Protein 2LZY (pdb70)

Structure (mmCIF, N/CA/C/O backbone):
data_2LZY
#
_entry.id   2LZY
#
loop_
_atom_site.group_PDB
_atom_site.id
_atom_site.type_symbol
_atom_site.label_atom_id
_atom_site.label_alt_id
_atom_site.label_comp_id
_atom_site.label_asym_id
_atom_site.label_entity_id
_atom_site.label_seq_id
_atom_site.pdbx_PDB_ins_code
_atom_site.Cartn_x
_atom_site.Cartn_y
_atom_site.Cartn_z
_atom_site.occupancy
_atom_site.B_iso_or_equiv
_atom_site.auth_seq_id
_atom_site.auth_comp_id
_atom_site.auth_asym_id
_atom_site.auth_atom_id
_atom_site.pdbx_PDB_model_num
ATOM 15 N N . ASP A 1 2 ? 6.193 -10.403 4.916 1.00 0.00 2 ASP A N 1
ATOM 16 C CA . ASP A 1 2 ? 6.534 -9.105 5.491 1.00 0.00 2 ASP A CA 1
ATOM 17 C C . ASP A 1 2 ? 5.790 -7.988 4.762 1.00 0.00 2 ASP A C 1
ATOM 18 O O . ASP A 1 2 ? 6.213 -7.522 3.696 1.00 0.00 2 ASP A O 1
ATOM 27 N N . CYS A 1 3 ? 4.657 -7.587 5.344 1.00 0.00 3 CYS A N 1
ATOM 28 C CA . CYS A 1 3 ? 3.811 -6.529 4.787 1.00 0.00 3 CYS A CA 1
ATOM 29 C C . CYS A 1 3 ? 4.334 -5.128 5.149 1.00 0.00 3 CYS A C 1
ATOM 30 O O . CYS A 1 3 ? 4.930 -4.947 6.213 1.00 0.00 3 CYS A O 1
ATOM 37 N N . PRO A 1 4 ? 4.112 -4.118 4.256 1.00 0.00 4 PRO A N 1
ATOM 38 C CA . PRO A 1 4 ? 4.552 -2.722 4.482 1.00 0.00 4 PRO A CA 1
ATOM 39 C C . PRO A 1 4 ? 3.776 -2.012 5.603 1.00 0.00 4 PRO A C 1
ATOM 40 O O . PRO A 1 4 ? 2.709 -2.476 6.017 1.00 0.00 4 PRO A O 1
ATOM 51 N N . GLY A 1 5 ? 4.331 -0.892 6.079 1.00 0.00 5 GLY A N 1
ATOM 52 C CA . GLY A 1 5 ? 3.692 -0.111 7.130 1.00 0.00 5 GLY A CA 1
ATOM 53 C C . GLY A 1 5 ? 3.054 1.155 6.589 1.00 0.00 5 GLY A C 1
ATOM 54 O O . GLY A 1 5 ? 2.826 1.267 5.382 1.00 0.00 5 GLY A O 1
ATOM 58 N N . GLU A 1 6 ? 2.772 2.114 7.483 1.00 0.00 6 GLU A N 1
ATOM 59 C CA . GLU A 1 6 ? 2.156 3.392 7.100 1.00 0.00 6 GLU A CA 1
ATOM 60 C C . GLU A 1 6 ? 3.199 4.345 6.498 1.00 0.00 6 GLU A C 1
ATOM 61 O O . GLU A 1 6 ? 4.203 4.669 7.142 1.00 0.00 6 GLU A O 1
ATOM 73 N N . GLY A 1 7 ? 2.940 4.776 5.258 1.00 0.00 7 GLY A N 1
ATOM 74 C CA . GLY A 1 7 ? 3.846 5.684 4.562 1.00 0.00 7 GLY A CA 1
ATOM 75 C C . GLY A 1 7 ? 4.864 4.956 3.697 1.00 0.00 7 GLY A C 1
ATOM 76 O O . GLY A 1 7 ? 5.995 5.424 3.539 1.00 0.00 7 GLY A O 1
ATOM 80 N N . GLU A 1 8 ? 4.454 3.811 3.141 1.00 0.00 8 GLU A N 1
ATOM 81 C CA . GLU A 1 8 ? 5.319 2.999 2.285 1.00 0.00 8 GLU A CA 1
ATOM 82 C C . GLU A 1 8 ? 4.617 2.687 0.958 1.00 0.00 8 GLU A C 1
ATOM 83 O O . GLU A 1 8 ? 3.399 2.854 0.840 1.00 0.00 8 GLU A O 1
ATOM 95 N N . GLN A 1 9 ? 5.396 2.226 -0.032 1.00 0.00 9 GLN A N 1
ATOM 96 C CA . GLN A 1 9 ? 4.866 1.895 -1.359 1.00 0.00 9 GLN A CA 1
ATOM 97 C C . GLN A 1 9 ? 4.217 0.506 -1.374 1.00 0.00 9 GLN A C 1
ATOM 98 O O . GLN A 1 9 ? 4.814 -0.476 -0.924 1.00 0.00 9 GLN A O 1
ATOM 112 N N . CYS A 1 10 ? 2.989 0.452 -1.899 1.00 0.00 10 CYS A N 1
ATOM 113 C CA . CYS A 1 10 ? 2.235 -0.794 -2.006 1.00 0.00 10 CYS A CA 1
ATOM 114 C C . CYS A 1 10 ? 1.840 -1.053 -3.456 1.00 0.00 10 CYS A C 1
ATOM 115 O O . CYS A 1 10 ? 1.190 -0.215 -4.088 1.00 0.00 10 CYS A O 1
ATOM 122 N N . ASP A 1 11 ? 2.236 -2.219 -3.976 1.00 0.00 11 ASP A N 1
ATOM 123 C CA . ASP A 1 11 ? 1.934 -2.589 -5.362 1.00 0.00 11 ASP A CA 1
ATOM 124 C C . ASP A 1 11 ? 0.767 -3.576 -5.436 1.00 0.00 11 ASP A C 1
ATOM 125 O O . ASP A 1 11 ? 0.475 -4.282 -4.466 1.00 0.00 11 ASP A O 1
ATOM 134 N N . VAL A 1 12 ? 0.112 -3.610 -6.603 1.00 0.00 12 VAL A N 1
ATOM 135 C CA . VAL A 1 12 ? -1.040 -4.495 -6.845 1.00 0.00 12 VAL A CA 1
ATOM 136 C C . VAL A 1 12 ? -0.606 -5.905 -7.301 1.00 0.00 12 VAL A C 1
ATOM 137 O O . VAL A 1 12 ? -1.424 -6.679 -7.813 1.00 0.00 12 VAL A O 1
ATOM 150 N N . GLU A 1 13 ? 0.676 -6.233 -7.089 1.00 0.00 13 GLU A N 1
ATOM 151 C CA . GLU A 1 13 ? 1.219 -7.534 -7.483 1.00 0.00 13 GLU A CA 1
ATOM 152 C C . GLU A 1 13 ? 1.316 -8.491 -6.292 1.00 0.00 13 GLU A C 1
ATOM 153 O O . GLU A 1 13 ? 0.631 -9.518 -6.271 1.00 0.00 13 GLU A O 1
ATOM 165 N N . PHE A 1 14 ? 2.167 -8.157 -5.301 1.00 0.00 14 PHE A N 1
ATOM 166 C CA . PHE A 1 14 ? 2.356 -9.013 -4.119 1.00 0.00 14 PHE A CA 1
ATOM 167 C C . PHE A 1 14 ? 2.741 -8.212 -2.863 1.00 0.00 14 PHE A C 1
ATOM 168 O O . PHE A 1 14 ? 2.978 -8.803 -1.801 1.00 0.00 14 PHE A O 1
ATOM 185 N N . ASN A 1 15 ? 2.784 -6.878 -2.970 1.00 0.00 15 ASN A N 1
ATOM 186 C CA . ASN A 1 15 ? 3.153 -6.033 -1.831 1.00 0.00 15 ASN A CA 1
ATOM 187 C C . ASN A 1 15 ? 2.031 -5.026 -1.471 1.00 0.00 15 ASN A C 1
ATOM 188 O O . ASN A 1 15 ? 2.174 -3.818 -1.710 1.00 0.00 15 ASN A O 1
ATOM 199 N N . PRO A 1 16 ? 0.878 -5.512 -0.915 1.00 0.00 16 PRO A N 1
ATOM 200 C CA . PRO A 1 16 ? -0.236 -4.654 -0.495 1.00 0.00 16 PRO A CA 1
ATOM 201 C C . PRO A 1 16 ? -0.136 -4.270 0.990 1.00 0.00 16 PRO A C 1
ATOM 202 O O . PRO A 1 16 ? 0.702 -4.817 1.713 1.00 0.00 16 PRO A O 1
ATOM 213 N N . CYS A 1 17 ? -0.993 -3.340 1.442 1.00 0.00 17 CYS A N 1
ATOM 214 C CA . CYS A 1 17 ? -0.994 -2.914 2.847 1.00 0.00 17 CYS A CA 1
ATOM 215 C C . CYS A 1 17 ? -1.863 -3.859 3.691 1.00 0.00 17 CYS A C 1
ATOM 216 O O . CYS A 1 17 ? -3.097 -3.831 3.603 1.00 0.00 17 CYS A O 1
ATOM 223 N N . CYS A 1 18 ? -1.202 -4.710 4.493 1.00 0.00 18 CYS A N 1
ATOM 224 C CA . CYS A 1 18 ? -1.894 -5.677 5.358 1.00 0.00 18 CYS A CA 1
ATOM 225 C C . CYS A 1 18 ? -2.440 -5.025 6.649 1.00 0.00 18 CYS A C 1
ATOM 226 O O . CYS A 1 18 ? -3.555 -5.361 7.058 1.00 0.00 18 CYS A O 1
ATOM 233 N N . PRO A 1 19 ? -1.687 -4.086 7.325 1.00 0.00 19 PRO A N 1
ATOM 234 C CA . PRO A 1 19 ? -2.174 -3.418 8.556 1.00 0.00 19 PRO A CA 1
ATOM 235 C C . PRO A 1 19 ? -3.347 -2.450 8.250 1.00 0.00 19 PRO A C 1
ATOM 236 O O . PRO A 1 19 ? -3.768 -2.379 7.092 1.00 0.00 19 PRO A O 1
ATOM 247 N N . PRO A 1 20 ? -3.922 -1.706 9.262 1.00 0.00 20 PRO A N 1
ATOM 248 C CA . PRO A 1 20 ? -5.054 -0.769 9.026 1.00 0.00 20 PRO A CA 1
ATOM 249 C C . PRO A 1 20 ? -4.706 0.449 8.135 1.00 0.00 20 PRO A C 1
ATOM 250 O O . PRO A 1 20 ? -4.918 1.605 8.522 1.00 0.00 20 PRO A O 1
ATOM 261 N N . LEU A 1 21 ? -4.186 0.168 6.932 1.00 0.00 21 LEU A N 1
ATOM 262 C CA . LEU A 1 21 ? -3.831 1.206 5.960 1.00 0.00 21 LEU A CA 1
ATOM 263 C C . LEU A 1 21 ? -4.353 0.832 4.575 1.00 0.00 21 LEU A C 1
ATOM 264 O O . LEU A 1 21 ? -4.572 -0.347 4.281 1.00 0.00 21 LEU A O 1
ATOM 280 N N . THR A 1 22 ? -4.544 1.849 3.733 1.00 0.00 22 THR A N 1
ATOM 281 C CA . THR A 1 22 ? -5.043 1.659 2.371 1.00 0.00 22 THR A CA 1
ATOM 282 C C . THR A 1 22 ? -3.959 1.995 1.341 1.00 0.00 22 THR A C 1
ATOM 283 O O . THR A 1 22 ? -3.002 2.706 1.651 1.00 0.00 22 THR A O 1
ATOM 294 N N . CYS A 1 23 ? -4.127 1.485 0.121 1.00 0.00 23 CYS A N 1
ATOM 295 C CA . CYS A 1 23 ? -3.168 1.722 -0.954 1.00 0.00 23 CYS A CA 1
ATOM 296 C C . CYS A 1 23 ? -3.645 2.849 -1.876 1.00 0.00 23 CYS A C 1
ATOM 297 O O . CYS A 1 23 ? -4.569 2.666 -2.678 1.00 0.00 23 CYS A O 1
ATOM 304 N N . ILE A 1 24 ? -3.014 4.021 -1.733 1.00 0.00 24 ILE A N 1
ATOM 305 C CA . ILE A 1 24 ? -3.348 5.195 -2.539 1.00 0.00 24 ILE A CA 1
ATOM 306 C C . ILE A 1 24 ? -2.069 5.792 -3.153 1.00 0.00 24 ILE A C 1
ATOM 307 O O . ILE A 1 24 ? -1.109 6.056 -2.424 1.00 0.00 24 ILE A O 1
ATOM 323 N N . PRO A 1 25 ? -2.039 6.021 -4.501 1.00 0.00 25 PRO A N 1
ATOM 324 C CA . PRO A 1 25 ? -3.164 5.725 -5.425 1.00 0.00 25 PRO A CA 1
ATOM 325 C C . PRO A 1 25 ? -3.422 4.218 -5.625 1.00 0.00 25 PRO A C 1
ATOM 326 O O . PRO A 1 25 ? -4.560 3.761 -5.477 1.00 0.00 25 PRO A O 1
ATOM 337 N N . GLY A 1 26 ? -2.363 3.461 -5.959 1.00 0.00 26 GLY A N 1
ATOM 338 C CA . GLY A 1 26 ? -2.490 2.020 -6.163 1.00 0.00 26 GLY A CA 1
ATOM 339 C C . GLY A 1 26 ? -2.955 1.650 -7.563 1.00 0.00 26 GLY A C 1
ATOM 340 O O . GLY A 1 26 ? -3.680 0.666 -7.735 1.00 0.00 26 GLY A O 1
ATOM 344 N N . ASP A 1 27 ? -2.535 2.442 -8.560 1.00 0.00 27 ASP A N 1
ATOM 345 C CA . ASP A 1 27 ? -2.917 2.201 -9.957 1.00 0.00 27 ASP A CA 1
ATOM 346 C C . ASP A 1 27 ? -1.737 2.466 -10.920 1.00 0.00 27 ASP A C 1
ATOM 347 O O . ASP A 1 27 ? -1.646 3.556 -11.501 1.00 0.00 27 ASP A O 1
ATOM 356 N N . PRO A 1 28 ? -0.788 1.491 -11.094 1.00 0.00 28 PRO A N 1
ATOM 357 C CA . PRO A 1 28 ? -0.784 0.171 -10.422 1.00 0.00 28 PRO A CA 1
ATOM 358 C C . PRO A 1 28 ? -0.188 0.225 -9.010 1.00 0.00 28 PRO A C 1
ATOM 359 O O . PRO A 1 28 ? -0.622 -0.510 -8.119 1.00 0.00 28 PRO A O 1
ATOM 370 N N . TYR A 1 29 ? 0.808 1.106 -8.826 1.00 0.00 29 TYR A N 1
ATOM 371 C CA . TYR A 1 29 ? 1.489 1.273 -7.537 1.00 0.00 29 TYR A CA 1
ATOM 372 C C . TYR A 1 29 ? 0.781 2.311 -6.670 1.00 0.00 29 TYR A C 1
ATOM 373 O O . TYR A 1 29 ? 0.100 3.207 -7.185 1.00 0.00 29 TYR A O 1
ATOM 391 N N . GLY A 1 30 ? 0.946 2.175 -5.354 1.00 0.00 30 GLY A N 1
ATO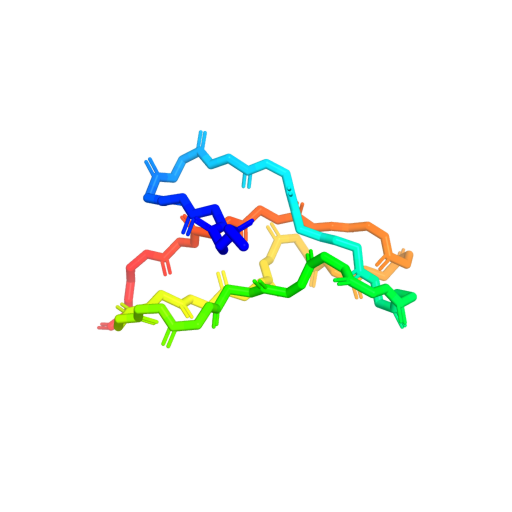M 392 C CA . GLY A 1 30 ? 0.325 3.096 -4.421 1.00 0.00 30 GLY A CA 1
ATOM 393 C C . GLY A 1 30 ? 1.111 3.247 -3.133 1.00 0.00 30 GLY A C 1
ATOM 394 O O . GLY A 1 30 ? 2.269 2.828 -3.053 1.00 0.00 30 GLY A O 1
ATOM 398 N N . ILE A 1 31 ? 0.473 3.855 -2.127 1.00 0.00 31 ILE A N 1
ATOM 399 C CA . ILE A 1 31 ? 1.094 4.076 -0.814 1.00 0.00 31 ILE A CA 1
ATOM 400 C C . ILE A 1 31 ? 0.110 3.665 0.292 1.00 0.00 31 ILE A C 1
ATOM 401 O O . ILE A 1 31 ? -1.105 3.686 0.086 1.00 0.00 31 ILE A O 1
ATOM 417 N N . CYS A 1 32 ? 0.645 3.298 1.462 1.00 0.00 32 CYS A N 1
ATOM 418 C CA . CYS A 1 32 ? -0.181 2.891 2.605 1.00 0.00 32 CYS A CA 1
ATOM 419 C C . CYS A 1 32 ? -0.592 4.115 3.435 1.00 0.00 32 CYS A C 1
ATOM 420 O O . CYS A 1 32 ? 0.191 4.622 4.250 1.00 0.00 32 CYS A O 1
ATOM 427 N N . TYR A 1 33 ? -1.822 4.597 3.198 1.00 0.00 33 TYR A N 1
ATOM 428 C CA . TYR A 1 33 ? -2.349 5.763 3.906 1.00 0.00 33 TYR A CA 1
ATOM 429 C C . TYR A 1 33 ? -3.384 5.354 4.952 1.00 0.00 33 TYR A C 1
ATOM 430 O O . TYR A 1 33 ? -4.005 4.294 4.839 1.00 0.00 33 TYR A O 1
ATOM 448 N N . ILE A 1 34 ? -3.562 6.209 5.968 1.00 0.00 34 ILE A N 1
ATOM 449 C CA . ILE A 1 34 ? -4.520 5.955 7.046 1.00 0.00 34 ILE A CA 1
ATOM 450 C C . ILE A 1 34 ? -5.887 6.592 6.723 1.00 0.00 34 ILE A C 1
ATOM 451 O O . ILE A 1 34 ? -5.957 7.753 6.307 1.00 0.00 34 ILE A O 1
ATOM 467 N N . ILE A 1 35 ? -6.953 5.810 6.916 1.00 0.00 35 ILE A N 1
ATOM 468 C CA . ILE A 1 35 ? -8.320 6.270 6.651 1.00 0.00 35 ILE A CA 1
ATOM 469 C C . ILE A 1 35 ? -9.238 6.004 7.846 1.00 0.00 35 ILE A C 1
ATOM 470 O O . ILE A 1 35 ? -9.808 6.979 8.381 1.00 0.00 35 ILE A O 1
ATOM 501 N N . ASP A 1 2 ? 6.189 -10.402 4.910 1.00 0.00 2 ASP A N 2
ATOM 502 C CA . ASP A 1 2 ? 6.532 -9.104 5.486 1.00 0.00 2 ASP A CA 2
ATOM 503 C C . ASP A 1 2 ? 5.788 -7.987 4.756 1.00 0.00 2 ASP A C 2
ATOM 504 O O . ASP A 1 2 ? 6.210 -7.522 3.690 1.00 0.00 2 ASP A O 2
ATOM 513 N N . CYS A 1 3 ? 4.656 -7.586 5.340 1.00 0.00 3 CYS A N 2
ATOM 514 C CA . CYS A 1 3 ? 3.810 -6.527 4.784 1.00 0.00 3 CYS A CA 2
ATOM 515 C C . CYS A 1 3 ? 4.332 -5.127 5.146 1.00 0.00 3 CYS A C 2
ATOM 516 O O . CYS A 1 3 ? 4.929 -4.945 6.210 1.00 0.00 3 CYS A O 2
ATOM 523 N N . PRO A 1 4 ? 4.110 -4.116 4.253 1.00 0.00 4 PRO A N 2
ATOM 524 C CA . PRO A 1 4 ? 4.551 -2.720 4.480 1.00 0.00 4 PRO A CA 2
ATOM 525 C C . PRO A 1 4 ? 3.775 -2.011 5.601 1.00 0.00 4 PRO A C 2
ATOM 526 O O . PRO A 1 4 ? 2.707 -2.474 6.014 1.00 0.00 4 PRO A O 2
ATOM 537 N N . GLY A 1 5 ? 4.331 -0.891 6.077 1.00 0.00 5 GLY A N 2
ATOM 538 C CA . GLY A 1 5 ? 3.693 -0.111 7.129 1.00 0.00 5 GLY A CA 2
ATOM 539 C C . GLY A 1 5 ? 3.054 1.156 6.589 1.00 0.00 5 GLY A C 2
ATOM 540 O O . GLY A 1 5 ? 2.827 1.269 5.381 1.00 0.00 5 GLY A O 2
ATOM 544 N N . GLU A 1 6 ? 2.772 2.114 7.484 1.00 0.00 6 GLU A N 2
ATOM 545 C CA . GLU A 1 6 ? 2.155 3.392 7.101 1.00 0.00 6 GLU A CA 2
ATOM 546 C C . GLU A 1 6 ? 3.198 4.346 6.500 1.00 0.00 6 GLU A C 2
ATOM 547 O O . GLU A 1 6 ? 4.202 4.670 7.143 1.00 0.00 6 GLU A O 2
ATOM 559 N N . GLY A 1 7 ? 2.940 4.776 5.259 1.00 0.00 7 GLY A N 2
ATOM 560 C CA . GLY A 1 7 ? 3.846 5.685 4.563 1.00 0.00 7 GLY A CA 2
ATOM 561 C C . GLY A 1 7 ? 4.864 4.957 3.699 1.00 0.00 7 GLY A C 2
ATOM 562 O O . GLY A 1 7 ? 5.996 5.425 3.542 1.00 0.00 7 GLY A O 2
ATOM 566 N N . GLU A 1 8 ? 4.454 3.812 3.141 1.00 0.00 8 GLU A N 2
ATOM 567 C CA . GLU A 1 8 ? 5.319 3.001 2.285 1.00 0.00 8 GLU A CA 2
ATOM 568 C C . GLU A 1 8 ? 4.617 2.689 0.959 1.00 0.00 8 GLU A C 2
ATOM 569 O O . GLU A 1 8 ? 3.399 2.854 0.840 1.00 0.00 8 GLU A O 2
ATOM 581 N N . GLN A 1 9 ? 5.396 2.227 -0.031 1.00 0.00 9 GLN A N 2
ATOM 582 C CA . GLN A 1 9 ? 4.867 1.895 -1.358 1.00 0.00 9 GLN A CA 2
ATOM 583 C C . GLN A 1 9 ? 4.217 0.506 -1.373 1.00 0.00 9 GLN A C 2
ATOM 584 O O . GLN A 1 9 ? 4.816 -0.476 -0.923 1.00 0.00 9 GLN A O 2
ATOM 598 N N . CYS A 1 10 ? 2.990 0.453 -1.898 1.00 0.00 10 CYS A N 2
ATOM 599 C CA . CYS A 1 10 ? 2.236 -0.793 -2.005 1.00 0.00 10 CYS A CA 2
ATOM 600 C C . CYS A 1 10 ? 1.840 -1.054 -3.455 1.00 0.00 10 CYS A C 2
ATOM 601 O O . CYS A 1 10 ? 1.191 -0.216 -4.086 1.00 0.00 10 CYS A O 2
ATOM 608 N N . ASP A 1 11 ? 2.236 -2.219 -3.974 1.00 0.00 11 ASP A N 2
ATOM 609 C CA . ASP A 1 11 ? 1.934 -2.590 -5.360 1.00 0.00 11 ASP A CA 2
ATOM 610 C C . ASP A 1 11 ? 0.767 -3.577 -5.433 1.00 0.00 11 ASP A C 2
ATOM 611 O O . ASP A 1 11 ? 0.475 -4.283 -4.463 1.00 0.00 11 ASP A O 2
ATOM 620 N N . VAL A 1 12 ? 0.111 -3.611 -6.600 1.00 0.00 12 VAL A N 2
ATOM 621 C CA . VAL A 1 12 ? -1.041 -4.495 -6.841 1.00 0.00 12 VAL A CA 2
ATOM 622 C C . VAL A 1 12 ? -0.607 -5.906 -7.298 1.00 0.00 12 VAL A C 2
ATOM 623 O O . VAL A 1 12 ? -1.425 -6.680 -7.809 1.00 0.00 12 VAL A O 2
ATOM 636 N N . GLU A 1 13 ? 0.676 -6.233 -7.089 1.00 0.00 13 GLU A N 2
ATOM 637 C CA . GLU A 1 13 ? 1.219 -7.534 -7.483 1.00 0.00 13 GLU A CA 2
ATOM 638 C C . GLU A 1 13 ? 1.317 -8.492 -6.293 1.00 0.00 13 GLU A C 2
ATOM 639 O O . GLU A 1 13 ? 0.633 -9.519 -6.273 1.00 0.00 13 GLU A O 2
ATOM 651 N N . PHE A 1 14 ? 2.167 -8.157 -5.301 1.00 0.00 14 PHE A N 2
ATOM 652 C CA . PHE A 1 14 ? 2.356 -9.014 -4.120 1.00 0.00 14 PHE A CA 2
ATOM 653 C C . PHE A 1 14 ? 2.740 -8.214 -2.863 1.00 0.00 14 PHE A C 2
ATOM 654 O O . PHE A 1 14 ? 2.976 -8.805 -1.802 1.00 0.00 14 PHE A O 2
ATOM 671 N N . ASN A 1 15 ? 2.785 -6.879 -2.969 1.00 0.00 15 ASN A N 2
ATOM 672 C CA . ASN A 1 15 ? 3.153 -6.035 -1.830 1.00 0.00 15 ASN A CA 2
ATOM 673 C C . ASN A 1 15 ? 2.031 -5.027 -1.470 1.00 0.00 15 ASN A C 2
ATOM 674 O O . ASN A 1 15 ? 2.174 -3.819 -1.709 1.00 0.00 15 ASN A O 2
ATOM 685 N N . PRO A 1 16 ? 0.878 -5.514 -0.915 1.00 0.00 16 PRO A N 2
ATOM 686 C CA . PRO A 1 16 ? -0.237 -4.655 -0.496 1.00 0.00 16 PRO A CA 2
ATOM 687 C C . PRO A 1 16 ? -0.137 -4.271 0.990 1.00 0.00 16 PRO A C 2
ATOM 688 O O . PRO A 1 16 ? 0.700 -4.819 1.713 1.00 0.00 16 PRO A O 2
ATOM 699 N N . CYS A 1 17 ? -0.992 -3.340 1.441 1.00 0.00 17 CYS A N 2
ATOM 700 C CA . CYS A 1 17 ? -0.994 -2.914 2.846 1.00 0.00 17 CYS A CA 2
ATOM 701 C C . CYS A 1 17 ? -1.863 -3.859 3.690 1.00 0.00 17 CYS A C 2
ATOM 702 O O . CYS A 1 17 ? -3.097 -3.831 3.602 1.00 0.00 17 CYS A O 2
ATOM 709 N N . CYS A 1 18 ? -1.202 -4.710 4.492 1.00 0.00 18 CYS A N 2
ATOM 710 C CA . CYS A 1 18 ? -1.895 -5.677 5.357 1.00 0.00 18 CYS A CA 2
ATOM 711 C C . CYS A 1 18 ? -2.441 -5.026 6.648 1.00 0.00 18 CYS A C 2
ATOM 712 O O . CYS A 1 18 ? -3.556 -5.362 7.057 1.00 0.00 18 CYS A O 2
ATOM 719 N N . PRO A 1 19 ? -1.688 -4.086 7.324 1.00 0.00 19 PRO A N 2
ATOM 720 C CA . PRO A 1 19 ? -2.175 -3.419 8.555 1.00 0.00 19 PRO A CA 2
ATOM 721 C C . PRO A 1 19 ? -3.348 -2.451 8.250 1.00 0.00 19 PRO A C 2
ATOM 722 O O . PRO A 1 19 ? -3.769 -2.380 7.091 1.00 0.00 19 PRO A O 2
ATOM 733 N N . PRO A 1 20 ? -3.923 -1.707 9.261 1.00 0.00 20 PRO A N 2
ATOM 734 C CA . PRO A 1 20 ? -5.054 -0.769 9.026 1.00 0.00 20 PRO A CA 2
ATOM 735 C C . PRO A 1 20 ? -4.706 0.448 8.135 1.00 0.00 20 PRO A C 2
ATOM 736 O O . PRO A 1 20 ? -4.919 1.605 8.522 1.00 0.00 20 PRO A O 2
ATOM 747 N N . LEU A 1 21 ? -4.186 0.168 6.932 1.00 0.00 21 LEU A N 2
ATOM 748 C CA . LEU A 1 21 ? -3.831 1.206 5.960 1.00 0.00 21 LEU A CA 2
ATOM 749 C C . LEU A 1 21 ? -4.353 0.832 4.575 1.00 0.00 21 LEU A C 2
ATOM 750 O O . LEU A 1 21 ? -4.572 -0.347 4.280 1.00 0.00 21 LEU A O 2
ATOM 766 N N . THR A 1 22 ? -4.543 1.849 3.733 1.00 0.00 22 THR A N 2
ATOM 767 C CA . THR A 1 22 ? -5.043 1.659 2.372 1.00 0.00 22 THR A CA 2
ATOM 768 C C . THR A 1 22 ? -3.959 1.996 1.341 1.00 0.00 22 THR A C 2
ATOM 769 O O . THR A 1 22 ? -3.001 2.706 1.651 1.00 0.00 22 THR A O 2
ATOM 780 N N . CYS A 1 23 ? -4.127 1.485 0.121 1.00 0.00 23 CYS A N 2
ATOM 781 C CA . CYS A 1 23 ? -3.167 1.722 -0.954 1.00 0.00 23 CYS A CA 2
ATOM 782 C C . CYS A 1 23 ? -3.644 2.850 -1.876 1.00 0.00 23 CYS A C 2
ATOM 783 O O . CYS A 1 23 ? -4.568 2.667 -2.678 1.00 0.00 23 CYS A O 2
ATOM 790 N N . ILE A 1 24 ? -3.014 4.021 -1.732 1.00 0.00 24 ILE A N 2
ATOM 791 C CA . ILE A 1 24 ? -3.347 5.196 -2.539 1.00 0.00 24 ILE A CA 2
ATOM 792 C C . ILE A 1 24 ? -2.069 5.791 -3.153 1.00 0.00 24 ILE A C 2
ATOM 793 O O . ILE A 1 24 ? -1.108 6.056 -2.424 1.00 0.00 24 ILE A O 2
ATOM 809 N N . PRO A 1 25 ? -2.038 6.021 -4.501 1.00 0.00 25 PRO A N 2
ATOM 810 C CA . PRO A 1 25 ? -3.164 5.726 -5.424 1.00 0.00 25 PRO A CA 2
ATOM 811 C C . PRO A 1 25 ? -3.422 4.218 -5.624 1.00 0.00 25 PRO A C 2
ATOM 812 O O . PRO A 1 25 ? -4.559 3.761 -5.477 1.00 0.00 25 PRO A O 2
ATOM 823 N N . GLY A 1 26 ? -2.363 3.461 -5.959 1.00 0.00 26 GLY A N 2
ATOM 824 C CA . GLY A 1 26 ? -2.490 2.020 -6.163 1.00 0.00 26 GLY A CA 2
ATOM 825 C C . GLY A 1 26 ? -2.955 1.650 -7.562 1.00 0.00 26 GLY A C 2
ATOM 826 O O . GLY A 1 26 ? -3.680 0.666 -7.734 1.00 0.00 26 GLY A O 2
ATOM 830 N N . ASP A 1 27 ? -2.535 2.442 -8.559 1.00 0.00 27 ASP A N 2
ATOM 831 C CA . ASP A 1 27 ? -2.917 2.201 -9.956 1.00 0.00 27 ASP A CA 2
ATOM 832 C C . ASP A 1 27 ? -1.737 2.465 -10.919 1.00 0.00 27 ASP A C 2
ATOM 833 O O . ASP A 1 27 ? -1.646 3.554 -11.501 1.00 0.00 27 ASP A O 2
ATOM 842 N N . PRO A 1 28 ? -0.788 1.488 -11.093 1.00 0.00 28 PRO A N 2
ATOM 843 C CA . PRO A 1 28 ? -0.785 0.169 -10.420 1.00 0.00 28 PRO A CA 2
ATOM 844 C C . PRO A 1 28 ? -0.189 0.225 -9.008 1.00 0.00 28 PRO A C 2
ATOM 845 O O . PRO A 1 28 ? -0.624 -0.510 -8.115 1.00 0.00 28 PRO A O 2
ATOM 856 N N . TYR A 1 29 ? 0.808 1.103 -8.825 1.00 0.00 29 TYR A N 2
ATOM 857 C CA . TYR A 1 29 ? 1.489 1.272 -7.536 1.00 0.00 29 TYR A CA 2
ATOM 858 C C . TYR A 1 29 ? 0.782 2.310 -6.670 1.00 0.00 29 TYR A C 2
ATOM 859 O O . TYR A 1 29 ? 0.101 3.205 -7.184 1.00 0.00 29 TYR A O 2
ATOM 877 N N . GLY A 1 30 ? 0.946 2.175 -5.353 1.00 0.00 30 GLY A N 2
ATOM 878 C CA . GLY A 1 30 ? 0.325 3.096 -4.421 1.00 0.00 30 GLY A CA 2
ATOM 879 C C . GLY A 1 30 ? 1.111 3.247 -3.132 1.00 0.00 30 GLY A C 2
ATOM 880 O O . GLY A 1 30 ? 2.270 2.828 -3.053 1.00 0.00 30 GLY A O 2
ATOM 884 N N . ILE A 1 31 ? 0.474 3.855 -2.127 1.00 0.00 31 ILE A N 2
ATOM 885 C CA . ILE A 1 31 ? 1.094 4.077 -0.813 1.00 0.00 31 ILE A CA 2
ATOM 886 C C . ILE A 1 31 ? 0.110 3.665 0.292 1.00 0.00 31 ILE A C 2
ATOM 887 O O . ILE A 1 31 ? -1.105 3.687 0.086 1.00 0.00 31 ILE A O 2
ATOM 903 N N . CYS A 1 32 ? 0.645 3.298 1.463 1.00 0.00 32 CYS A N 2
ATOM 904 C CA . CYS A 1 32 ? -0.180 2.891 2.605 1.00 0.00 32 CYS A CA 2
ATOM 905 C C . CYS A 1 32 ? -0.592 4.115 3.435 1.00 0.00 32 CYS A C 2
ATOM 906 O O . CYS A 1 32 ? 0.191 4.622 4.250 1.00 0.00 32 CYS A O 2
ATOM 913 N N . TYR A 1 33 ? -1.822 4.597 3.199 1.00 0.00 33 TYR A N 2
ATOM 914 C CA . TYR A 1 33 ? -2.349 5.763 3.906 1.00 0.00 33 TYR A CA 2
ATOM 915 C C . TYR A 1 33 ? -3.384 5.354 4.952 1.00 0.00 33 TYR A C 2
ATOM 916 O O . TYR A 1 33 ? -4.005 4.295 4.839 1.00 0.00 33 TYR A O 2
ATOM 934 N N . ILE A 1 34 ? -3.562 6.209 5.968 1.00 0.00 34 ILE A N 2
ATOM 935 C CA . ILE A 1 34 ? -4.521 5.955 7.046 1.00 0.00 34 ILE A CA 2
ATOM 936 C C . ILE A 1 34 ? -5.887 6.593 6.723 1.00 0.00 34 ILE A C 2
ATOM 937 O O . ILE A 1 34 ? -5.957 7.753 6.307 1.00 0.00 34 ILE A O 2
ATOM 953 N N . ILE A 1 35 ? -6.954 5.811 6.915 1.00 0.00 35 ILE A N 2
ATOM 954 C CA . ILE A 1 35 ? -8.321 6.273 6.651 1.00 0.00 35 ILE A CA 2
ATOM 955 C C . ILE A 1 35 ? -9.239 6.007 7.846 1.00 0.00 35 ILE A C 2
ATOM 956 O O . ILE A 1 35 ? -9.375 4.831 8.241 1.00 0.00 35 ILE A O 2
ATOM 987 N N . ASP A 1 2 ? 6.188 -10.399 4.836 1.00 0.00 2 ASP A N 3
ATOM 988 C CA . ASP A 1 2 ? 6.537 -9.098 5.398 1.00 0.00 2 ASP A CA 3
ATOM 989 C C . ASP A 1 2 ? 5.782 -7.986 4.672 1.00 0.00 2 ASP A C 3
ATOM 990 O O . ASP A 1 2 ? 6.191 -7.526 3.598 1.00 0.00 2 ASP A O 3
ATOM 999 N N . CYS A 1 3 ? 4.658 -7.582 5.266 1.00 0.00 3 CYS A N 3
ATOM 1000 C CA . CYS A 1 3 ? 3.803 -6.527 4.716 1.00 0.00 3 CYS A CA 3
ATOM 1001 C C . CYS A 1 3 ? 4.333 -5.124 5.055 1.00 0.00 3 CYS A C 3
ATOM 1002 O O . CYS A 1 3 ? 4.948 -4.934 6.108 1.00 0.00 3 CYS A O 3
ATOM 1009 N N . PRO A 1 4 ? 4.098 -4.120 4.158 1.00 0.00 4 PRO A N 3
ATOM 1010 C CA . PRO A 1 4 ? 4.544 -2.723 4.365 1.00 0.00 4 PRO A CA 3
ATOM 1011 C C . PRO A 1 4 ? 3.798 -2.006 5.501 1.00 0.00 4 PRO A C 3
ATOM 1012 O O . PRO A 1 4 ? 2.742 -2.467 5.946 1.00 0.00 4 PRO A O 3
ATOM 1023 N N . GLY A 1 5 ? 4.365 -0.882 5.955 1.00 0.00 5 GLY A N 3
ATOM 1024 C CA . GLY A 1 5 ? 3.754 -0.094 7.017 1.00 0.00 5 GLY A CA 3
ATOM 1025 C C . GLY A 1 5 ? 3.114 1.177 6.491 1.00 0.00 5 GLY A C 3
ATOM 1026 O O . GLY A 1 5 ? 2.903 1.311 5.282 1.00 0.00 5 GLY A O 3
ATOM 1030 N N . GLU A 1 6 ? 2.814 2.117 7.400 1.00 0.00 6 GLU A N 3
ATOM 1031 C CA . GLU A 1 6 ? 2.192 3.399 7.034 1.00 0.00 6 GLU A CA 3
ATOM 1032 C C . GLU A 1 6 ? 3.221 4.359 6.420 1.00 0.00 6 GLU A C 3
ATOM 1033 O O . GLU A 1 6 ? 4.242 4.673 7.042 1.00 0.00 6 GLU A O 3
ATOM 1045 N N . GLY A 1 7 ? 2.933 4.808 5.192 1.00 0.00 7 GLY A N 3
ATOM 1046 C CA . GLY A 1 7 ? 3.821 5.731 4.494 1.00 0.00 7 GLY A CA 3
ATOM 1047 C C . GLY A 1 7 ? 4.741 5.043 3.495 1.00 0.00 7 GLY A C 3
ATOM 1048 O O . GLY A 1 7 ? 5.556 5.708 2.847 1.00 0.00 7 GLY A O 3
ATOM 1052 N N . GLU A 1 8 ? 4.611 3.716 3.375 1.00 0.00 8 GLU A N 3
ATOM 1053 C CA . GLU A 1 8 ? 5.431 2.930 2.452 1.00 0.00 8 GLU A CA 3
ATOM 1054 C C . GLU A 1 8 ? 4.670 2.667 1.144 1.00 0.00 8 GLU A C 3
ATOM 1055 O O . GLU A 1 8 ? 3.456 2.883 1.071 1.00 0.00 8 GLU A O 3
ATOM 1067 N N . GLN A 1 9 ? 5.396 2.196 0.118 1.00 0.00 9 GLN A N 3
ATOM 1068 C CA . GLN A 1 9 ? 4.812 1.906 -1.195 1.00 0.00 9 GLN A CA 3
ATOM 1069 C C . GLN A 1 9 ? 4.154 0.521 -1.221 1.00 0.00 9 GLN A C 3
ATOM 1070 O O . GLN A 1 9 ? 4.710 -0.452 -0.703 1.00 0.00 9 GLN A O 3
ATOM 1084 N N . CYS A 1 10 ? 2.967 0.459 -1.834 1.00 0.00 10 CYS A N 3
ATOM 1085 C CA . CYS A 1 10 ? 2.211 -0.786 -1.958 1.00 0.00 10 CYS A CA 3
ATOM 1086 C C . CYS A 1 10 ? 1.838 -1.041 -3.415 1.00 0.00 10 CYS A C 3
ATOM 1087 O O . CYS A 1 10 ? 1.209 -0.195 -4.056 1.00 0.00 10 CYS A O 3
ATOM 1094 N N . ASP A 1 11 ? 2.230 -2.212 -3.928 1.00 0.00 11 ASP A N 3
ATOM 1095 C CA . ASP A 1 11 ? 1.945 -2.579 -5.319 1.00 0.00 11 ASP A CA 3
ATOM 1096 C C . ASP A 1 11 ? 0.781 -3.569 -5.407 1.00 0.00 11 ASP A C 3
ATOM 1097 O O . ASP A 1 11 ? 0.483 -4.279 -4.443 1.00 0.00 11 ASP A O 3
ATOM 1106 N N . VAL A 1 12 ? 0.135 -3.600 -6.580 1.00 0.00 12 VAL A N 3
ATOM 1107 C CA . VAL A 1 12 ? -1.013 -4.487 -6.834 1.00 0.00 12 VAL A CA 3
ATOM 1108 C C . VAL A 1 12 ? -0.572 -5.894 -7.290 1.00 0.00 12 VAL A C 3
ATOM 1109 O O . VAL A 1 12 ? -1.387 -6.674 -7.798 1.00 0.00 12 VAL A O 3
ATOM 1122 N N . GLU A 1 13 ? 0.713 -6.213 -7.086 1.00 0.00 13 GLU A N 3
ATOM 1123 C CA . GLU A 1 13 ? 1.263 -7.511 -7.482 1.00 0.00 13 GLU A CA 3
ATOM 1124 C C . GLU A 1 13 ? 1.341 -8.479 -6.298 1.00 0.00 13 GLU A C 3
ATOM 1125 O O . GLU A 1 13 ? 0.657 -9.506 -6.297 1.00 0.00 13 GLU A O 3
ATOM 1137 N N . PHE A 1 14 ? 2.174 -8.152 -5.289 1.00 0.00 14 PHE A N 3
ATOM 1138 C CA . PHE A 1 14 ? 2.344 -9.016 -4.112 1.00 0.00 14 PHE A CA 3
ATOM 1139 C C . PHE A 1 14 ? 2.715 -8.225 -2.845 1.00 0.00 14 PHE A C 3
ATOM 1140 O O . PHE A 1 14 ? 2.933 -8.824 -1.784 1.00 0.00 14 PHE A O 3
ATOM 1157 N N . ASN A 1 15 ? 2.766 -6.891 -2.943 1.00 0.00 15 ASN A N 3
ATOM 1158 C CA . ASN A 1 15 ? 3.121 -6.055 -1.793 1.00 0.00 15 ASN A CA 3
ATOM 1159 C C . ASN A 1 15 ? 2.000 -5.044 -1.443 1.00 0.00 15 ASN A C 3
ATOM 1160 O O . ASN A 1 15 ? 2.151 -3.835 -1.673 1.00 0.00 15 ASN A O 3
ATOM 1171 N N . PRO A 1 16 ? 0.838 -5.528 -0.905 1.00 0.00 16 PRO A N 3
ATOM 1172 C CA . PRO A 1 16 ? -0.278 -4.666 -0.493 1.00 0.00 16 PRO A CA 3
ATOM 1173 C C . PRO A 1 16 ? -0.186 -4.284 0.993 1.00 0.00 16 PRO A C 3
ATOM 1174 O O . PRO A 1 16 ? 0.635 -4.846 1.724 1.00 0.00 16 PRO A O 3
ATOM 1185 N N . CYS A 1 17 ? -1.031 -3.339 1.437 1.00 0.00 17 CYS A N 3
ATOM 1186 C CA . CYS A 1 17 ? -1.036 -2.912 2.842 1.00 0.00 17 CYS A CA 3
ATOM 1187 C C . CYS A 1 17 ? -1.893 -3.864 3.690 1.00 0.00 17 CYS A C 3
ATOM 1188 O O . CYS A 1 17 ? -3.127 -3.850 3.604 1.00 0.00 17 CYS A O 3
ATOM 1195 N N . CYS A 1 18 ? -1.221 -4.703 4.495 1.00 0.00 18 CYS A N 3
ATOM 1196 C CA . CYS A 1 18 ? -1.900 -5.673 5.367 1.00 0.00 18 CYS A CA 3
ATOM 1197 C C . CYS A 1 18 ? -2.439 -5.022 6.661 1.00 0.00 18 CYS A C 3
ATOM 1198 O O . CYS A 1 18 ? -3.549 -5.363 7.079 1.00 0.00 18 CYS A O 3
ATOM 1205 N N . PRO A 1 19 ? -1.684 -4.078 7.328 1.00 0.00 19 PRO A N 3
ATOM 1206 C CA . PRO A 1 19 ? -2.164 -3.410 8.561 1.00 0.00 19 PRO A CA 3
ATOM 1207 C C . PRO A 1 19 ? -3.338 -2.440 8.260 1.00 0.00 19 PRO A C 3
ATOM 1208 O O . PRO A 1 19 ? -3.765 -2.373 7.104 1.00 0.00 19 PRO A O 3
ATOM 1219 N N . PRO A 1 20 ? -3.904 -1.691 9.273 1.00 0.00 20 PRO A N 3
ATOM 1220 C CA . PRO A 1 20 ? -5.035 -0.752 9.040 1.00 0.00 20 PRO A CA 3
ATOM 1221 C C . PRO A 1 20 ? -4.688 0.462 8.143 1.00 0.00 20 PRO A C 3
ATOM 1222 O O . PRO A 1 20 ? -4.893 1.620 8.530 1.00 0.00 20 PRO A O 3
ATOM 1233 N N . LEU A 1 21 ? -4.177 0.176 6.937 1.00 0.00 21 LEU A N 3
ATOM 1234 C CA . LEU A 1 21 ? -3.826 1.210 5.961 1.00 0.00 21 LEU A CA 3
ATOM 1235 C C . LEU A 1 21 ? -4.356 0.834 4.579 1.00 0.00 21 LEU A C 3
ATOM 1236 O O . LEU A 1 21 ? -4.575 -0.347 4.287 1.00 0.00 21 LEU A O 3
ATOM 1252 N N . THR A 1 22 ? -4.551 1.850 3.737 1.00 0.00 22 THR A N 3
ATOM 1253 C CA . THR A 1 22 ? -5.057 1.657 2.377 1.00 0.00 22 THR A CA 3
ATOM 1254 C C . THR A 1 22 ? -3.978 1.992 1.342 1.00 0.00 22 THR A C 3
ATOM 1255 O O . THR A 1 22 ? -3.018 2.701 1.647 1.00 0.00 22 THR A O 3
ATOM 1266 N N . CYS A 1 23 ? -4.152 1.480 0.121 1.00 0.00 23 CYS A N 3
ATOM 1267 C CA . CYS A 1 23 ? -3.196 1.715 -0.957 1.00 0.00 23 CYS A CA 3
ATOM 1268 C C . CYS A 1 23 ? -3.672 2.845 -1.877 1.00 0.00 23 CYS A C 3
ATOM 1269 O O . CYS A 1 23 ? -4.603 2.667 -2.672 1.00 0.00 23 CYS A O 3
ATOM 1276 N N . ILE A 1 24 ? -3.034 4.014 -1.738 1.00 0.00 24 ILE A N 3
ATOM 1277 C CA . ILE A 1 24 ? -3.365 5.190 -2.544 1.00 0.00 24 ILE A CA 3
ATOM 1278 C C . ILE A 1 24 ? -2.086 5.788 -3.155 1.00 0.00 24 ILE A C 3
ATOM 1279 O O . ILE A 1 24 ? -1.128 6.054 -2.424 1.00 0.00 24 ILE A O 3
ATOM 1295 N N . PRO A 1 25 ? -2.053 6.015 -4.504 1.00 0.00 25 PRO A N 3
ATOM 1296 C CA . PRO A 1 25 ? -3.175 5.717 -5.430 1.00 0.00 25 PRO A CA 3
ATOM 1297 C C . PRO A 1 25 ? -3.427 4.210 -5.633 1.00 0.00 25 PRO A C 3
ATOM 1298 O O . PRO A 1 25 ? -4.563 3.747 -5.483 1.00 0.00 25 PRO A O 3
ATOM 1309 N N . GLY A 1 26 ? -2.366 3.457 -5.972 1.00 0.00 26 GLY A N 3
ATOM 1310 C CA . GLY A 1 26 ? -2.490 2.016 -6.179 1.00 0.00 26 GLY A CA 3
ATOM 1311 C C . GLY A 1 26 ? -2.947 1.648 -7.581 1.00 0.00 26 GLY A C 3
ATOM 1312 O O . GLY A 1 26 ? -3.673 0.665 -7.757 1.00 0.00 26 GLY A O 3
ATOM 1316 N N . ASP A 1 27 ? -2.522 2.441 -8.576 1.00 0.00 27 ASP A N 3
ATOM 1317 C CA . ASP A 1 27 ? -2.898 2.202 -9.975 1.00 0.00 27 ASP A CA 3
ATOM 1318 C C . ASP A 1 27 ? -1.712 2.465 -10.932 1.00 0.00 27 ASP A C 3
ATOM 1319 O O . ASP A 1 27 ? -1.620 3.556 -11.514 1.00 0.00 27 ASP A O 3
ATOM 1328 N N . PRO A 1 28 ? -0.763 1.491 -11.102 1.00 0.00 28 PRO A N 3
ATOM 1329 C CA . PRO A 1 28 ? -0.763 0.171 -10.429 1.00 0.00 28 PRO A CA 3
ATOM 1330 C C . PRO A 1 28 ? -0.174 0.227 -9.013 1.00 0.00 28 PRO A C 3
ATOM 1331 O O . PRO A 1 28 ? -0.616 -0.505 -8.122 1.00 0.00 28 PRO A O 3
ATOM 1342 N N . TYR A 1 29 ? 0.824 1.104 -8.826 1.00 0.00 29 TYR A N 3
ATOM 1343 C CA . TYR A 1 29 ? 1.498 1.273 -7.533 1.00 0.00 29 TYR A CA 3
ATOM 1344 C C . TYR A 1 29 ? 0.785 2.309 -6.670 1.00 0.00 29 TYR A C 3
ATOM 1345 O O . TYR A 1 29 ? 0.105 3.205 -7.187 1.00 0.00 29 TYR A O 3
ATOM 1363 N N . GLY A 1 30 ? 0.942 2.172 -5.353 1.00 0.00 30 GLY A N 3
ATOM 1364 C CA . GLY A 1 30 ? 0.317 3.091 -4.423 1.00 0.00 30 GLY A CA 3
ATOM 1365 C C . GLY A 1 30 ? 1.097 3.240 -3.132 1.00 0.00 30 GLY A C 3
ATOM 1366 O O . GLY A 1 30 ? 2.252 2.814 -3.047 1.00 0.00 30 GLY A O 3
ATOM 1370 N N . ILE A 1 31 ? 0.460 3.854 -2.130 1.00 0.00 31 ILE A N 3
ATOM 1371 C CA . ILE A 1 31 ? 1.078 4.073 -0.816 1.00 0.00 31 ILE A CA 3
ATOM 1372 C C . ILE A 1 31 ? 0.091 3.663 0.287 1.00 0.00 31 ILE A C 3
ATOM 1373 O O . ILE A 1 31 ? -1.124 3.691 0.082 1.00 0.00 31 ILE A O 3
ATOM 1389 N N . CYS A 1 32 ? 0.626 3.291 1.456 1.00 0.00 32 CYS A N 3
ATOM 1390 C CA . CYS A 1 32 ? -0.198 2.883 2.597 1.00 0.00 32 CYS A CA 3
ATOM 1391 C C . CYS A 1 32 ? -0.610 4.105 3.430 1.00 0.00 32 CYS A C 3
ATOM 1392 O O . CYS A 1 32 ? 0.171 4.608 4.249 1.00 0.00 32 CYS A O 3
ATOM 1399 N N . TYR A 1 33 ? -1.837 4.591 3.191 1.00 0.00 33 TYR A N 3
ATOM 1400 C CA . TYR A 1 33 ? -2.361 5.757 3.901 1.00 0.00 33 TYR A CA 3
ATOM 1401 C C . TYR A 1 33 ? -3.395 5.348 4.950 1.00 0.00 33 TYR A C 3
ATOM 1402 O O . TYR A 1 33 ? -4.028 4.296 4.829 1.00 0.00 33 TYR A O 3
ATOM 1420 N N . ILE A 1 34 ? -3.558 6.194 5.974 1.00 0.00 34 ILE A N 3
ATOM 1421 C CA . ILE A 1 34 ? -4.514 5.939 7.056 1.00 0.00 34 ILE A CA 3
ATOM 1422 C C . ILE A 1 34 ? -5.880 6.580 6.740 1.00 0.00 34 ILE A C 3
ATOM 1423 O O . ILE A 1 34 ? -5.951 7.743 6.332 1.00 0.00 34 ILE A O 3
ATOM 1439 N N . ILE A 1 35 ? -6.947 5.797 6.931 1.00 0.00 35 ILE A N 3
ATOM 1440 C CA . ILE A 1 35 ? -8.314 6.261 6.673 1.00 0.00 35 ILE A CA 3
ATOM 1441 C C . ILE A 1 35 ? -9.228 5.992 7.871 1.00 0.00 35 ILE A C 3
ATOM 1442 O O . ILE A 1 35 ? -9.794 6.965 8.411 1.00 0.00 35 ILE A O 3
ATOM 1473 N N . ASP A 1 2 ? 6.251 -10.320 4.598 1.00 0.00 2 ASP A N 4
ATOM 1474 C CA . ASP A 1 2 ? 6.592 -9.026 5.181 1.00 0.00 2 ASP A CA 4
ATOM 1475 C C . ASP A 1 2 ? 5.808 -7.910 4.491 1.00 0.00 2 ASP A C 4
ATOM 1476 O O . ASP A 1 2 ? 6.187 -7.428 3.415 1.00 0.00 2 ASP A O 4
ATOM 1485 N N . CYS A 1 3 ? 4.692 -7.528 5.118 1.00 0.00 3 CYS A N 4
ATOM 1486 C CA . CYS A 1 3 ? 3.815 -6.473 4.604 1.00 0.00 3 CYS A CA 4
ATOM 1487 C C . CYS A 1 3 ? 4.345 -5.071 4.943 1.00 0.00 3 CYS A C 4
ATOM 1488 O O . CYS A 1 3 ? 4.982 -4.885 5.983 1.00 0.00 3 CYS A O 4
ATOM 1495 N N . PRO A 1 4 ? 4.085 -4.062 4.059 1.00 0.00 4 PRO A N 4
ATOM 1496 C CA . PRO A 1 4 ? 4.527 -2.664 4.266 1.00 0.00 4 PRO A CA 4
ATOM 1497 C C . PRO A 1 4 ? 3.797 -1.957 5.419 1.00 0.00 4 PRO A C 4
ATOM 1498 O O . PRO A 1 4 ? 2.744 -2.420 5.870 1.00 0.00 4 PRO A O 4
ATOM 1509 N N . GLY A 1 5 ? 4.373 -0.841 5.879 1.00 0.00 5 GLY A N 4
ATOM 1510 C CA . GLY A 1 5 ? 3.777 -0.064 6.958 1.00 0.00 5 GLY A CA 4
ATOM 1511 C C . GLY A 1 5 ? 3.135 1.215 6.453 1.00 0.00 5 GLY A C 4
ATOM 1512 O O . GLY A 1 5 ? 2.943 1.378 5.245 1.00 0.00 5 GLY A O 4
ATOM 1516 N N . GLU A 1 6 ? 2.811 2.129 7.380 1.00 0.00 6 GLU A N 4
ATOM 1517 C CA . GLU A 1 6 ? 2.184 3.415 7.036 1.00 0.00 6 GLU A CA 4
ATOM 1518 C C . GLU A 1 6 ? 3.207 4.385 6.424 1.00 0.00 6 GLU A C 4
ATOM 1519 O O . GLU A 1 6 ? 4.220 4.713 7.052 1.00 0.00 6 GLU A O 4
ATOM 1531 N N . GLY A 1 7 ? 2.923 4.823 5.193 1.00 0.00 7 GLY A N 4
ATOM 1532 C CA . GLY A 1 7 ? 3.805 5.751 4.495 1.00 0.00 7 GLY A CA 4
ATOM 1533 C C . GLY A 1 7 ? 4.726 5.070 3.492 1.00 0.00 7 GLY A C 4
ATOM 1534 O O . GLY A 1 7 ? 5.517 5.741 2.824 1.00 0.00 7 GLY A O 4
ATOM 1538 N N . GLU A 1 8 ? 4.621 3.738 3.391 1.00 0.00 8 GLU A N 4
ATOM 1539 C CA . GLU A 1 8 ? 5.443 2.954 2.467 1.00 0.00 8 GLU A CA 4
ATOM 1540 C C . GLU A 1 8 ? 4.679 2.680 1.164 1.00 0.00 8 GLU A C 4
ATOM 1541 O O . GLU A 1 8 ? 3.463 2.886 1.095 1.00 0.00 8 GLU A O 4
ATOM 1553 N N . GLN A 1 9 ? 5.406 2.209 0.138 1.00 0.00 9 GLN A N 4
ATOM 1554 C CA . GLN A 1 9 ? 4.817 1.911 -1.173 1.00 0.00 9 GLN A CA 4
ATOM 1555 C C . GLN A 1 9 ? 4.161 0.524 -1.192 1.00 0.00 9 GLN A C 4
ATOM 1556 O O . GLN A 1 9 ? 4.717 -0.445 -0.666 1.00 0.00 9 GLN A O 4
ATOM 1570 N N . CYS A 1 10 ? 2.976 0.458 -1.807 1.00 0.00 10 CYS A N 4
ATOM 1571 C CA . CYS A 1 10 ? 2.221 -0.789 -1.928 1.00 0.00 10 CYS A CA 4
ATOM 1572 C C . CYS A 1 10 ? 1.852 -1.049 -3.384 1.00 0.00 10 CYS A C 4
ATOM 1573 O O . CYS A 1 10 ? 1.229 -0.204 -4.032 1.00 0.00 10 CYS A O 4
ATOM 1580 N N . ASP A 1 11 ? 2.239 -2.224 -3.891 1.00 0.00 11 ASP A N 4
ATOM 1581 C CA . ASP A 1 11 ? 1.957 -2.596 -5.281 1.00 0.00 11 ASP A CA 4
ATOM 1582 C C . ASP A 1 11 ? 0.788 -3.578 -5.370 1.00 0.00 11 ASP A C 4
ATOM 1583 O O . ASP A 1 11 ? 0.485 -4.289 -4.406 1.00 0.00 11 ASP A O 4
ATOM 1592 N N . VAL A 1 12 ? 0.141 -3.604 -6.542 1.00 0.00 12 VAL A N 4
ATOM 1593 C CA . VAL A 1 12 ? -1.012 -4.484 -6.796 1.00 0.00 12 VAL A CA 4
ATOM 1594 C C . VAL A 1 12 ? -0.581 -5.893 -7.259 1.00 0.00 12 VAL A C 4
ATOM 1595 O O . VAL A 1 12 ? -1.403 -6.669 -7.761 1.00 0.00 12 VAL A O 4
ATOM 1608 N N . GLU A 1 13 ? 0.705 -6.217 -7.065 1.00 0.00 13 GLU A N 4
ATOM 1609 C CA . GLU A 1 13 ? 1.247 -7.517 -7.468 1.00 0.00 13 GLU A CA 4
ATOM 1610 C C . GLU A 1 13 ? 1.312 -8.493 -6.291 1.00 0.00 13 GLU A C 4
ATOM 1611 O O . GLU A 1 13 ? 0.624 -9.517 -6.301 1.00 0.00 13 GLU A O 4
ATOM 1623 N N . PHE A 1 14 ? 2.141 -8.176 -5.275 1.00 0.00 14 PHE A N 4
ATOM 1624 C CA . PHE A 1 14 ? 2.300 -9.050 -4.103 1.00 0.00 14 PHE A CA 4
ATOM 1625 C C . PHE A 1 14 ? 2.667 -8.269 -2.829 1.00 0.00 14 PHE A C 4
ATOM 1626 O O . PHE A 1 14 ? 2.869 -8.874 -1.769 1.00 0.00 14 PHE A O 4
ATOM 1643 N N . ASN A 1 15 ? 2.734 -6.935 -2.921 1.00 0.00 15 ASN A N 4
ATOM 1644 C CA . ASN A 1 15 ? 3.088 -6.107 -1.766 1.00 0.00 15 ASN A CA 4
ATOM 1645 C C . ASN A 1 15 ? 1.977 -5.081 -1.424 1.00 0.00 15 ASN A C 4
ATOM 1646 O O . ASN A 1 15 ? 2.149 -3.874 -1.651 1.00 0.00 15 ASN A O 4
ATOM 1657 N N . PRO A 1 16 ? 0.803 -5.551 -0.899 1.00 0.00 16 PRO A N 4
ATOM 1658 C CA . PRO A 1 16 ? -0.304 -4.674 -0.496 1.00 0.00 16 PRO A CA 4
ATOM 1659 C C . PRO A 1 16 ? -0.219 -4.295 0.990 1.00 0.00 16 PRO A C 4
ATOM 1660 O O . PRO A 1 16 ? 0.584 -4.873 1.729 1.00 0.00 16 PRO A O 4
ATOM 1671 N N . CYS A 1 17 ? -1.050 -3.335 1.429 1.00 0.00 17 CYS A N 4
ATOM 1672 C CA . CYS A 1 17 ? -1.058 -2.909 2.834 1.00 0.00 17 CYS A CA 4
ATOM 1673 C C . CYS A 1 17 ? -1.903 -3.869 3.685 1.00 0.00 17 CYS A C 4
ATOM 1674 O O . CYS A 1 17 ? -3.139 -3.866 3.607 1.00 0.00 17 CYS A O 4
ATOM 1681 N N . CYS A 1 18 ? -1.219 -4.705 4.483 1.00 0.00 18 CYS A N 4
ATOM 1682 C CA . CYS A 1 18 ? -1.884 -5.683 5.357 1.00 0.00 18 CYS A CA 4
ATOM 1683 C C . CYS A 1 18 ? -2.426 -5.038 6.653 1.00 0.00 18 CYS A C 4
ATOM 1684 O O . CYS A 1 18 ? -3.530 -5.392 7.076 1.00 0.00 18 CYS A O 4
ATOM 1691 N N . PRO A 1 19 ? -1.680 -4.085 7.318 1.00 0.00 19 PRO A N 4
ATOM 1692 C CA . PRO A 1 19 ? -2.163 -3.422 8.551 1.00 0.00 19 PRO A CA 4
ATOM 1693 C C . PRO A 1 19 ? -3.339 -2.456 8.251 1.00 0.00 19 PRO A C 4
ATOM 1694 O O . PRO A 1 19 ? -3.767 -2.389 7.095 1.00 0.00 19 PRO A O 4
ATOM 1705 N N . PRO A 1 20 ? -3.908 -1.709 9.263 1.00 0.00 20 PRO A N 4
ATOM 1706 C CA . PRO A 1 20 ? -5.043 -0.774 9.030 1.00 0.00 20 PRO A CA 4
ATOM 1707 C C . PRO A 1 20 ? -4.697 0.444 8.138 1.00 0.00 20 PRO A C 4
ATOM 1708 O O . PRO A 1 20 ? -4.905 1.600 8.528 1.00 0.00 20 PRO A O 4
ATOM 1719 N N . LEU A 1 21 ? -4.184 0.163 6.932 1.00 0.00 21 LEU A N 4
ATOM 1720 C CA . LEU A 1 21 ? -3.834 1.201 5.959 1.00 0.00 21 LEU A CA 4
ATOM 1721 C C . LEU A 1 21 ? -4.359 0.826 4.575 1.00 0.00 21 LEU A C 4
ATOM 1722 O O . LEU A 1 21 ? -4.573 -0.353 4.280 1.00 0.00 21 LEU A O 4
ATOM 1738 N N . THR A 1 22 ? -4.557 1.844 3.736 1.00 0.00 22 THR A N 4
ATOM 1739 C CA . THR A 1 22 ? -5.061 1.654 2.375 1.00 0.00 22 THR A CA 4
ATOM 1740 C C . THR A 1 22 ? -3.979 1.990 1.342 1.00 0.00 22 THR A C 4
ATOM 1741 O O . THR A 1 22 ? -3.020 2.701 1.650 1.00 0.00 22 THR A O 4
ATOM 1752 N N . CYS A 1 23 ? -4.149 1.478 0.122 1.00 0.00 23 CYS A N 4
ATOM 1753 C CA . CYS A 1 23 ? -3.189 1.715 -0.954 1.00 0.00 23 CYS A CA 4
ATOM 1754 C C . CYS A 1 23 ? -3.663 2.845 -1.874 1.00 0.00 23 CYS A C 4
ATOM 1755 O O . CYS A 1 23 ? -4.590 2.667 -2.674 1.00 0.00 23 CYS A O 4
ATOM 1762 N N . ILE A 1 24 ? -3.026 4.014 -1.733 1.00 0.00 24 ILE A N 4
ATOM 1763 C CA . ILE A 1 24 ? -3.355 5.190 -2.538 1.00 0.00 24 ILE A CA 4
ATOM 1764 C C . ILE A 1 24 ? -2.074 5.788 -3.145 1.00 0.00 24 ILE A C 4
ATOM 1765 O O . ILE A 1 24 ? -1.118 6.054 -2.411 1.00 0.00 24 ILE A O 4
ATOM 1781 N N . PRO A 1 25 ? -2.036 6.017 -4.493 1.00 0.00 25 PRO A N 4
ATOM 1782 C CA . PRO A 1 25 ? -3.156 5.722 -5.423 1.00 0.00 25 PRO A CA 4
ATOM 1783 C C . PRO A 1 25 ? -3.410 4.214 -5.628 1.00 0.00 25 PRO A C 4
ATOM 1784 O O . PRO A 1 25 ? -4.546 3.754 -5.480 1.00 0.00 25 PRO A O 4
ATOM 1795 N N . GLY A 1 26 ? -2.350 3.460 -5.967 1.00 0.00 26 GLY A N 4
ATOM 1796 C CA . GLY A 1 26 ? -2.475 2.020 -6.175 1.00 0.00 26 GLY A CA 4
ATOM 1797 C C . GLY A 1 26 ? -2.931 1.655 -7.579 1.00 0.00 26 GLY A C 4
ATOM 1798 O O . GLY A 1 26 ? -3.660 0.675 -7.758 1.00 0.00 26 GLY A O 4
ATOM 1802 N N . ASP A 1 27 ? -2.498 2.446 -8.572 1.00 0.00 27 ASP A N 4
ATOM 1803 C CA . ASP A 1 27 ? -2.870 2.209 -9.972 1.00 0.00 27 ASP A CA 4
ATOM 1804 C C . ASP A 1 27 ? -1.679 2.461 -10.924 1.00 0.00 27 ASP A C 4
ATOM 1805 O O . ASP A 1 27 ? -1.574 3.547 -11.510 1.00 0.00 27 ASP A O 4
ATOM 1814 N N . PRO A 1 28 ? -0.735 1.477 -11.086 1.00 0.00 28 PRO A N 4
ATOM 1815 C CA . PRO A 1 28 ? -0.749 0.162 -10.407 1.00 0.00 28 PRO A CA 4
ATOM 1816 C C . PRO A 1 28 ? -0.166 0.219 -8.989 1.00 0.00 28 PRO A C 4
ATOM 1817 O O . PRO A 1 28 ? -0.617 -0.506 -8.097 1.00 0.00 28 PRO A O 4
ATOM 1828 N N . TYR A 1 29 ? 0.840 1.087 -8.802 1.00 0.00 29 TYR A N 4
ATOM 1829 C CA . TYR A 1 29 ? 1.512 1.256 -7.508 1.00 0.00 29 TYR A CA 4
ATOM 1830 C C . TYR A 1 29 ? 0.800 2.298 -6.650 1.00 0.00 29 TYR A C 4
ATOM 1831 O O . TYR A 1 29 ? 0.127 3.195 -7.172 1.00 0.00 29 TYR A O 4
ATOM 1849 N N . GLY A 1 30 ? 0.952 2.163 -5.333 1.00 0.00 30 GLY A N 4
ATOM 1850 C CA . GLY A 1 30 ? 0.329 3.087 -4.406 1.00 0.00 30 GLY A CA 4
ATOM 1851 C C . GLY A 1 30 ? 1.107 3.237 -3.113 1.00 0.00 30 GLY A C 4
ATOM 1852 O O . GLY A 1 30 ? 2.261 2.810 -3.025 1.00 0.00 30 GLY A O 4
ATOM 1856 N N . ILE A 1 31 ? 0.467 3.853 -2.115 1.00 0.00 31 ILE A N 4
ATOM 1857 C CA . ILE A 1 31 ? 1.081 4.073 -0.799 1.00 0.00 31 ILE A CA 4
ATOM 1858 C C . ILE A 1 31 ? 0.091 3.663 0.302 1.00 0.00 31 ILE A C 4
ATOM 1859 O O . ILE A 1 31 ? -1.122 3.696 0.094 1.00 0.00 31 ILE A O 4
ATOM 1875 N N . CYS A 1 32 ? 0.624 3.287 1.469 1.00 0.00 32 CYS A N 4
ATOM 1876 C CA . CYS A 1 32 ? -0.204 2.878 2.608 1.00 0.00 32 CYS A CA 4
ATOM 1877 C C . CYS A 1 32 ? -0.617 4.100 3.442 1.00 0.00 32 CYS A C 4
ATOM 1878 O O . CYS A 1 32 ? 0.163 4.600 4.264 1.00 0.00 32 CYS A O 4
ATOM 1885 N N . TYR A 1 33 ? -1.843 4.586 3.201 1.00 0.00 33 TYR A N 4
ATOM 1886 C CA . TYR A 1 33 ? -2.369 5.751 3.913 1.00 0.00 33 TYR A CA 4
ATOM 1887 C C . TYR A 1 33 ? -3.406 5.341 4.956 1.00 0.00 33 TYR A C 4
ATOM 1888 O O . TYR A 1 33 ? -4.042 4.292 4.830 1.00 0.00 33 TYR A O 4
ATOM 1906 N N . ILE A 1 34 ? -3.570 6.185 5.982 1.00 0.00 34 ILE A N 4
ATOM 1907 C CA . ILE A 1 34 ? -4.529 5.928 7.060 1.00 0.00 34 ILE A CA 4
ATOM 1908 C C . ILE A 1 34 ? -5.895 6.571 6.742 1.00 0.00 34 ILE A C 4
ATOM 1909 O O . ILE A 1 34 ? -5.962 7.736 6.337 1.00 0.00 34 ILE A O 4
ATOM 1925 N N . ILE A 1 35 ? -6.962 5.789 6.925 1.00 0.00 35 ILE A N 4
ATOM 1926 C CA . ILE A 1 35 ? -8.328 6.254 6.663 1.00 0.00 35 ILE A CA 4
ATOM 1927 C C . ILE A 1 35 ? -9.248 5.982 7.856 1.00 0.00 35 ILE A C 4
ATOM 1928 O O . ILE A 1 35 ? -9.819 6.954 8.393 1.00 0.00 35 ILE A O 4
ATOM 1959 N N . ASP A 1 2 ? 6.197 -10.386 4.817 1.00 0.00 2 ASP A N 5
ATOM 1960 C CA . ASP A 1 2 ? 6.544 -9.096 5.405 1.00 0.00 2 ASP A CA 5
ATOM 1961 C C . ASP A 1 2 ? 5.788 -7.974 4.689 1.00 0.00 2 ASP A C 5
ATOM 1962 O O . ASP A 1 2 ? 6.200 -7.500 3.622 1.00 0.00 2 ASP A O 5
ATOM 1971 N N . CYS A 1 3 ? 4.662 -7.577 5.286 1.00 0.00 3 CYS A N 5
ATOM 1972 C CA . CYS A 1 3 ? 3.810 -6.515 4.745 1.00 0.00 3 CYS A CA 5
ATOM 1973 C C . CYS A 1 3 ? 4.334 -5.117 5.110 1.00 0.00 3 CYS A C 5
ATOM 1974 O O . CYS A 1 3 ? 4.938 -4.940 6.172 1.00 0.00 3 CYS A O 5
ATOM 1981 N N . PRO A 1 4 ? 4.106 -4.103 4.223 1.00 0.00 4 PRO A N 5
ATOM 1982 C CA . PRO A 1 4 ? 4.548 -2.708 4.453 1.00 0.00 4 PRO A CA 5
ATOM 1983 C C . PRO A 1 4 ? 3.776 -2.002 5.579 1.00 0.00 4 PRO A C 5
ATOM 1984 O O . PRO A 1 4 ? 2.708 -2.465 5.994 1.00 0.00 4 PRO A O 5
ATOM 1995 N N . GLY A 1 5 ? 4.334 -0.884 6.060 1.00 0.00 5 GLY A N 5
ATOM 1996 C CA . GLY A 1 5 ? 3.699 -0.107 7.116 1.00 0.00 5 GLY A CA 5
ATOM 1997 C C . GLY A 1 5 ? 3.059 1.161 6.581 1.00 0.00 5 GLY A C 5
ATOM 1998 O O . GLY A 1 5 ? 2.833 1.280 5.375 1.00 0.00 5 GLY A O 5
ATOM 2002 N N . GLU A 1 6 ? 2.773 2.114 7.480 1.00 0.00 6 GLU A N 5
ATOM 2003 C CA . GLU A 1 6 ? 2.155 3.393 7.103 1.00 0.00 6 GLU A CA 5
ATOM 2004 C C . GLU A 1 6 ? 3.195 4.350 6.504 1.00 0.00 6 GLU A C 5
ATOM 2005 O O . GLU A 1 6 ? 4.198 4.676 7.147 1.00 0.00 6 GLU A O 5
ATOM 2017 N N . GLY A 1 7 ? 2.936 4.782 5.264 1.00 0.00 7 GLY A N 5
ATOM 2018 C CA . GLY A 1 7 ? 3.840 5.693 4.569 1.00 0.00 7 GLY A CA 5
ATOM 2019 C C . GLY A 1 7 ? 4.859 4.970 3.702 1.00 0.00 7 GLY A C 5
ATOM 2020 O O . GLY A 1 7 ? 5.989 5.442 3.544 1.00 0.00 7 GLY A O 5
ATOM 2024 N N . GLU A 1 8 ? 4.453 3.823 3.145 1.00 0.00 8 GLU A N 5
ATOM 2025 C CA . GLU A 1 8 ? 5.320 3.015 2.288 1.00 0.00 8 GLU A CA 5
ATOM 2026 C C . GLU A 1 8 ? 4.617 2.699 0.963 1.00 0.00 8 GLU A C 5
ATOM 2027 O O . GLU A 1 8 ? 3.398 2.860 0.847 1.00 0.00 8 GLU A O 5
ATOM 2039 N N . GLN A 1 9 ? 5.395 2.238 -0.028 1.00 0.00 9 GLN A N 5
ATOM 2040 C CA . GLN A 1 9 ? 4.865 1.904 -1.352 1.00 0.00 9 GLN A CA 5
ATOM 2041 C C . GLN A 1 9 ? 4.219 0.513 -1.365 1.00 0.00 9 GLN A C 5
ATOM 2042 O O . GLN A 1 9 ? 4.819 -0.466 -0.913 1.00 0.00 9 GLN A O 5
ATOM 2056 N N . CYS A 1 10 ? 2.992 0.457 -1.890 1.00 0.00 10 CYS A N 5
ATOM 2057 C CA . CYS A 1 10 ? 2.240 -0.792 -1.994 1.00 0.00 10 CYS A CA 5
ATOM 2058 C C . CYS A 1 10 ? 1.847 -1.055 -3.445 1.00 0.00 10 CYS A C 5
ATOM 2059 O O . CYS A 1 10 ? 1.199 -0.218 -4.079 1.00 0.00 10 CYS A O 5
ATOM 2066 N N . ASP A 1 11 ? 2.243 -2.222 -3.961 1.00 0.00 11 ASP A N 5
ATOM 2067 C CA . ASP A 1 11 ? 1.942 -2.596 -5.347 1.00 0.00 11 ASP A CA 5
ATOM 2068 C C . ASP A 1 11 ? 0.773 -3.580 -5.419 1.00 0.00 11 ASP A C 5
ATOM 2069 O O . ASP A 1 11 ? 0.481 -4.286 -4.449 1.00 0.00 11 ASP A O 5
ATOM 2078 N N . VAL A 1 12 ? 0.116 -3.613 -6.585 1.00 0.00 12 VAL A N 5
ATOM 2079 C CA . VAL A 1 12 ? -1.038 -4.495 -6.825 1.00 0.00 12 VAL A CA 5
ATOM 2080 C C . VAL A 1 12 ? -0.607 -5.906 -7.281 1.00 0.00 12 VAL A C 5
ATOM 2081 O O . VAL A 1 12 ? -1.432 -6.684 -7.779 1.00 0.00 12 VAL A O 5
ATOM 2094 N N . GLU A 1 13 ? 0.678 -6.230 -7.086 1.00 0.00 13 GLU A N 5
ATOM 2095 C CA . GLU A 1 13 ? 1.218 -7.532 -7.481 1.00 0.00 13 GLU A CA 5
ATOM 2096 C C . GLU A 1 13 ? 1.307 -8.493 -6.293 1.00 0.00 13 GLU A C 5
ATOM 2097 O O . GLU A 1 13 ? 0.618 -9.518 -6.278 1.00 0.00 13 GLU A O 5
ATOM 2109 N N . PHE A 1 14 ? 2.154 -8.166 -5.297 1.00 0.00 14 PHE A N 5
ATOM 2110 C CA . PHE A 1 14 ? 2.335 -9.026 -4.118 1.00 0.00 14 PHE A CA 5
ATOM 2111 C C . PHE A 1 14 ? 2.719 -8.231 -2.858 1.00 0.00 14 PHE A C 5
ATOM 2112 O O . PHE A 1 14 ? 2.945 -8.825 -1.797 1.00 0.00 14 PHE A O 5
ATOM 2129 N N . ASN A 1 15 ? 2.774 -6.898 -2.962 1.00 0.00 15 ASN A N 5
ATOM 2130 C CA . ASN A 1 15 ? 3.141 -6.057 -1.819 1.00 0.00 15 ASN A CA 5
ATOM 2131 C C . ASN A 1 15 ? 2.025 -5.042 -1.464 1.00 0.00 15 ASN A C 5
ATOM 2132 O O . ASN A 1 15 ? 2.178 -3.835 -1.701 1.00 0.00 15 ASN A O 5
ATOM 2143 N N . PRO A 1 16 ? 0.867 -5.521 -0.914 1.00 0.00 16 PRO A N 5
ATOM 2144 C CA . PRO A 1 16 ? -0.243 -4.655 -0.499 1.00 0.00 16 PRO A CA 5
ATOM 2145 C C . PRO A 1 16 ? -0.145 -4.273 0.988 1.00 0.00 16 PRO A C 5
ATOM 2146 O O . PRO A 1 16 ? 0.685 -4.827 1.713 1.00 0.00 16 PRO A O 5
ATOM 2157 N N . CYS A 1 17 ? -0.995 -3.336 1.437 1.00 0.00 17 CYS A N 5
ATOM 2158 C CA . CYS A 1 17 ? -0.997 -2.910 2.842 1.00 0.00 17 CYS A CA 5
ATOM 2159 C C . CYS A 1 17 ? -1.864 -3.857 3.686 1.00 0.00 17 CYS A C 5
ATOM 2160 O O . CYS A 1 17 ? -3.099 -3.828 3.601 1.00 0.00 17 CYS A O 5
ATOM 2167 N N . CYS A 1 18 ? -1.202 -4.709 4.485 1.00 0.00 18 CYS A N 5
ATOM 2168 C CA . CYS A 1 18 ? -1.892 -5.678 5.350 1.00 0.00 18 CYS A CA 5
ATOM 2169 C C . CYS A 1 18 ? -2.438 -5.029 6.642 1.00 0.00 18 CYS A C 5
ATOM 2170 O O . CYS A 1 18 ? -3.552 -5.366 7.053 1.00 0.00 18 CYS A O 5
ATOM 2177 N N . PRO A 1 19 ? -1.685 -4.089 7.317 1.00 0.00 19 PRO A N 5
ATOM 2178 C CA . PRO A 1 19 ? -2.171 -3.422 8.549 1.00 0.00 19 PRO A CA 5
ATOM 2179 C C . PRO A 1 19 ? -3.346 -2.454 8.246 1.00 0.00 19 PRO A C 5
ATOM 2180 O O . PRO A 1 19 ? -3.768 -2.383 7.087 1.00 0.00 19 PRO A O 5
ATOM 2191 N N . PRO A 1 20 ? -3.920 -1.711 9.258 1.00 0.00 20 PRO A N 5
ATOM 2192 C CA . PRO A 1 20 ? -5.053 -0.775 9.024 1.00 0.00 20 PRO A CA 5
ATOM 2193 C C . PRO A 1 20 ? -4.706 0.444 8.134 1.00 0.00 20 PRO A C 5
ATOM 2194 O O . PRO A 1 20 ? -4.919 1.600 8.523 1.00 0.00 20 PRO A O 5
ATOM 2205 N N . LEU A 1 21 ? -4.186 0.165 6.931 1.00 0.00 21 LEU A N 5
ATOM 2206 C CA . LEU A 1 21 ? -3.832 1.204 5.960 1.00 0.00 21 LEU A CA 5
ATOM 2207 C C . LEU A 1 21 ? -4.352 0.831 4.574 1.00 0.00 21 LEU A C 5
ATOM 2208 O O . LEU A 1 21 ? -4.570 -0.349 4.278 1.00 0.00 21 LEU A O 5
ATOM 2224 N N . THR A 1 22 ? -4.545 1.848 3.733 1.00 0.00 22 THR A N 5
ATOM 2225 C CA . THR A 1 22 ? -5.043 1.659 2.372 1.00 0.00 22 THR A CA 5
ATOM 2226 C C . THR A 1 22 ? -3.959 1.996 1.342 1.00 0.00 22 THR A C 5
ATOM 2227 O O . THR A 1 22 ? -3.002 2.707 1.652 1.00 0.00 22 THR A O 5
ATOM 2238 N N . CYS A 1 23 ? -4.125 1.485 0.122 1.00 0.00 23 CYS A N 5
ATOM 2239 C CA . CYS A 1 23 ? -3.165 1.721 -0.953 1.00 0.00 23 CYS A CA 5
ATOM 2240 C C . CYS A 1 23 ? -3.643 2.848 -1.875 1.00 0.00 23 CYS A C 5
ATOM 2241 O O . CYS A 1 23 ? -4.566 2.665 -2.678 1.00 0.00 23 CYS A O 5
ATOM 2248 N N . ILE A 1 24 ? -3.013 4.021 -1.731 1.00 0.00 24 ILE A N 5
ATOM 2249 C CA . ILE A 1 24 ? -3.346 5.196 -2.538 1.00 0.00 24 ILE A CA 5
ATOM 2250 C C . ILE A 1 24 ? -2.067 5.792 -3.151 1.00 0.00 24 ILE A C 5
ATOM 2251 O O . ILE A 1 24 ? -1.107 6.057 -2.421 1.00 0.00 24 ILE A O 5
ATOM 2267 N N . PRO A 1 25 ? -2.036 6.021 -4.499 1.00 0.00 25 PRO A N 5
ATOM 2268 C CA . PRO A 1 25 ? -3.161 5.725 -5.424 1.00 0.00 25 PRO A CA 5
ATOM 2269 C C . PRO A 1 25 ? -3.418 4.217 -5.624 1.00 0.00 25 PRO A C 5
ATOM 2270 O O . PRO A 1 25 ? -4.555 3.760 -5.477 1.00 0.00 25 PRO A O 5
ATOM 2281 N N . GLY A 1 26 ? -2.358 3.460 -5.957 1.00 0.00 26 GLY A N 5
ATOM 2282 C CA . GLY A 1 26 ? -2.486 2.019 -6.161 1.00 0.00 26 GLY A CA 5
ATOM 2283 C C . GLY A 1 26 ? -2.949 1.649 -7.561 1.00 0.00 26 GLY A C 5
ATOM 2284 O O . GLY A 1 26 ? -3.674 0.665 -7.734 1.00 0.00 26 GLY A O 5
ATOM 2288 N N . ASP A 1 27 ? -2.529 2.442 -8.558 1.00 0.00 27 ASP A N 5
ATOM 2289 C CA . ASP A 1 27 ? -2.909 2.200 -9.955 1.00 0.00 27 ASP A CA 5
ATOM 2290 C C . ASP A 1 27 ? -1.728 2.461 -10.917 1.00 0.00 27 ASP A C 5
ATOM 2291 O O . ASP A 1 27 ? -1.634 3.550 -11.500 1.00 0.00 27 ASP A O 5
ATOM 2300 N N . PRO A 1 28 ? -0.781 1.483 -11.088 1.00 0.00 28 PRO A N 5
ATOM 2301 C CA . PRO A 1 28 ? -0.781 0.164 -10.414 1.00 0.00 28 PRO A CA 5
ATOM 2302 C C . PRO A 1 28 ? -0.186 0.219 -9.002 1.00 0.00 28 PRO A C 5
ATOM 2303 O O . PRO A 1 28 ? -0.623 -0.513 -8.109 1.00 0.00 28 PRO A O 5
ATOM 2314 N N . TYR A 1 29 ? 0.812 1.097 -8.818 1.00 0.00 29 TYR A N 5
ATOM 2315 C CA . TYR A 1 29 ? 1.492 1.266 -7.529 1.00 0.00 29 TYR A CA 5
ATOM 2316 C C . TYR A 1 29 ? 0.786 2.306 -6.665 1.00 0.00 29 TYR A C 5
ATOM 2317 O O . TYR A 1 29 ? 0.107 3.201 -7.180 1.00 0.00 29 TYR A O 5
ATOM 2335 N N . GLY A 1 30 ? 0.949 2.172 -5.348 1.00 0.00 30 GLY A N 5
ATOM 2336 C CA . GLY A 1 30 ? 0.329 3.096 -4.418 1.00 0.00 30 GLY A CA 5
ATOM 2337 C C . GLY A 1 30 ? 1.113 3.248 -3.128 1.00 0.00 30 GLY A C 5
ATOM 2338 O O . GLY A 1 30 ? 2.272 2.829 -3.048 1.00 0.00 30 GLY A O 5
ATOM 2342 N N . ILE A 1 31 ? 0.475 3.857 -2.123 1.00 0.00 31 ILE A N 5
ATOM 2343 C CA . ILE A 1 31 ? 1.095 4.079 -0.810 1.00 0.00 31 ILE A CA 5
ATOM 2344 C C . ILE A 1 31 ? 0.110 3.668 0.295 1.00 0.00 31 ILE A C 5
ATOM 2345 O O . ILE A 1 31 ? -1.104 3.688 0.088 1.00 0.00 31 ILE A O 5
ATOM 2361 N N . CYS A 1 32 ? 0.644 3.301 1.465 1.00 0.00 32 CYS A N 5
ATOM 2362 C CA . CYS A 1 32 ? -0.182 2.894 2.608 1.00 0.00 32 CYS A CA 5
ATOM 2363 C C . CYS A 1 32 ? -0.594 4.117 3.438 1.00 0.00 32 CYS A C 5
ATOM 2364 O O . CYS A 1 32 ? 0.189 4.624 4.254 1.00 0.00 32 CYS A O 5
ATOM 2371 N N . TYR A 1 33 ? -1.824 4.598 3.201 1.00 0.00 33 TYR A N 5
ATOM 2372 C CA . TYR A 1 33 ? -2.352 5.764 3.909 1.00 0.00 33 TYR A CA 5
ATOM 2373 C C . TYR A 1 33 ? -3.388 5.354 4.953 1.00 0.00 33 TYR A C 5
ATOM 2374 O O . TYR A 1 33 ? -4.012 4.296 4.837 1.00 0.00 33 TYR A O 5
ATOM 2392 N N . ILE A 1 34 ? -3.566 6.207 5.971 1.00 0.00 34 ILE A N 5
ATOM 2393 C CA . ILE A 1 34 ? -4.527 5.952 7.048 1.00 0.00 34 ILE A CA 5
ATOM 2394 C C . ILE A 1 34 ? -5.892 6.590 6.722 1.00 0.00 34 ILE A C 5
ATOM 2395 O O . ILE A 1 34 ? -5.961 7.751 6.308 1.00 0.00 34 ILE A O 5
ATOM 2411 N N . ILE A 1 35 ? -6.959 5.809 6.914 1.00 0.00 35 ILE A N 5
ATOM 2412 C CA . ILE A 1 35 ? -8.325 6.270 6.647 1.00 0.00 35 ILE A CA 5
ATOM 2413 C C . ILE A 1 35 ? -9.246 6.004 7.841 1.00 0.00 35 ILE A C 5
ATOM 2414 O O . ILE A 1 35 ? -9.380 4.827 8.236 1.00 0.00 35 ILE A O 5
ATOM 2445 N N . ASP A 1 2 ? 6.809 -10.365 4.201 1.00 0.00 2 ASP A N 6
ATOM 2446 C CA . ASP A 1 2 ? 7.119 -9.057 4.773 1.00 0.00 2 ASP A CA 6
ATOM 2447 C C . ASP A 1 2 ? 6.256 -7.975 4.124 1.00 0.00 2 ASP A C 6
ATOM 2448 O O . ASP A 1 2 ? 6.570 -7.468 3.039 1.00 0.00 2 ASP A O 6
ATOM 2457 N N . CYS A 1 3 ? 5.151 -7.650 4.797 1.00 0.00 3 CYS A N 6
ATOM 2458 C CA . CYS A 1 3 ? 4.209 -6.634 4.325 1.00 0.00 3 CYS A CA 6
ATOM 2459 C C . CYS A 1 3 ? 4.606 -5.227 4.801 1.00 0.00 3 CYS A C 6
ATOM 2460 O O . CYS A 1 3 ? 5.161 -5.078 5.893 1.00 0.00 3 CYS A O 6
ATOM 2467 N N . PRO A 1 4 ? 4.323 -4.172 3.979 1.00 0.00 4 PRO A N 6
ATOM 2468 C CA . PRO A 1 4 ? 4.655 -2.765 4.311 1.00 0.00 4 PRO A CA 6
ATOM 2469 C C . PRO A 1 4 ? 3.814 -2.181 5.458 1.00 0.00 4 PRO A C 6
ATOM 2470 O O . PRO A 1 4 ? 2.814 -2.777 5.872 1.00 0.00 4 PRO A O 6
ATOM 2481 N N . GLY A 1 5 ? 4.241 -1.011 5.953 1.00 0.00 5 GLY A N 6
ATOM 2482 C CA . GLY A 1 5 ? 3.532 -0.326 7.025 1.00 0.00 5 GLY A CA 6
ATOM 2483 C C . GLY A 1 5 ? 2.906 0.972 6.545 1.00 0.00 5 GLY A C 6
ATOM 2484 O O . GLY A 1 5 ? 2.677 1.139 5.345 1.00 0.00 5 GLY A O 6
ATOM 2488 N N . GLU A 1 6 ? 2.641 1.897 7.480 1.00 0.00 6 GLU A N 6
ATOM 2489 C CA . GLU A 1 6 ? 2.041 3.199 7.151 1.00 0.00 6 GLU A CA 6
ATOM 2490 C C . GLU A 1 6 ? 3.094 4.163 6.583 1.00 0.00 6 GLU A C 6
ATOM 2491 O O . GLU A 1 6 ? 4.105 4.446 7.234 1.00 0.00 6 GLU A O 6
ATOM 2503 N N . GLY A 1 7 ? 2.835 4.648 5.362 1.00 0.00 7 GLY A N 6
ATOM 2504 C CA . GLY A 1 7 ? 3.746 5.578 4.701 1.00 0.00 7 GLY A CA 6
ATOM 2505 C C . GLY A 1 7 ? 4.778 4.882 3.827 1.00 0.00 7 GLY A C 6
ATOM 2506 O O . GLY A 1 7 ? 5.908 5.360 3.700 1.00 0.00 7 GLY A O 6
ATOM 2510 N N . GLU A 1 8 ? 4.382 3.753 3.226 1.00 0.00 8 GLU A N 6
ATOM 2511 C CA . GLU A 1 8 ? 5.264 2.978 2.354 1.00 0.00 8 GLU A CA 6
ATOM 2512 C C . GLU A 1 8 ? 4.559 2.656 1.031 1.00 0.00 8 GLU A C 6
ATOM 2513 O O . GLU A 1 8 ? 3.339 2.814 0.915 1.00 0.00 8 GLU A O 6
ATOM 2525 N N . GLN A 1 9 ? 5.337 2.193 0.040 1.00 0.00 9 GLN A N 6
ATOM 2526 C CA . GLN A 1 9 ? 4.805 1.855 -1.285 1.00 0.00 9 GLN A CA 6
ATOM 2527 C C . GLN A 1 9 ? 4.144 0.471 -1.297 1.00 0.00 9 GLN A C 6
ATOM 2528 O O . GLN A 1 9 ? 4.724 -0.510 -0.822 1.00 0.00 9 GLN A O 6
ATOM 2542 N N . CYS A 1 10 ? 2.928 0.424 -1.845 1.00 0.00 10 CYS A N 6
ATOM 2543 C CA . CYS A 1 10 ? 2.160 -0.815 -1.956 1.00 0.00 10 CYS A CA 6
ATOM 2544 C C . CYS A 1 10 ? 1.778 -1.070 -3.412 1.00 0.00 10 CYS A C 6
ATOM 2545 O O . CYS A 1 10 ? 1.141 -0.225 -4.047 1.00 0.00 10 CYS A O 6
ATOM 2552 N N . ASP A 1 11 ? 2.170 -2.237 -3.931 1.00 0.00 11 ASP A N 6
ATOM 2553 C CA . ASP A 1 11 ? 1.878 -2.598 -5.322 1.00 0.00 11 ASP A CA 6
ATOM 2554 C C . ASP A 1 11 ? 0.713 -3.587 -5.412 1.00 0.00 11 ASP A C 6
ATOM 2555 O O . ASP A 1 11 ? 0.423 -4.310 -4.454 1.00 0.00 11 ASP A O 6
ATOM 2564 N N . VAL A 1 12 ? 0.058 -3.602 -6.579 1.00 0.00 12 VAL A N 6
ATOM 2565 C CA . VAL A 1 12 ? -1.092 -4.485 -6.838 1.00 0.00 12 VAL A CA 6
ATOM 2566 C C . VAL A 1 12 ? -0.654 -5.886 -7.315 1.00 0.00 12 VAL A C 6
ATOM 2567 O O . VAL A 1 12 ? -1.473 -6.658 -7.832 1.00 0.00 12 VAL A O 6
ATOM 2580 N N . GLU A 1 13 ? 0.631 -6.212 -7.117 1.00 0.00 13 GLU A N 6
ATOM 2581 C CA . GLU A 1 13 ? 1.177 -7.504 -7.532 1.00 0.00 13 GLU A CA 6
ATOM 2582 C C . GLU A 1 13 ? 1.260 -8.489 -6.361 1.00 0.00 13 GLU A C 6
ATOM 2583 O O . GLU A 1 13 ? 0.568 -9.511 -6.368 1.00 0.00 13 GLU A O 6
ATOM 2595 N N . PHE A 1 14 ? 2.106 -8.182 -5.356 1.00 0.00 14 PHE A N 6
ATOM 2596 C CA . PHE A 1 14 ? 2.283 -9.065 -4.194 1.00 0.00 14 PHE A CA 6
ATOM 2597 C C . PHE A 1 14 ? 2.672 -8.297 -2.918 1.00 0.00 14 PHE A C 6
ATOM 2598 O O . PHE A 1 14 ? 2.869 -8.912 -1.863 1.00 0.00 14 PHE A O 6
ATOM 2615 N N . ASN A 1 15 ? 2.766 -6.963 -3.003 1.00 0.00 15 ASN A N 6
ATOM 2616 C CA . ASN A 1 15 ? 3.146 -6.150 -1.845 1.00 0.00 15 ASN A CA 6
ATOM 2617 C C . ASN A 1 15 ? 2.030 -5.153 -1.447 1.00 0.00 15 ASN A C 6
ATOM 2618 O O . ASN A 1 15 ? 2.141 -3.947 -1.715 1.00 0.00 15 ASN A O 6
ATOM 2629 N N . PRO A 1 16 ? 0.914 -5.648 -0.826 1.00 0.00 16 PRO A N 6
ATOM 2630 C CA . PRO A 1 16 ? -0.190 -4.801 -0.361 1.00 0.00 16 PRO A CA 6
ATOM 2631 C C . PRO A 1 16 ? -0.024 -4.399 1.113 1.00 0.00 16 PRO A C 6
ATOM 2632 O O . PRO A 1 16 ? 0.845 -4.938 1.804 1.00 0.00 16 PRO A O 6
ATOM 2643 N N . CYS A 1 17 ? -0.862 -3.467 1.592 1.00 0.00 17 CYS A N 6
ATOM 2644 C CA . CYS A 1 17 ? -0.801 -3.016 2.990 1.00 0.00 17 CYS A CA 6
ATOM 2645 C C . CYS A 1 17 ? -1.544 -4.001 3.906 1.00 0.00 17 CYS A C 6
ATOM 2646 O O . CYS A 1 17 ? -2.747 -4.228 3.737 1.00 0.00 17 CYS A O 6
ATOM 2653 N N . CYS A 1 18 ? -0.813 -4.587 4.867 1.00 0.00 18 CYS A N 6
ATOM 2654 C CA . CYS A 1 18 ? -1.388 -5.561 5.807 1.00 0.00 18 CYS A CA 6
ATOM 2655 C C . CYS A 1 18 ? -2.066 -4.903 7.033 1.00 0.00 18 CYS A C 6
ATOM 2656 O O . CYS A 1 18 ? -3.088 -5.423 7.488 1.00 0.00 18 CYS A O 6
ATOM 2663 N N . PRO A 1 19 ? -1.540 -3.763 7.603 1.00 0.00 19 PRO A N 6
ATOM 2664 C CA . PRO A 1 19 ? -2.166 -3.107 8.768 1.00 0.00 19 PRO A CA 6
ATOM 2665 C C . PRO A 1 19 ? -3.374 -2.232 8.346 1.00 0.00 19 PRO A C 6
ATOM 2666 O O . PRO A 1 19 ? -3.689 -2.196 7.153 1.00 0.00 19 PRO A O 6
ATOM 2677 N N . PRO A 1 20 ? -4.093 -1.531 9.293 1.00 0.00 20 PRO A N 6
ATOM 2678 C CA . PRO A 1 20 ? -5.260 -0.678 8.944 1.00 0.00 20 PRO A CA 6
ATOM 2679 C C . PRO A 1 20 ? -4.906 0.547 8.069 1.00 0.00 20 PRO A C 6
ATOM 2680 O O . PRO A 1 20 ? -5.088 1.703 8.476 1.00 0.00 20 PRO A O 6
ATOM 2691 N N . LEU A 1 21 ? -4.399 0.268 6.862 1.00 0.00 21 LEU A N 6
ATOM 2692 C CA . LEU A 1 21 ? -4.028 1.303 5.893 1.00 0.00 21 LEU A CA 6
ATOM 2693 C C . LEU A 1 21 ? -4.544 0.938 4.503 1.00 0.00 21 LEU A C 6
ATOM 2694 O O . LEU A 1 21 ? -4.809 -0.234 4.216 1.00 0.00 21 LEU A O 6
ATOM 2710 N N . THR A 1 22 ? -4.677 1.953 3.650 1.00 0.00 22 THR A N 6
ATOM 2711 C CA . THR A 1 22 ? -5.158 1.774 2.280 1.00 0.00 22 THR A CA 6
ATOM 2712 C C . THR A 1 22 ? -4.048 2.087 1.271 1.00 0.00 22 THR A C 6
ATOM 2713 O O . THR A 1 22 ? -3.083 2.781 1.598 1.00 0.00 22 THR A O 6
ATOM 2724 N N . CYS A 1 23 ? -4.202 1.577 0.048 1.00 0.00 23 CYS A N 6
ATOM 2725 C CA . CYS A 1 23 ? -3.217 1.795 -1.008 1.00 0.00 23 CYS A CA 6
ATOM 2726 C C . CYS A 1 23 ? -3.655 2.932 -1.937 1.00 0.00 23 CYS A C 6
ATOM 2727 O O . CYS A 1 23 ? -4.563 2.766 -2.763 1.00 0.00 23 CYS A O 6
ATOM 2734 N N . ILE A 1 24 ? -3.010 4.094 -1.776 1.00 0.00 24 ILE A N 6
ATOM 2735 C CA . ILE A 1 24 ? -3.308 5.276 -2.586 1.00 0.00 24 ILE A CA 6
ATOM 2736 C C . ILE A 1 24 ? -2.008 5.844 -3.182 1.00 0.00 24 ILE A C 6
ATOM 2737 O O . ILE A 1 24 ? -1.054 6.092 -2.439 1.00 0.00 24 ILE A O 6
ATOM 2753 N N . PRO A 1 25 ? -1.954 6.069 -4.530 1.00 0.00 25 PRO A N 6
ATOM 2754 C CA . PRO A 1 25 ? -3.072 5.795 -5.469 1.00 0.00 25 PRO A CA 6
ATOM 2755 C C . PRO A 1 25 ? -3.358 4.293 -5.668 1.00 0.00 25 PRO A C 6
ATOM 2756 O O . PRO A 1 25 ? -4.507 3.860 -5.540 1.00 0.00 25 PRO A O 6
ATOM 2767 N N . GLY A 1 26 ? -2.310 3.512 -5.982 1.00 0.00 26 GLY A N 6
ATOM 2768 C CA . GLY A 1 26 ? -2.463 2.074 -6.183 1.00 0.00 26 GLY A CA 6
ATOM 2769 C C . GLY A 1 26 ? -2.923 1.709 -7.585 1.00 0.00 26 GLY A C 6
ATOM 2770 O O . GLY A 1 26 ? -3.667 0.740 -7.760 1.00 0.00 26 GLY A O 6
ATOM 2774 N N . ASP A 1 27 ? -2.479 2.490 -8.581 1.00 0.00 27 ASP A N 6
ATOM 2775 C CA . ASP A 1 27 ? -2.856 2.251 -9.980 1.00 0.00 27 ASP A CA 6
ATOM 2776 C C . ASP A 1 27 ? -1.662 2.481 -10.935 1.00 0.00 27 ASP A C 6
ATOM 2777 O O . ASP A 1 27 ? -1.544 3.561 -11.529 1.00 0.00 27 ASP A O 6
ATOM 2786 N N . PRO A 1 28 ? -0.733 1.483 -11.090 1.00 0.00 28 PRO A N 6
ATOM 2787 C CA . PRO A 1 28 ? -0.762 0.173 -10.401 1.00 0.00 28 PRO A CA 6
ATOM 2788 C C . PRO A 1 28 ? -0.173 0.231 -8.986 1.00 0.00 28 PRO A C 6
ATOM 2789 O O . PRO A 1 28 ? -0.630 -0.481 -8.088 1.00 0.00 28 PRO A O 6
ATOM 2800 N N . TYR A 1 29 ? 0.843 1.089 -8.807 1.00 0.00 29 TYR A N 6
ATOM 2801 C CA . TYR A 1 29 ? 1.521 1.257 -7.516 1.00 0.00 29 TYR A CA 6
ATOM 2802 C C . TYR A 1 29 ? 0.820 2.306 -6.657 1.00 0.00 29 TYR A C 6
ATOM 2803 O O . TYR A 1 29 ? 0.159 3.211 -7.179 1.00 0.00 29 TYR A O 6
ATOM 2821 N N . GLY A 1 30 ? 0.967 2.168 -5.339 1.00 0.00 30 GLY A N 6
ATOM 2822 C CA . GLY A 1 30 ? 0.349 3.099 -4.414 1.00 0.00 30 GLY A CA 6
ATOM 2823 C C . GLY A 1 30 ? 1.120 3.238 -3.115 1.00 0.00 30 GLY A C 6
ATOM 2824 O O . GLY A 1 30 ? 2.270 2.800 -3.019 1.00 0.00 30 GLY A O 6
ATOM 2828 N N . ILE A 1 31 ? 0.480 3.861 -2.120 1.00 0.00 31 ILE A N 6
ATOM 2829 C CA . ILE A 1 31 ? 1.085 4.073 -0.798 1.00 0.00 31 ILE A CA 6
ATOM 2830 C C . ILE A 1 31 ? 0.078 3.677 0.292 1.00 0.00 31 ILE A C 6
ATOM 2831 O O . ILE A 1 31 ? -1.133 3.723 0.068 1.00 0.00 31 ILE A O 6
ATOM 2847 N N . CYS A 1 32 ? 0.588 3.295 1.469 1.00 0.00 32 CYS A N 6
ATOM 2848 C CA . CYS A 1 32 ? -0.265 2.898 2.594 1.00 0.00 32 CYS A CA 6
ATOM 2849 C C . CYS A 1 32 ? -0.665 4.126 3.424 1.00 0.00 32 CYS A C 6
ATOM 2850 O O . CYS A 1 32 ? 0.118 4.617 4.248 1.00 0.00 32 CYS A O 6
ATOM 2857 N N . TYR A 1 33 ? -1.884 4.629 3.177 1.00 0.00 33 TYR A N 6
ATOM 2858 C CA . TYR A 1 33 ? -2.399 5.801 3.884 1.00 0.00 33 TYR A CA 6
ATOM 2859 C C . TYR A 1 33 ? -3.470 5.410 4.899 1.00 0.00 33 TYR A C 6
ATOM 2860 O O . TYR A 1 33 ? -4.124 4.375 4.755 1.00 0.00 33 TYR A O 6
ATOM 2878 N N . ILE A 1 34 ? -3.644 6.256 5.923 1.00 0.00 34 ILE A N 6
ATOM 2879 C CA . ILE A 1 34 ? -4.636 6.017 6.977 1.00 0.00 34 ILE A CA 6
ATOM 2880 C C . ILE A 1 34 ? -5.974 6.700 6.629 1.00 0.00 34 ILE A C 6
ATOM 2881 O O . ILE A 1 34 ? -6.000 7.868 6.232 1.00 0.00 34 ILE A O 6
ATOM 2897 N N . ILE A 1 35 ? -7.067 5.947 6.782 1.00 0.00 35 ILE A N 6
ATOM 2898 C CA . ILE A 1 35 ? -8.413 6.451 6.491 1.00 0.00 35 ILE A CA 6
ATOM 2899 C C . ILE A 1 35 ? -9.364 6.211 7.666 1.00 0.00 35 ILE A C 6
ATOM 2900 O O . ILE A 1 35 ? -9.545 5.038 8.053 1.00 0.00 35 ILE A O 6
ATOM 2931 N N . ASP A 1 2 ? 6.804 -10.369 4.212 1.00 0.00 2 ASP A N 7
ATOM 2932 C CA . ASP A 1 2 ? 7.113 -9.060 4.782 1.00 0.00 2 ASP A CA 7
ATOM 2933 C C . ASP A 1 2 ? 6.252 -7.978 4.131 1.00 0.00 2 ASP A C 7
ATOM 2934 O O . ASP A 1 2 ? 6.567 -7.472 3.046 1.00 0.00 2 ASP A O 7
ATOM 2943 N N . CYS A 1 3 ? 5.146 -7.651 4.802 1.00 0.00 3 CYS A N 7
ATOM 2944 C CA . CYS A 1 3 ? 4.205 -6.637 4.328 1.00 0.00 3 CYS A CA 7
ATOM 2945 C C . CYS A 1 3 ? 4.603 -5.229 4.804 1.00 0.00 3 CYS A C 7
ATOM 2946 O O . CYS A 1 3 ? 5.158 -5.080 5.897 1.00 0.00 3 CYS A O 7
ATOM 2953 N N . PRO A 1 4 ? 4.321 -4.175 3.981 1.00 0.00 4 PRO A N 7
ATOM 2954 C CA . PRO A 1 4 ? 4.655 -2.768 4.313 1.00 0.00 4 PRO A CA 7
ATOM 2955 C C . PRO A 1 4 ? 3.813 -2.182 5.460 1.00 0.00 4 PRO A C 7
ATOM 2956 O O . PRO A 1 4 ? 2.813 -2.777 5.873 1.00 0.00 4 PRO A O 7
ATOM 2967 N N . GLY A 1 5 ? 4.240 -1.013 5.955 1.00 0.00 5 GLY A N 7
ATOM 2968 C CA . GLY A 1 5 ? 3.531 -0.327 7.027 1.00 0.00 5 GLY A CA 7
ATOM 2969 C C . GLY A 1 5 ? 2.907 0.971 6.546 1.00 0.00 5 GLY A C 7
ATOM 2970 O O . GLY A 1 5 ? 2.676 1.137 5.346 1.00 0.00 5 GLY A O 7
ATOM 2974 N N . GLU A 1 6 ? 2.642 1.897 7.481 1.00 0.00 6 GLU A N 7
ATOM 2975 C CA . GLU A 1 6 ? 2.042 3.199 7.151 1.00 0.00 6 GLU A CA 7
ATOM 2976 C C . GLU A 1 6 ? 3.095 4.162 6.582 1.00 0.00 6 GLU A C 7
ATOM 2977 O O . GLU A 1 6 ? 4.107 4.445 7.232 1.00 0.00 6 GLU A O 7
ATOM 2989 N N . GLY A 1 7 ? 2.835 4.648 5.362 1.00 0.00 7 GLY A N 7
ATOM 2990 C CA . GLY A 1 7 ? 3.748 5.576 4.701 1.00 0.00 7 GLY A CA 7
ATOM 2991 C C . GLY A 1 7 ? 4.779 4.881 3.825 1.00 0.00 7 GLY A C 7
ATOM 2992 O O . GLY A 1 7 ? 5.910 5.360 3.697 1.00 0.00 7 GLY A O 7
ATOM 2996 N N . GLU A 1 8 ? 4.382 3.753 3.226 1.00 0.00 8 GLU A N 7
ATOM 2997 C CA . GLU A 1 8 ? 5.264 2.976 2.353 1.00 0.00 8 GLU A CA 7
ATOM 2998 C C . GLU A 1 8 ? 4.559 2.655 1.030 1.00 0.00 8 GLU A C 7
ATOM 2999 O O . GLU A 1 8 ? 3.339 2.814 0.916 1.00 0.00 8 GLU A O 7
ATOM 3011 N N . GLN A 1 9 ? 5.336 2.192 0.039 1.00 0.00 9 GLN A N 7
ATOM 3012 C CA . GLN A 1 9 ? 4.804 1.854 -1.286 1.00 0.00 9 GLN A CA 7
ATOM 3013 C C . GLN A 1 9 ? 4.143 0.470 -1.297 1.00 0.00 9 GLN A C 7
ATOM 3014 O O . GLN A 1 9 ? 4.723 -0.511 -0.823 1.00 0.00 9 GLN A O 7
ATOM 3028 N N . CYS A 1 10 ? 2.926 0.423 -1.845 1.00 0.00 10 CYS A N 7
ATOM 3029 C CA . CYS A 1 10 ? 2.159 -0.815 -1.956 1.00 0.00 10 CYS A CA 7
ATOM 3030 C C . CYS A 1 10 ? 1.776 -1.071 -3.411 1.00 0.00 10 CYS A C 7
ATOM 3031 O O . CYS A 1 10 ? 1.138 -0.226 -4.046 1.00 0.00 10 CYS A O 7
ATOM 3038 N N . ASP A 1 11 ? 2.170 -2.236 -3.931 1.00 0.00 11 ASP A N 7
ATOM 3039 C CA . ASP A 1 11 ? 1.877 -2.597 -5.323 1.00 0.00 11 ASP A CA 7
ATOM 3040 C C . ASP A 1 11 ? 0.714 -3.587 -5.412 1.00 0.00 11 ASP A C 7
ATOM 3041 O O . ASP A 1 11 ? 0.425 -4.311 -4.454 1.00 0.00 11 ASP A O 7
ATOM 3050 N N . VAL A 1 12 ? 0.059 -3.603 -6.579 1.00 0.00 12 VAL A N 7
ATOM 3051 C CA . VAL A 1 12 ? -1.090 -4.487 -6.837 1.00 0.00 12 VAL A CA 7
ATOM 3052 C C . VAL A 1 12 ? -0.652 -5.888 -7.315 1.00 0.00 12 VAL A C 7
ATOM 3053 O O . VAL A 1 12 ? -1.469 -6.660 -7.832 1.00 0.00 12 VAL A O 7
ATOM 3066 N N . GLU A 1 13 ? 0.634 -6.211 -7.117 1.00 0.00 13 GLU A N 7
ATOM 3067 C CA . GLU A 1 13 ? 1.182 -7.504 -7.532 1.00 0.00 13 GLU A CA 7
ATOM 3068 C C . GLU A 1 13 ? 1.266 -8.488 -6.362 1.00 0.00 13 GLU A C 7
ATOM 3069 O O . GLU A 1 13 ? 0.576 -9.511 -6.369 1.00 0.00 13 GLU A O 7
ATOM 3081 N N . PHE A 1 14 ? 2.111 -8.179 -5.358 1.00 0.00 14 PHE A N 7
ATOM 3082 C CA . PHE A 1 14 ? 2.289 -9.063 -4.195 1.00 0.00 14 PHE A CA 7
ATOM 3083 C C . PHE A 1 14 ? 2.678 -8.295 -2.920 1.00 0.00 14 PHE A C 7
ATOM 3084 O O . PHE A 1 14 ? 2.877 -8.910 -1.865 1.00 0.00 14 PHE A O 7
ATOM 3101 N N . ASN A 1 15 ? 2.769 -6.961 -3.004 1.00 0.00 15 ASN A N 7
ATOM 3102 C CA . ASN A 1 15 ? 3.149 -6.148 -1.846 1.00 0.00 15 ASN A CA 7
ATOM 3103 C C . ASN A 1 15 ? 2.033 -5.150 -1.447 1.00 0.00 15 ASN A C 7
ATOM 3104 O O . ASN A 1 15 ? 2.144 -3.945 -1.714 1.00 0.00 15 ASN A O 7
ATOM 3115 N N . PRO A 1 16 ? 0.916 -5.646 -0.829 1.00 0.00 16 PRO A N 7
ATOM 3116 C CA . PRO A 1 16 ? -0.189 -4.799 -0.364 1.00 0.00 16 PRO A CA 7
ATOM 3117 C C . PRO A 1 16 ? -0.023 -4.399 1.111 1.00 0.00 16 PRO A C 7
ATOM 3118 O O . PRO A 1 16 ? 0.844 -4.938 1.803 1.00 0.00 16 PRO A O 7
ATOM 3129 N N . CYS A 1 17 ? -0.862 -3.466 1.589 1.00 0.00 17 CYS A N 7
ATOM 3130 C CA . CYS A 1 17 ? -0.802 -3.015 2.987 1.00 0.00 17 CYS A CA 7
ATOM 3131 C C . CYS A 1 17 ? -1.546 -4.000 3.902 1.00 0.00 17 CYS A C 7
ATOM 3132 O O . CYS A 1 17 ? -2.748 -4.228 3.731 1.00 0.00 17 CYS A O 7
ATOM 3139 N N . CYS A 1 18 ? -0.815 -4.586 4.864 1.00 0.00 18 CYS A N 7
ATOM 3140 C CA . CYS A 1 18 ? -1.392 -5.561 5.803 1.00 0.00 18 CYS A CA 7
ATOM 3141 C C . CYS A 1 18 ? -2.069 -4.903 7.030 1.00 0.00 18 CYS A C 7
ATOM 3142 O O . CYS A 1 18 ? -3.092 -5.421 7.486 1.00 0.00 18 CYS A O 7
ATOM 3149 N N . PRO A 1 19 ? -1.543 -3.764 7.601 1.00 0.00 19 PRO A N 7
ATOM 3150 C CA . PRO A 1 19 ? -2.167 -3.108 8.766 1.00 0.00 19 PRO A CA 7
ATOM 3151 C C . PRO A 1 19 ? -3.375 -2.231 8.344 1.00 0.00 19 PRO A C 7
ATOM 3152 O O . PRO A 1 19 ? -3.690 -2.196 7.153 1.00 0.00 19 PRO A O 7
ATOM 3163 N N . PRO A 1 20 ? -4.093 -1.530 9.293 1.00 0.00 20 PRO A N 7
ATOM 3164 C CA . PRO A 1 20 ? -5.260 -0.676 8.945 1.00 0.00 20 PRO A CA 7
ATOM 3165 C C . PRO A 1 20 ? -4.904 0.548 8.070 1.00 0.00 20 PRO A C 7
ATOM 3166 O O . PRO A 1 20 ? -5.088 1.705 8.476 1.00 0.00 20 PRO A O 7
ATOM 3177 N N . LEU A 1 21 ? -4.398 0.269 6.862 1.00 0.00 21 LEU A N 7
ATOM 3178 C CA . LEU A 1 21 ? -4.027 1.305 5.894 1.00 0.00 21 LEU A CA 7
ATOM 3179 C C . LEU A 1 21 ? -4.543 0.939 4.504 1.00 0.00 21 LEU A C 7
ATOM 3180 O O . LEU A 1 21 ? -4.808 -0.233 4.217 1.00 0.00 21 LEU A O 7
ATOM 3196 N N . THR A 1 22 ? -4.677 1.955 3.651 1.00 0.00 22 THR A N 7
ATOM 3197 C CA . THR A 1 22 ? -5.158 1.775 2.281 1.00 0.00 22 THR A CA 7
ATOM 3198 C C . THR A 1 22 ? -4.048 2.088 1.271 1.00 0.00 22 THR A C 7
ATOM 3199 O O . THR A 1 22 ? -3.083 2.782 1.598 1.00 0.00 22 THR A O 7
ATOM 3210 N N . CYS A 1 23 ? -4.202 1.578 0.049 1.00 0.00 23 CYS A N 7
ATOM 3211 C CA . CYS A 1 23 ? -3.218 1.795 -1.008 1.00 0.00 23 CYS A CA 7
ATOM 3212 C C . CYS A 1 23 ? -3.656 2.932 -1.937 1.00 0.00 23 CYS A C 7
ATOM 3213 O O . CYS A 1 23 ? -4.564 2.767 -2.762 1.00 0.00 23 CYS A O 7
ATOM 3220 N N . ILE A 1 24 ? -3.011 4.094 -1.776 1.00 0.00 24 ILE A N 7
ATOM 3221 C CA . ILE A 1 24 ? -3.308 5.276 -2.586 1.00 0.00 24 ILE A CA 7
ATOM 3222 C C . ILE A 1 24 ? -2.009 5.844 -3.182 1.00 0.00 24 ILE A C 7
ATOM 3223 O O . ILE A 1 24 ? -1.054 6.092 -2.440 1.00 0.00 24 ILE A O 7
ATOM 3239 N N . PRO A 1 25 ? -1.954 6.069 -4.530 1.00 0.00 25 PRO A N 7
ATOM 3240 C CA . PRO A 1 25 ? -3.072 5.794 -5.469 1.00 0.00 25 PRO A CA 7
ATOM 3241 C C . PRO A 1 25 ? -3.358 4.292 -5.668 1.00 0.00 25 PRO A C 7
ATOM 3242 O O . PRO A 1 25 ? -4.508 3.859 -5.539 1.00 0.00 25 PRO A O 7
ATOM 3253 N N . GLY A 1 26 ? -2.309 3.511 -5.980 1.00 0.00 26 GLY A N 7
ATOM 3254 C CA . GLY A 1 26 ? -2.463 2.073 -6.181 1.00 0.00 26 GLY A CA 7
ATOM 3255 C C . GLY A 1 26 ? -2.925 1.708 -7.582 1.00 0.00 26 GLY A C 7
ATOM 3256 O O . GLY A 1 26 ? -3.668 0.737 -7.757 1.00 0.00 26 GLY A O 7
ATOM 3260 N N . ASP A 1 27 ? -2.482 2.488 -8.579 1.00 0.00 27 ASP A N 7
ATOM 3261 C CA . ASP A 1 27 ? -2.860 2.249 -9.977 1.00 0.00 27 ASP A CA 7
ATOM 3262 C C . ASP A 1 27 ? -1.667 2.479 -10.933 1.00 0.00 27 ASP A C 7
ATOM 3263 O O . ASP A 1 27 ? -1.550 3.559 -11.527 1.00 0.00 27 ASP A O 7
ATOM 3272 N N . PRO A 1 28 ? -0.737 1.481 -11.088 1.00 0.00 28 PRO A N 7
ATOM 3273 C CA . PRO A 1 28 ? -0.766 0.172 -10.399 1.00 0.00 28 PRO A CA 7
ATOM 3274 C C . PRO A 1 28 ? -0.176 0.230 -8.985 1.00 0.00 28 PRO A C 7
ATOM 3275 O O . PRO A 1 28 ? -0.632 -0.483 -8.086 1.00 0.00 28 PRO A O 7
ATOM 3286 N N . TYR A 1 29 ? 0.841 1.088 -8.806 1.00 0.00 29 TYR A N 7
ATOM 3287 C CA . TYR A 1 29 ? 1.519 1.256 -7.516 1.00 0.00 29 TYR A CA 7
ATOM 3288 C C . TYR A 1 29 ? 0.819 2.305 -6.657 1.00 0.00 29 TYR A C 7
ATOM 3289 O O . TYR A 1 29 ? 0.158 3.212 -7.179 1.00 0.00 29 TYR A O 7
ATOM 3307 N N . GLY A 1 30 ? 0.966 2.167 -5.338 1.00 0.00 30 GLY A N 7
ATOM 3308 C CA . GLY A 1 30 ? 0.349 3.100 -4.413 1.00 0.00 30 GLY A CA 7
ATOM 3309 C C . GLY A 1 30 ? 1.120 3.238 -3.115 1.00 0.00 30 GLY A C 7
ATOM 3310 O O . GLY A 1 30 ? 2.269 2.799 -3.020 1.00 0.00 30 GLY A O 7
ATOM 3314 N N . ILE A 1 31 ? 0.481 3.860 -2.120 1.00 0.00 31 ILE A N 7
ATOM 3315 C CA . ILE A 1 31 ? 1.085 4.072 -0.798 1.00 0.00 31 ILE A CA 7
ATOM 3316 C C . ILE A 1 31 ? 0.079 3.677 0.291 1.00 0.00 31 ILE A C 7
ATOM 3317 O O . ILE A 1 31 ? -1.132 3.724 0.068 1.00 0.00 31 ILE A O 7
ATOM 3333 N N . CYS A 1 32 ? 0.588 3.294 1.468 1.00 0.00 32 CYS A N 7
ATOM 3334 C CA . CYS A 1 32 ? -0.265 2.898 2.594 1.00 0.00 32 CYS A CA 7
ATOM 3335 C C . CYS A 1 32 ? -0.665 4.126 3.424 1.00 0.00 32 CYS A C 7
ATOM 3336 O O . CYS A 1 32 ? 0.118 4.618 4.249 1.00 0.00 32 CYS A O 7
ATOM 3343 N N . TYR A 1 33 ? -1.884 4.630 3.176 1.00 0.00 33 TYR A N 7
ATOM 3344 C CA . TYR A 1 33 ? -2.397 5.801 3.884 1.00 0.00 33 TYR A CA 7
ATOM 3345 C C . TYR A 1 33 ? -3.469 5.413 4.899 1.00 0.00 33 TYR A C 7
ATOM 3346 O O . TYR A 1 33 ? -4.123 4.376 4.755 1.00 0.00 33 TYR A O 7
ATOM 3364 N N . ILE A 1 34 ? -3.641 6.257 5.924 1.00 0.00 34 ILE A N 7
ATOM 3365 C CA . ILE A 1 34 ? -4.632 6.019 6.976 1.00 0.00 34 ILE A CA 7
ATOM 3366 C C . ILE A 1 34 ? -5.971 6.702 6.630 1.00 0.00 34 ILE A C 7
ATOM 3367 O O . ILE A 1 34 ? -5.996 7.871 6.234 1.00 0.00 34 ILE A O 7
ATOM 3383 N N . ILE A 1 35 ? -7.064 5.950 6.783 1.00 0.00 35 ILE A N 7
ATOM 3384 C CA . ILE A 1 35 ? -8.411 6.456 6.492 1.00 0.00 35 ILE A CA 7
ATOM 3385 C C . ILE A 1 35 ? -9.361 6.217 7.668 1.00 0.00 35 ILE A C 7
ATOM 3386 O O . ILE A 1 35 ? -9.545 5.045 8.055 1.00 0.00 35 ILE A O 7
ATOM 3417 N N . ASP A 1 2 ? 6.225 -10.363 4.730 1.00 0.00 2 ASP A N 8
ATOM 3418 C CA . ASP A 1 2 ? 6.567 -9.066 5.307 1.00 0.00 2 ASP A CA 8
ATOM 3419 C C . ASP A 1 2 ? 5.799 -7.952 4.597 1.00 0.00 2 ASP A C 8
ATOM 3420 O O . ASP A 1 2 ? 6.197 -7.479 3.525 1.00 0.00 2 ASP A O 8
ATOM 3429 N N . CYS A 1 3 ? 4.676 -7.560 5.204 1.00 0.00 3 CYS A N 8
ATOM 3430 C CA . CYS A 1 3 ? 3.811 -6.505 4.669 1.00 0.00 3 CYS A CA 8
ATOM 3431 C C . CYS A 1 3 ? 4.341 -5.102 5.009 1.00 0.00 3 CYS A C 8
ATOM 3432 O O . CYS A 1 3 ? 4.965 -4.915 6.058 1.00 0.00 3 CYS A O 8
ATOM 3439 N N . PRO A 1 4 ? 4.095 -4.097 4.118 1.00 0.00 4 PRO A N 8
ATOM 3440 C CA . PRO A 1 4 ? 4.539 -2.699 4.326 1.00 0.00 4 PRO A CA 8
ATOM 3441 C C . PRO A 1 4 ? 3.798 -1.987 5.469 1.00 0.00 4 PRO A C 8
ATOM 3442 O O . PRO A 1 4 ? 2.743 -2.449 5.916 1.00 0.00 4 PRO A O 8
ATOM 3453 N N . GLY A 1 5 ? 4.368 -0.866 5.926 1.00 0.00 5 GLY A N 8
ATOM 3454 C CA . GLY A 1 5 ? 3.764 -0.084 6.995 1.00 0.00 5 GLY A CA 8
ATOM 3455 C C . GLY A 1 5 ? 3.122 1.191 6.477 1.00 0.00 5 GLY A C 8
ATOM 3456 O O . GLY A 1 5 ? 2.918 1.337 5.270 1.00 0.00 5 GLY A O 8
ATOM 3460 N N . GLU A 1 6 ? 2.812 2.120 7.394 1.00 0.00 6 GLU A N 8
ATOM 3461 C CA . GLU A 1 6 ? 2.188 3.403 7.038 1.00 0.00 6 GLU A CA 8
ATOM 3462 C C . GLU A 1 6 ? 3.214 4.368 6.426 1.00 0.00 6 GLU A C 8
ATOM 3463 O O . GLU A 1 6 ? 4.230 4.689 7.052 1.00 0.00 6 GLU A O 8
ATOM 3475 N N . GLY A 1 7 ? 2.928 4.813 5.197 1.00 0.00 7 GLY A N 8
ATOM 3476 C CA . GLY A 1 7 ? 3.814 5.739 4.499 1.00 0.00 7 GLY A CA 8
ATOM 3477 C C . GLY A 1 7 ? 4.736 5.055 3.500 1.00 0.00 7 GLY A C 8
ATOM 3478 O O . GLY A 1 7 ? 5.546 5.721 2.849 1.00 0.00 7 GLY A O 8
ATOM 3482 N N . GLU A 1 8 ? 4.612 3.727 3.380 1.00 0.00 8 GLU A N 8
ATOM 3483 C CA . GLU A 1 8 ? 5.434 2.942 2.458 1.00 0.00 8 GLU A CA 8
ATOM 3484 C C . GLU A 1 8 ? 4.672 2.673 1.152 1.00 0.00 8 GLU A C 8
ATOM 3485 O O . GLU A 1 8 ? 3.457 2.883 1.080 1.00 0.00 8 GLU A O 8
ATOM 3497 N N . GLN A 1 9 ? 5.399 2.202 0.127 1.00 0.00 9 GLN A N 8
ATOM 3498 C CA . GLN A 1 9 ? 4.813 1.907 -1.186 1.00 0.00 9 GLN A CA 8
ATOM 3499 C C . GLN A 1 9 ? 4.155 0.522 -1.208 1.00 0.00 9 GLN A C 8
ATOM 3500 O O . GLN A 1 9 ? 4.710 -0.449 -0.684 1.00 0.00 9 GLN A O 8
ATOM 3514 N N . CYS A 1 10 ? 2.970 0.459 -1.822 1.00 0.00 10 CYS A N 8
ATOM 3515 C CA . CYS A 1 10 ? 2.214 -0.787 -1.945 1.00 0.00 10 CYS A CA 8
ATOM 3516 C C . CYS A 1 10 ? 1.842 -1.044 -3.401 1.00 0.00 10 CYS A C 8
ATOM 3517 O O . CYS A 1 10 ? 1.214 -0.198 -4.045 1.00 0.00 10 CYS A O 8
ATOM 3524 N N . ASP A 1 11 ? 2.232 -2.215 -3.912 1.00 0.00 11 ASP A N 8
ATOM 3525 C CA . ASP A 1 11 ? 1.948 -2.585 -5.303 1.00 0.00 11 ASP A CA 8
ATOM 3526 C C . ASP A 1 11 ? 0.781 -3.572 -5.390 1.00 0.00 11 ASP A C 8
ATOM 3527 O O . ASP A 1 11 ? 0.482 -4.283 -4.426 1.00 0.00 11 ASP A O 8
ATOM 3536 N N . VAL A 1 12 ? 0.135 -3.602 -6.562 1.00 0.00 12 VAL A N 8
ATOM 3537 C CA . VAL A 1 12 ? -1.015 -4.486 -6.816 1.00 0.00 12 VAL A CA 8
ATOM 3538 C C . VAL A 1 12 ? -0.578 -5.894 -7.276 1.00 0.00 12 VAL A C 8
ATOM 3539 O O . VAL A 1 12 ? -1.396 -6.672 -7.781 1.00 0.00 12 VAL A O 8
ATOM 3552 N N . GLU A 1 13 ? 0.709 -6.214 -7.076 1.00 0.00 13 GLU A N 8
ATOM 3553 C CA . GLU A 1 13 ? 1.255 -7.513 -7.475 1.00 0.00 13 GLU A CA 8
ATOM 3554 C C . GLU A 1 13 ? 1.329 -8.484 -6.294 1.00 0.00 13 GLU A C 8
ATOM 3555 O O . GLU A 1 13 ? 0.641 -9.510 -6.297 1.00 0.00 13 GLU A O 8
ATOM 3567 N N . PHE A 1 14 ? 2.161 -8.161 -5.284 1.00 0.00 14 PHE A N 8
ATOM 3568 C CA . PHE A 1 14 ? 2.327 -9.030 -4.108 1.00 0.00 14 PHE A CA 8
ATOM 3569 C C . PHE A 1 14 ? 2.696 -8.243 -2.839 1.00 0.00 14 PHE A C 8
ATOM 3570 O O . PHE A 1 14 ? 2.907 -8.845 -1.778 1.00 0.00 14 PHE A O 8
ATOM 3587 N N . ASN A 1 15 ? 2.753 -6.908 -2.934 1.00 0.00 15 ASN A N 8
ATOM 3588 C CA . ASN A 1 15 ? 3.108 -6.075 -1.782 1.00 0.00 15 ASN A CA 8
ATOM 3589 C C . ASN A 1 15 ? 1.992 -5.059 -1.435 1.00 0.00 15 ASN A C 8
ATOM 3590 O O . ASN A 1 15 ? 2.150 -3.852 -1.664 1.00 0.00 15 ASN A O 8
ATOM 3601 N N . PRO A 1 16 ? 0.824 -5.538 -0.901 1.00 0.00 16 PRO A N 8
ATOM 3602 C CA . PRO A 1 16 ? -0.287 -4.670 -0.493 1.00 0.00 16 PRO A CA 8
ATOM 3603 C C . PRO A 1 16 ? -0.198 -4.289 0.992 1.00 0.00 16 PRO A C 8
ATOM 3604 O O . PRO A 1 16 ? 0.616 -4.856 1.726 1.00 0.00 16 PRO A O 8
ATOM 3615 N N . CYS A 1 17 ? -1.039 -3.339 1.434 1.00 0.00 17 CYS A N 8
ATOM 3616 C CA . CYS A 1 17 ? -1.045 -2.911 2.839 1.00 0.00 17 CYS A CA 8
ATOM 3617 C C . CYS A 1 17 ? -1.896 -3.866 3.689 1.00 0.00 17 CYS A C 8
ATOM 3618 O O . CYS A 1 17 ? -3.132 -3.856 3.607 1.00 0.00 17 CYS A O 8
ATOM 3625 N N . CYS A 1 18 ? -1.218 -4.703 4.490 1.00 0.00 18 CYS A N 8
ATOM 3626 C CA . CYS A 1 18 ? -1.890 -5.678 5.363 1.00 0.00 18 CYS A CA 8
ATOM 3627 C C . CYS A 1 18 ? -2.432 -5.029 6.657 1.00 0.00 18 CYS A C 8
ATOM 3628 O O . CYS A 1 18 ? -3.539 -5.376 7.078 1.00 0.00 18 CYS A O 8
ATOM 3635 N N . PRO A 1 19 ? -1.682 -4.080 7.323 1.00 0.00 19 PRO A N 8
ATOM 3636 C CA . PRO A 1 19 ? -2.164 -3.414 8.556 1.00 0.00 19 PRO A CA 8
ATOM 3637 C C . PRO A 1 19 ? -3.339 -2.447 8.254 1.00 0.00 19 PRO A C 8
ATOM 3638 O O . PRO A 1 19 ? -3.766 -2.381 7.099 1.00 0.00 19 PRO A O 8
ATOM 3649 N N . PRO A 1 20 ? -3.907 -1.699 9.266 1.00 0.00 20 PRO A N 8
ATOM 3650 C CA . PRO A 1 20 ? -5.040 -0.762 9.034 1.00 0.00 20 PRO A CA 8
ATOM 3651 C C . PRO A 1 20 ? -4.694 0.454 8.139 1.00 0.00 20 PRO A C 8
ATOM 3652 O O . PRO A 1 20 ? -4.899 1.612 8.527 1.00 0.00 20 PRO A O 8
ATOM 3663 N N . LEU A 1 21 ? -4.181 0.170 6.934 1.00 0.00 21 LEU A N 8
ATOM 3664 C CA . LEU A 1 21 ? -3.829 1.206 5.959 1.00 0.00 21 LEU A CA 8
ATOM 3665 C C . LEU A 1 21 ? -4.357 0.832 4.575 1.00 0.00 21 LEU A C 8
ATOM 3666 O O . LEU A 1 21 ? -4.575 -0.348 4.282 1.00 0.00 21 LEU A O 8
ATOM 3682 N N . THR A 1 22 ? -4.555 1.848 3.735 1.00 0.00 22 THR A N 8
ATOM 3683 C CA . THR A 1 22 ? -5.059 1.657 2.374 1.00 0.00 22 THR A CA 8
ATOM 3684 C C . THR A 1 22 ? -3.978 1.992 1.340 1.00 0.00 22 THR A C 8
ATOM 3685 O O . THR A 1 22 ? -3.018 2.701 1.646 1.00 0.00 22 THR A O 8
ATOM 3696 N N . CYS A 1 23 ? -4.150 1.482 0.120 1.00 0.00 23 CYS A N 8
ATOM 3697 C CA . CYS A 1 23 ? -3.193 1.715 -0.958 1.00 0.00 23 CYS A CA 8
ATOM 3698 C C . CYS A 1 23 ? -3.668 2.846 -1.877 1.00 0.00 23 CYS A C 8
ATOM 3699 O O . CYS A 1 23 ? -4.597 2.669 -2.675 1.00 0.00 23 CYS A O 8
ATOM 3706 N N . ILE A 1 24 ? -3.029 4.015 -1.737 1.00 0.00 24 ILE A N 8
ATOM 3707 C CA . ILE A 1 24 ? -3.360 5.192 -2.542 1.00 0.00 24 ILE A CA 8
ATOM 3708 C C . ILE A 1 24 ? -2.079 5.788 -3.152 1.00 0.00 24 ILE A C 8
ATOM 3709 O O . ILE A 1 24 ? -1.122 6.055 -2.421 1.00 0.00 24 ILE A O 8
ATOM 3725 N N . PRO A 1 25 ? -2.044 6.017 -4.501 1.00 0.00 25 PRO A N 8
ATOM 3726 C CA . PRO A 1 25 ? -3.166 5.720 -5.429 1.00 0.00 25 PRO A CA 8
ATOM 3727 C C . PRO A 1 25 ? -3.420 4.212 -5.632 1.00 0.00 25 PRO A C 8
ATOM 3728 O O . PRO A 1 25 ? -4.555 3.752 -5.482 1.00 0.00 25 PRO A O 8
ATOM 3739 N N . GLY A 1 26 ? -2.360 3.459 -5.970 1.00 0.00 26 GLY A N 8
ATOM 3740 C CA . GLY A 1 26 ? -2.484 2.018 -6.178 1.00 0.00 26 GLY A CA 8
ATOM 3741 C C . GLY A 1 26 ? -2.941 1.652 -7.580 1.00 0.00 26 GLY A C 8
ATOM 3742 O O . GLY A 1 26 ? -3.669 0.670 -7.758 1.00 0.00 26 GLY A O 8
ATOM 3746 N N . ASP A 1 27 ? -2.513 2.442 -8.575 1.00 0.00 27 ASP A N 8
ATOM 3747 C CA . ASP A 1 27 ? -2.888 2.204 -9.974 1.00 0.00 27 ASP A CA 8
ATOM 3748 C C . ASP A 1 27 ? -1.701 2.463 -10.929 1.00 0.00 27 ASP A C 8
ATOM 3749 O O . ASP A 1 27 ? -1.602 3.551 -11.514 1.00 0.00 27 ASP A O 8
ATOM 3758 N N . PRO A 1 28 ? -0.754 1.483 -11.095 1.00 0.00 28 PRO A N 8
ATOM 3759 C CA . PRO A 1 28 ? -0.759 0.166 -10.418 1.00 0.00 28 PRO A CA 8
ATOM 3760 C C . PRO A 1 28 ? -0.172 0.223 -9.003 1.00 0.00 28 PRO A C 8
ATOM 3761 O O . PRO A 1 28 ? -0.616 -0.506 -8.110 1.00 0.00 28 PRO A O 8
ATOM 3772 N N . TYR A 1 29 ? 0.830 1.097 -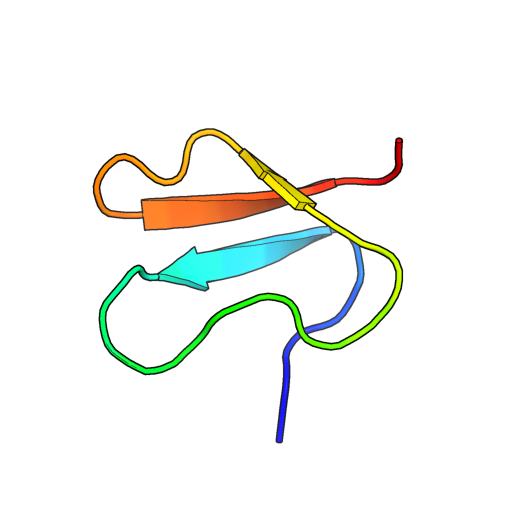8.816 1.00 0.00 29 TYR A N 8
ATOM 3773 C CA . TYR A 1 29 ? 1.503 1.265 -7.524 1.00 0.00 29 TYR A CA 8
ATOM 3774 C C . TYR A 1 29 ? 0.791 2.305 -6.662 1.00 0.00 29 TYR A C 8
ATOM 3775 O O . TYR A 1 29 ? 0.114 3.201 -7.181 1.00 0.00 29 TYR A O 8
ATOM 3793 N N . GLY A 1 30 ? 0.946 2.168 -5.346 1.00 0.00 30 GLY A N 8
ATOM 3794 C CA . GLY A 1 30 ? 0.321 3.089 -4.416 1.00 0.00 30 GLY A CA 8
ATOM 3795 C C . GLY A 1 30 ? 1.101 3.238 -3.125 1.00 0.00 30 GLY A C 8
ATOM 3796 O O . GLY A 1 30 ? 2.257 2.812 -3.038 1.00 0.00 30 GLY A O 8
ATOM 3800 N N . ILE A 1 31 ? 0.463 3.854 -2.125 1.00 0.00 31 ILE A N 8
ATOM 3801 C CA . ILE A 1 31 ? 1.080 4.073 -0.810 1.00 0.00 31 ILE A CA 8
ATOM 3802 C C . ILE A 1 31 ? 0.092 3.664 0.293 1.00 0.00 31 ILE A C 8
ATOM 3803 O O . ILE A 1 31 ? -1.122 3.695 0.087 1.00 0.00 31 ILE A O 8
ATOM 3819 N N . CYS A 1 32 ? 0.626 3.289 1.460 1.00 0.00 32 CYS A N 8
ATOM 3820 C CA . CYS A 1 32 ? -0.200 2.880 2.600 1.00 0.00 32 CYS A CA 8
ATOM 3821 C C . CYS A 1 32 ? -0.611 4.102 3.435 1.00 0.00 32 CYS A C 8
ATOM 3822 O O . CYS A 1 32 ? 0.169 4.604 4.255 1.00 0.00 32 CYS A O 8
ATOM 3829 N N . TYR A 1 33 ? -1.838 4.590 3.194 1.00 0.00 33 TYR A N 8
ATOM 3830 C CA . TYR A 1 33 ? -2.362 5.754 3.905 1.00 0.00 33 TYR A CA 8
ATOM 3831 C C . TYR A 1 33 ? -3.398 5.345 4.950 1.00 0.00 33 TYR A C 8
ATOM 3832 O O . TYR A 1 33 ? -4.033 4.295 4.828 1.00 0.00 33 TYR A O 8
ATOM 3850 N N . ILE A 1 34 ? -3.561 6.190 5.977 1.00 0.00 34 ILE A N 8
ATOM 3851 C CA . ILE A 1 34 ? -4.518 5.935 7.057 1.00 0.00 34 ILE A CA 8
ATOM 3852 C C . ILE A 1 34 ? -5.884 6.576 6.740 1.00 0.00 34 ILE A C 8
ATOM 3853 O O . ILE A 1 34 ? -5.953 7.741 6.335 1.00 0.00 34 ILE A O 8
ATOM 3869 N N . ILE A 1 35 ? -6.951 5.795 6.927 1.00 0.00 35 ILE A N 8
ATOM 3870 C CA . ILE A 1 35 ? -8.318 6.259 6.668 1.00 0.00 35 ILE A CA 8
ATOM 3871 C C . ILE A 1 35 ? -9.234 5.988 7.864 1.00 0.00 35 ILE A C 8
ATOM 3872 O O . ILE A 1 35 ? -9.799 6.962 8.405 1.00 0.00 35 ILE A O 8
ATOM 3903 N N . ASP A 1 2 ? 6.887 -10.317 4.123 1.00 0.00 2 ASP A N 9
ATOM 3904 C CA . ASP A 1 2 ? 7.144 -9.028 4.759 1.00 0.00 2 ASP A CA 9
ATOM 3905 C C . ASP A 1 2 ? 6.283 -7.939 4.120 1.00 0.00 2 ASP A C 9
ATOM 3906 O O . ASP A 1 2 ? 6.615 -7.398 3.057 1.00 0.00 2 ASP A O 9
ATOM 3915 N N . CYS A 1 3 ? 5.157 -7.646 4.775 1.00 0.00 3 CYS A N 9
ATOM 3916 C CA . CYS A 1 3 ? 4.213 -6.630 4.310 1.00 0.00 3 CYS A CA 9
ATOM 3917 C C . CYS A 1 3 ? 4.609 -5.223 4.788 1.00 0.00 3 CYS A C 9
ATOM 3918 O O . CYS A 1 3 ? 5.165 -5.076 5.880 1.00 0.00 3 CYS A O 9
ATOM 3925 N N . PRO A 1 4 ? 4.323 -4.168 3.968 1.00 0.00 4 PRO A N 9
ATOM 3926 C CA . PRO A 1 4 ? 4.655 -2.760 4.303 1.00 0.00 4 PRO A CA 9
ATOM 3927 C C . PRO A 1 4 ? 3.812 -2.178 5.451 1.00 0.00 4 PRO A C 9
ATOM 3928 O O . PRO A 1 4 ? 2.814 -2.776 5.864 1.00 0.00 4 PRO A O 9
ATOM 3939 N N . GLY A 1 5 ? 4.240 -1.011 5.949 1.00 0.00 5 GLY A N 9
ATOM 3940 C CA . GLY A 1 5 ? 3.530 -0.327 7.023 1.00 0.00 5 GLY A CA 9
ATOM 3941 C C . GLY A 1 5 ? 2.905 0.972 6.544 1.00 0.00 5 GLY A C 9
ATOM 3942 O O . GLY A 1 5 ? 2.676 1.140 5.345 1.00 0.00 5 GLY A O 9
ATOM 3946 N N . GLU A 1 6 ? 2.641 1.896 7.480 1.00 0.00 6 GLU A N 9
ATOM 3947 C CA . GLU A 1 6 ? 2.040 3.198 7.153 1.00 0.00 6 GLU A CA 9
ATOM 3948 C C . GLU A 1 6 ? 3.092 4.163 6.586 1.00 0.00 6 GLU A C 9
ATOM 3949 O O . GLU A 1 6 ? 4.103 4.447 7.235 1.00 0.00 6 GLU A O 9
ATOM 3961 N N . GLY A 1 7 ? 2.833 4.648 5.365 1.00 0.00 7 GLY A N 9
ATOM 3962 C CA . GLY A 1 7 ? 3.743 5.579 4.705 1.00 0.00 7 GLY A CA 9
ATOM 3963 C C . GLY A 1 7 ? 4.775 4.885 3.829 1.00 0.00 7 GLY A C 9
ATOM 3964 O O . GLY A 1 7 ? 5.906 5.364 3.702 1.00 0.00 7 GLY A O 9
ATOM 3968 N N . GLU A 1 8 ? 4.381 3.756 3.229 1.00 0.00 8 GLU A N 9
ATOM 3969 C CA . GLU A 1 8 ? 5.264 2.980 2.356 1.00 0.00 8 GLU A CA 9
ATOM 3970 C C . GLU A 1 8 ? 4.559 2.658 1.033 1.00 0.00 8 GLU A C 9
ATOM 3971 O O . GLU A 1 8 ? 3.338 2.815 0.919 1.00 0.00 8 GLU A O 9
ATOM 3983 N N . GLN A 1 9 ? 5.336 2.195 0.042 1.00 0.00 9 GLN A N 9
ATOM 3984 C CA . GLN A 1 9 ? 4.805 1.857 -1.283 1.00 0.00 9 GLN A CA 9
ATOM 3985 C C . GLN A 1 9 ? 4.144 0.472 -1.293 1.00 0.00 9 GLN A C 9
ATOM 3986 O O . GLN A 1 9 ? 4.725 -0.509 -0.818 1.00 0.00 9 GLN A O 9
ATOM 4000 N N . CYS A 1 10 ? 2.928 0.424 -1.843 1.00 0.00 10 CYS A N 9
ATOM 4001 C CA . CYS A 1 10 ? 2.162 -0.816 -1.954 1.00 0.00 10 CYS A CA 9
ATOM 4002 C C . CYS A 1 10 ? 1.780 -1.071 -3.409 1.00 0.00 10 CYS A C 9
ATOM 4003 O O . CYS A 1 10 ? 1.144 -0.226 -4.046 1.00 0.00 10 CYS A O 9
ATOM 4010 N N . ASP A 1 11 ? 2.172 -2.239 -3.928 1.00 0.00 11 ASP A N 9
ATOM 4011 C CA . ASP A 1 11 ? 1.879 -2.600 -5.319 1.00 0.00 11 ASP A CA 9
ATOM 4012 C C . ASP A 1 11 ? 0.714 -3.588 -5.409 1.00 0.00 11 ASP A C 9
ATOM 4013 O O . ASP A 1 11 ? 0.424 -4.310 -4.451 1.00 0.00 11 ASP A O 9
ATOM 4022 N N . VAL A 1 12 ? 0.060 -3.603 -6.576 1.00 0.00 12 VAL A N 9
ATOM 4023 C CA . VAL A 1 12 ? -1.091 -4.484 -6.835 1.00 0.00 12 VAL A CA 9
ATOM 4024 C C . VAL A 1 12 ? -0.655 -5.886 -7.311 1.00 0.00 12 VAL A C 9
ATOM 4025 O O . VAL A 1 12 ? -1.474 -6.658 -7.827 1.00 0.00 12 VAL A O 9
ATOM 4038 N N . GLU A 1 13 ? 0.630 -6.212 -7.115 1.00 0.00 13 GLU A N 9
ATOM 4039 C CA . GLU A 1 13 ? 1.175 -7.506 -7.531 1.00 0.00 13 GLU A CA 9
ATOM 4040 C C . GLU A 1 13 ? 1.255 -8.490 -6.361 1.00 0.00 13 GLU A C 9
ATOM 4041 O O . GLU A 1 13 ? 0.562 -9.511 -6.368 1.00 0.00 13 GLU A O 9
ATOM 4053 N N . PHE A 1 14 ? 2.101 -8.185 -5.355 1.00 0.00 14 PHE A N 9
ATOM 4054 C CA . PHE A 1 14 ? 2.274 -9.069 -4.193 1.00 0.00 14 PHE A CA 9
ATOM 4055 C C . PHE A 1 14 ? 2.665 -8.302 -2.917 1.00 0.00 14 PHE A C 9
ATOM 4056 O O . PHE A 1 14 ? 2.859 -8.918 -1.861 1.00 0.00 14 PHE A O 9
ATOM 4073 N N . ASN A 1 15 ? 2.762 -6.969 -3.001 1.00 0.00 15 ASN A N 9
ATOM 4074 C CA . ASN A 1 15 ? 3.143 -6.156 -1.843 1.00 0.00 15 ASN A CA 9
ATOM 4075 C C . ASN A 1 15 ? 2.027 -5.158 -1.445 1.00 0.00 15 ASN A C 9
ATOM 4076 O O . ASN A 1 15 ? 2.140 -3.953 -1.713 1.00 0.00 15 ASN A O 9
ATOM 4087 N N . PRO A 1 16 ? 0.912 -5.651 -0.824 1.00 0.00 16 PRO A N 9
ATOM 4088 C CA . PRO A 1 16 ? -0.192 -4.802 -0.360 1.00 0.00 16 PRO A CA 9
ATOM 4089 C C . PRO A 1 16 ? -0.025 -4.400 1.115 1.00 0.00 16 PRO A C 9
ATOM 4090 O O . PRO A 1 16 ? 0.843 -4.940 1.806 1.00 0.00 16 PRO A O 9
ATOM 4101 N N . CYS A 1 17 ? -0.862 -3.467 1.593 1.00 0.00 17 CYS A N 9
ATOM 4102 C CA . CYS A 1 17 ? -0.800 -3.015 2.990 1.00 0.00 17 CYS A CA 9
ATOM 4103 C C . CYS A 1 17 ? -1.541 -4.000 3.907 1.00 0.00 17 CYS A C 9
ATOM 4104 O O . CYS A 1 17 ? -2.745 -4.228 3.740 1.00 0.00 17 CYS A O 9
ATOM 4111 N N . CY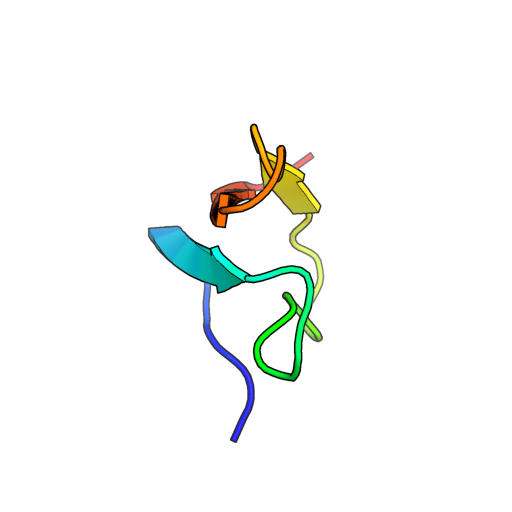S A 1 18 ? -0.808 -4.586 4.868 1.00 0.00 18 CYS A N 9
ATOM 4112 C CA . CYS A 1 18 ? -1.382 -5.560 5.808 1.00 0.00 18 CYS A CA 9
ATOM 4113 C C . CYS A 1 18 ? -2.061 -4.903 7.033 1.00 0.00 18 CYS A C 9
ATOM 4114 O O . CYS A 1 18 ? -3.084 -5.424 7.488 1.00 0.00 18 CYS A O 9
ATOM 4121 N N . PRO A 1 19 ? -1.536 -3.762 7.604 1.00 0.00 19 PRO A N 9
ATOM 4122 C CA . PRO A 1 19 ? -2.163 -3.107 8.768 1.00 0.00 19 PRO A CA 9
ATOM 4123 C C . PRO A 1 19 ? -3.372 -2.232 8.346 1.00 0.00 19 PRO A C 9
ATOM 4124 O O . PRO A 1 19 ? -3.685 -2.197 7.153 1.00 0.00 19 PRO A O 9
ATOM 4135 N N . PRO A 1 20 ? -4.092 -1.532 9.293 1.00 0.00 20 PRO A N 9
ATOM 4136 C CA . PRO A 1 20 ? -5.260 -0.680 8.943 1.00 0.00 20 PRO A CA 9
ATOM 4137 C C . PRO A 1 20 ? -4.907 0.545 8.070 1.00 0.00 20 PRO A C 9
ATOM 4138 O O . PRO A 1 20 ? -5.089 1.700 8.477 1.00 0.00 20 PRO A O 9
ATOM 4149 N N . LEU A 1 21 ? -4.401 0.267 6.860 1.00 0.00 21 LEU A N 9
ATOM 4150 C CA . LEU A 1 21 ? -4.030 1.303 5.893 1.00 0.00 21 LEU A CA 9
ATOM 4151 C C . LEU A 1 21 ? -4.546 0.937 4.502 1.00 0.00 21 LEU A C 9
ATOM 4152 O O . LEU A 1 21 ? -4.811 -0.234 4.215 1.00 0.00 21 LEU A O 9
ATOM 4168 N N . THR A 1 22 ? -4.679 1.953 3.650 1.00 0.00 22 THR A N 9
ATOM 4169 C CA . THR A 1 22 ? -5.158 1.774 2.280 1.00 0.00 22 THR A CA 9
ATOM 4170 C C . THR A 1 22 ? -4.049 2.089 1.270 1.00 0.00 22 THR A C 9
ATOM 4171 O O . THR A 1 22 ? -3.084 2.782 1.597 1.00 0.00 22 THR A O 9
ATOM 4182 N N . CYS A 1 23 ? -4.202 1.578 0.049 1.00 0.00 23 CYS A N 9
ATOM 4183 C CA . CYS A 1 23 ? -3.217 1.795 -1.008 1.00 0.00 23 CYS A CA 9
ATOM 4184 C C . CYS A 1 23 ? -3.654 2.932 -1.938 1.00 0.00 23 CYS A C 9
ATOM 4185 O O . CYS A 1 23 ? -4.562 2.766 -2.762 1.00 0.00 23 CYS A O 9
ATOM 4192 N N . ILE A 1 24 ? -3.009 4.094 -1.776 1.00 0.00 24 ILE A N 9
ATOM 4193 C CA . ILE A 1 24 ? -3.307 5.275 -2.587 1.00 0.00 24 ILE A CA 9
ATOM 4194 C C . ILE A 1 24 ? -2.007 5.845 -3.182 1.00 0.00 24 ILE A C 9
ATOM 4195 O O . ILE A 1 24 ? -1.053 6.092 -2.439 1.00 0.00 24 ILE A O 9
ATOM 4211 N N . PRO A 1 25 ? -1.952 6.070 -4.530 1.00 0.00 25 PRO A N 9
ATOM 4212 C CA . PRO A 1 25 ? -3.070 5.796 -5.469 1.00 0.00 25 PRO A CA 9
ATOM 4213 C C . PRO A 1 25 ? -3.356 4.293 -5.669 1.00 0.00 25 PRO A C 9
ATOM 4214 O O . PRO A 1 25 ? -4.506 3.861 -5.541 1.00 0.00 25 PRO A O 9
ATOM 4225 N N . GLY A 1 26 ? -2.308 3.513 -5.982 1.00 0.00 26 GLY A N 9
ATOM 4226 C CA . GLY A 1 26 ? -2.461 2.073 -6.183 1.00 0.00 26 GLY A CA 9
ATOM 4227 C C . GLY A 1 26 ? -2.921 1.710 -7.585 1.00 0.00 26 GLY A C 9
ATOM 4228 O O . GLY A 1 26 ? -3.664 0.740 -7.761 1.00 0.00 26 GLY A O 9
ATOM 4232 N N . ASP A 1 27 ? -2.477 2.491 -8.581 1.00 0.00 27 ASP A N 9
ATOM 4233 C CA . ASP A 1 27 ? -2.853 2.253 -9.980 1.00 0.00 27 ASP A CA 9
ATOM 4234 C C . ASP A 1 27 ? -1.659 2.480 -10.934 1.00 0.00 27 ASP A C 9
ATOM 4235 O O . ASP A 1 27 ? -1.540 3.561 -11.529 1.00 0.00 27 ASP A O 9
ATOM 4244 N N . PRO A 1 28 ? -0.729 1.483 -11.088 1.00 0.00 28 PRO A N 9
ATOM 4245 C CA . PRO A 1 28 ? -0.760 0.173 -10.400 1.00 0.00 28 PRO A CA 9
ATOM 4246 C C . PRO A 1 28 ? -0.172 0.230 -8.985 1.00 0.00 28 PRO A C 9
ATOM 4247 O O . PRO A 1 28 ? -0.630 -0.482 -8.087 1.00 0.00 28 PRO A O 9
ATOM 4258 N N . TYR A 1 29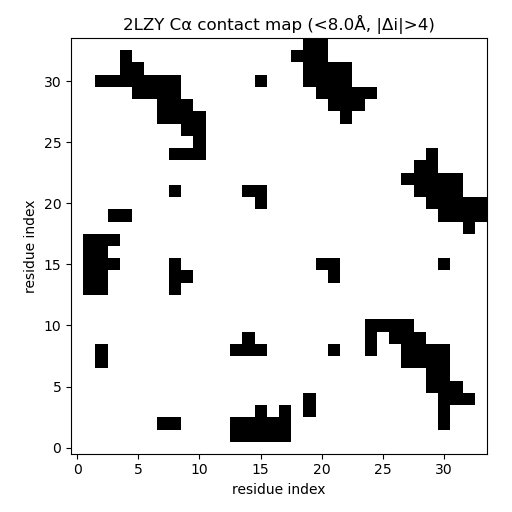 ? 0.845 1.087 -8.805 1.00 0.00 29 TYR A N 9
ATOM 4259 C CA . TYR A 1 29 ? 1.521 1.255 -7.513 1.00 0.00 29 TYR A CA 9
ATOM 4260 C C . TYR A 1 29 ? 0.821 2.304 -6.655 1.00 0.00 29 TYR A C 9
ATOM 4261 O O . TYR A 1 29 ? 0.162 3.211 -7.178 1.00 0.00 29 TYR A O 9
ATOM 4279 N N . GLY A 1 30 ? 0.968 2.166 -5.337 1.00 0.00 30 GLY A N 9
ATOM 4280 C CA . GLY A 1 30 ? 0.351 3.099 -4.413 1.00 0.00 30 GLY A CA 9
ATOM 4281 C C . GLY A 1 30 ? 1.121 3.238 -3.113 1.00 0.00 30 GLY A C 9
ATOM 4282 O O . GLY A 1 30 ? 2.271 2.799 -3.017 1.00 0.00 30 GLY A O 9
ATOM 4286 N N . ILE A 1 31 ? 0.481 3.860 -2.119 1.00 0.00 31 ILE A N 9
ATOM 4287 C CA . ILE A 1 31 ? 1.086 4.073 -0.797 1.00 0.00 31 ILE A CA 9
ATOM 4288 C C . ILE A 1 31 ? 0.078 3.676 0.292 1.00 0.00 31 ILE A C 9
ATOM 4289 O O . ILE A 1 31 ? -1.132 3.723 0.068 1.00 0.00 31 ILE A O 9
ATOM 4305 N N . CYS A 1 32 ? 0.588 3.295 1.469 1.00 0.00 32 CYS A N 9
ATOM 4306 C CA . CYS A 1 32 ? -0.265 2.900 2.594 1.00 0.00 32 CYS A CA 9
ATOM 4307 C C . CYS A 1 32 ? -0.666 4.127 3.425 1.00 0.00 32 CYS A C 9
ATOM 4308 O O . CYS A 1 32 ? 0.117 4.619 4.249 1.00 0.00 32 CYS A O 9
ATOM 4315 N N . TYR A 1 33 ? -1.886 4.630 3.177 1.00 0.00 33 TYR A N 9
ATOM 4316 C CA . TYR A 1 33 ? -2.400 5.802 3.884 1.00 0.00 33 TYR A CA 9
ATOM 4317 C C . TYR A 1 33 ? -3.473 5.411 4.899 1.00 0.00 33 TYR A C 9
ATOM 4318 O O . TYR A 1 33 ? -4.127 4.376 4.754 1.00 0.00 33 TYR A O 9
ATOM 4336 N N . ILE A 1 34 ? -3.646 6.256 5.924 1.00 0.00 34 ILE A N 9
ATOM 4337 C CA . ILE A 1 34 ? -4.639 6.018 6.975 1.00 0.00 34 ILE A CA 9
ATOM 4338 C C . ILE A 1 34 ? -5.977 6.700 6.628 1.00 0.00 34 ILE A C 9
ATOM 4339 O O . ILE A 1 34 ? -6.001 7.869 6.231 1.00 0.00 34 ILE A O 9
ATOM 4355 N N . ILE A 1 35 ? -7.070 5.948 6.780 1.00 0.00 35 ILE A N 9
ATOM 4356 C CA . ILE A 1 35 ? -8.416 6.454 6.488 1.00 0.00 35 ILE A CA 9
ATOM 4357 C C . ILE A 1 35 ? -9.368 6.212 7.662 1.00 0.00 35 ILE A C 9
ATOM 4358 O O . ILE A 1 35 ? -9.546 5.038 8.049 1.00 0.00 35 ILE A O 9
ATOM 4389 N N . ASP A 1 2 ? 6.948 -10.275 4.050 1.00 0.00 2 ASP A N 10
ATOM 4390 C CA . ASP A 1 2 ? 7.163 -9.004 4.735 1.00 0.00 2 ASP A CA 10
ATOM 4391 C C . ASP A 1 2 ? 6.302 -7.909 4.107 1.00 0.00 2 ASP A C 10
ATOM 4392 O O . ASP A 1 2 ? 6.646 -7.342 3.061 1.00 0.00 2 ASP A O 10
ATOM 4401 N N . CYS A 1 3 ? 5.164 -7.640 4.751 1.00 0.00 3 CYS A N 10
ATOM 4402 C CA . CYS A 1 3 ? 4.216 -6.623 4.292 1.00 0.00 3 CYS A CA 10
ATOM 4403 C C . CYS A 1 3 ? 4.612 -5.216 4.773 1.00 0.00 3 CYS A C 10
ATOM 4404 O O . CYS A 1 3 ? 5.170 -5.070 5.864 1.00 0.00 3 CYS A O 10
ATOM 4411 N N . PRO A 1 4 ? 4.325 -4.159 3.955 1.00 0.00 4 PRO A N 10
ATOM 4412 C CA . PRO A 1 4 ? 4.655 -2.752 4.292 1.00 0.00 4 PRO A CA 10
ATOM 4413 C C . PRO A 1 4 ? 3.814 -2.174 5.442 1.00 0.00 4 PRO A C 10
ATOM 4414 O O . PRO A 1 4 ? 2.814 -2.772 5.855 1.00 0.00 4 PRO A O 10
ATOM 4425 N N . GLY A 1 5 ? 4.241 -1.007 5.943 1.00 0.00 5 GLY A N 10
ATOM 4426 C CA . GLY A 1 5 ? 3.532 -0.327 7.019 1.00 0.00 5 GLY A CA 10
ATOM 4427 C C . GLY A 1 5 ? 2.906 0.973 6.545 1.00 0.00 5 GLY A C 10
ATOM 4428 O O . GLY A 1 5 ? 2.679 1.148 5.346 1.00 0.00 5 GLY A O 10
ATOM 4432 N N . GLU A 1 6 ? 2.638 1.892 7.484 1.00 0.00 6 GLU A N 10
ATOM 4433 C CA . GLU A 1 6 ? 2.037 3.196 7.162 1.00 0.00 6 GLU A CA 10
ATOM 4434 C C . GLU A 1 6 ? 3.089 4.164 6.599 1.00 0.00 6 GLU A C 10
ATOM 4435 O O . GLU A 1 6 ? 4.099 4.448 7.252 1.00 0.00 6 GLU A O 10
ATOM 4447 N N . GLY A 1 7 ? 2.831 4.653 5.379 1.00 0.00 7 GLY A N 10
ATOM 4448 C CA . GLY A 1 7 ? 3.743 5.587 4.725 1.00 0.00 7 GLY A CA 10
ATOM 4449 C C . GLY A 1 7 ? 4.774 4.897 3.842 1.00 0.00 7 GLY A C 10
ATOM 4450 O O . GLY A 1 7 ? 5.896 5.391 3.697 1.00 0.00 7 GLY A O 10
ATOM 4454 N N . GLU A 1 8 ? 4.386 3.758 3.258 1.00 0.00 8 GLU A N 10
ATOM 4455 C CA . GLU A 1 8 ? 5.267 2.986 2.381 1.00 0.00 8 GLU A CA 10
ATOM 4456 C C . GLU A 1 8 ? 4.554 2.659 1.063 1.00 0.00 8 GLU A C 10
ATOM 4457 O O . GLU A 1 8 ? 3.333 2.807 0.958 1.00 0.00 8 GLU A O 10
ATOM 4469 N N . GLN A 1 9 ? 5.328 2.205 0.065 1.00 0.00 9 GLN A N 10
ATOM 4470 C CA . GLN A 1 9 ? 4.787 1.865 -1.255 1.00 0.00 9 GLN A CA 10
ATOM 4471 C C . GLN A 1 9 ? 4.131 0.479 -1.262 1.00 0.00 9 GLN A C 10
ATOM 4472 O O . GLN A 1 9 ? 4.702 -0.495 -0.762 1.00 0.00 9 GLN A O 10
ATOM 4486 N N . CYS A 1 10 ? 2.928 0.422 -1.838 1.00 0.00 10 CYS A N 10
ATOM 4487 C CA . CYS A 1 10 ? 2.164 -0.819 -1.952 1.00 0.00 10 CYS A CA 10
ATOM 4488 C C . CYS A 1 10 ? 1.785 -1.074 -3.407 1.00 0.00 10 CYS A C 10
ATOM 4489 O O . CYS A 1 10 ? 1.150 -0.228 -4.044 1.00 0.00 10 CYS A O 10
ATOM 4496 N N . ASP A 1 11 ? 2.176 -2.242 -3.925 1.00 0.00 11 ASP A N 10
ATOM 4497 C CA . ASP A 1 11 ? 1.884 -2.603 -5.317 1.00 0.00 11 ASP A CA 10
ATOM 4498 C C . ASP A 1 11 ? 0.717 -3.590 -5.408 1.00 0.00 11 ASP A C 10
ATOM 4499 O O . ASP A 1 11 ? 0.424 -4.312 -4.450 1.00 0.00 11 ASP A O 10
ATOM 4508 N N . VAL A 1 12 ? 0.063 -3.603 -6.575 1.00 0.00 12 VAL A N 10
ATOM 4509 C CA . VAL A 1 12 ? -1.088 -4.483 -6.835 1.00 0.00 12 VAL A CA 10
ATOM 4510 C C . VAL A 1 12 ? -0.654 -5.886 -7.312 1.00 0.00 12 VAL A C 10
ATOM 4511 O O . VAL A 1 12 ? -1.474 -6.656 -7.829 1.00 0.00 12 VAL A O 10
ATOM 4524 N N . GLU A 1 13 ? 0.630 -6.212 -7.114 1.00 0.00 13 GLU A N 10
ATOM 4525 C CA . GLU A 1 13 ? 1.174 -7.507 -7.530 1.00 0.00 13 GLU A CA 10
ATOM 4526 C C . GLU A 1 13 ? 1.251 -8.492 -6.361 1.00 0.00 13 GLU A C 10
ATOM 4527 O O . GLU A 1 13 ? 0.555 -9.512 -6.369 1.00 0.00 13 GLU A O 10
ATOM 4539 N N . PHE A 1 14 ? 2.096 -8.190 -5.354 1.00 0.00 14 PHE A N 10
ATOM 4540 C CA . PHE A 1 14 ? 2.266 -9.075 -4.192 1.00 0.00 14 PHE A CA 10
ATOM 4541 C C . PHE A 1 14 ? 2.656 -8.310 -2.915 1.00 0.00 14 PHE A C 10
ATOM 4542 O O . PHE A 1 14 ? 2.847 -8.926 -1.859 1.00 0.00 14 PHE A O 10
ATOM 4559 N N . ASN A 1 15 ? 2.758 -6.976 -3.001 1.00 0.00 15 ASN A N 10
ATOM 4560 C CA . ASN A 1 15 ? 3.139 -6.165 -1.841 1.00 0.00 15 ASN A CA 10
ATOM 4561 C C . ASN A 1 15 ? 2.026 -5.164 -1.444 1.00 0.00 15 ASN A C 10
ATOM 4562 O O . ASN A 1 15 ? 2.141 -3.958 -1.712 1.00 0.00 15 ASN A O 10
ATOM 4573 N N . PRO A 1 16 ? 0.908 -5.654 -0.824 1.00 0.00 16 PRO A N 10
ATOM 4574 C CA . PRO A 1 16 ? -0.194 -4.803 -0.361 1.00 0.00 16 PRO A CA 10
ATOM 4575 C C . PRO A 1 16 ? -0.027 -4.401 1.113 1.00 0.00 16 PRO A C 10
ATOM 4576 O O . PRO A 1 16 ? 0.840 -4.941 1.805 1.00 0.00 16 PRO A O 10
ATOM 4587 N N . CYS A 1 17 ? -0.862 -3.465 1.590 1.00 0.00 17 CYS A N 10
ATOM 4588 C CA . CYS A 1 17 ? -0.800 -3.012 2.988 1.00 0.00 17 CYS A CA 10
ATOM 4589 C C . CYS A 1 17 ? -1.539 -3.999 3.905 1.00 0.00 17 CYS A C 10
ATOM 4590 O O . CYS A 1 17 ? -2.741 -4.228 3.739 1.00 0.00 17 CYS A O 10
ATOM 4597 N N . CYS A 1 18 ? -0.804 -4.582 4.865 1.00 0.00 18 CYS A N 10
ATOM 4598 C CA . CYS A 1 18 ? -1.375 -5.558 5.806 1.00 0.00 18 CYS A CA 10
ATOM 4599 C C . CYS A 1 18 ? -2.055 -4.901 7.032 1.00 0.00 18 CYS A C 10
ATOM 4600 O O . CYS A 1 18 ? -3.077 -5.423 7.486 1.00 0.00 18 CYS A O 10
ATOM 4607 N N . PRO A 1 19 ? -1.532 -3.761 7.604 1.00 0.00 19 PRO A N 10
ATOM 4608 C CA . PRO A 1 19 ? -2.161 -3.107 8.767 1.00 0.00 19 PRO A CA 10
ATOM 4609 C C . PRO A 1 19 ? -3.369 -2.232 8.344 1.00 0.00 19 PRO A C 10
ATOM 4610 O O . PRO A 1 19 ? -3.682 -2.196 7.152 1.00 0.00 19 PRO A O 10
ATOM 4621 N N . PRO A 1 20 ? -4.092 -1.535 9.292 1.00 0.00 20 PRO A N 10
ATOM 4622 C CA . PRO A 1 20 ? -5.261 -0.684 8.942 1.00 0.00 20 PRO A CA 10
ATOM 4623 C C . PRO A 1 20 ? -4.907 0.543 8.069 1.00 0.00 20 PRO A C 10
ATOM 4624 O O . PRO A 1 20 ? -5.090 1.697 8.477 1.00 0.00 20 PRO A O 10
ATOM 4635 N N . LEU A 1 21 ? -4.403 0.265 6.860 1.00 0.00 21 LEU A N 10
ATOM 4636 C CA . LEU A 1 21 ? -4.032 1.302 5.893 1.00 0.00 21 LEU A CA 10
ATOM 4637 C C . LEU A 1 21 ? -4.548 0.938 4.503 1.00 0.00 21 LEU A C 10
ATOM 4638 O O . LEU A 1 21 ? -4.818 -0.232 4.215 1.00 0.00 21 LEU A O 10
ATOM 4654 N N . THR A 1 22 ? -4.677 1.955 3.649 1.00 0.00 22 THR A N 10
ATOM 4655 C CA . THR A 1 22 ? -5.157 1.776 2.280 1.00 0.00 22 THR A CA 10
ATOM 4656 C C . THR A 1 22 ? -4.047 2.088 1.269 1.00 0.00 22 THR A C 10
ATOM 4657 O O . THR A 1 22 ? -3.080 2.779 1.598 1.00 0.00 22 THR A O 10
ATOM 4668 N N . CYS A 1 23 ? -4.200 1.578 0.048 1.00 0.00 23 CYS A N 10
ATOM 4669 C CA . CYS A 1 23 ? -3.215 1.795 -1.008 1.00 0.00 23 CYS A CA 10
ATOM 4670 C C . CYS A 1 23 ? -3.651 2.931 -1.939 1.00 0.00 23 CYS A C 10
ATOM 4671 O O . CYS A 1 23 ? -4.558 2.766 -2.763 1.00 0.00 23 CYS A O 10
ATOM 4678 N N . ILE A 1 24 ? -3.006 4.093 -1.778 1.00 0.00 24 ILE A N 10
ATOM 4679 C CA . ILE A 1 24 ? -3.301 5.274 -2.589 1.00 0.00 24 ILE A CA 10
ATOM 4680 C C . ILE A 1 24 ? -2.001 5.841 -3.185 1.00 0.00 24 ILE A C 10
ATOM 4681 O O . ILE A 1 24 ? -1.045 6.086 -2.443 1.00 0.00 24 ILE A O 10
ATOM 4697 N N . PRO A 1 25 ? -1.947 6.067 -4.533 1.00 0.00 25 PRO A N 10
ATOM 4698 C CA . PRO A 1 25 ? -3.066 5.795 -5.471 1.00 0.00 25 PRO A CA 10
ATOM 4699 C C . PRO A 1 25 ? -3.355 4.294 -5.672 1.00 0.00 25 PRO A C 10
ATOM 4700 O O . PRO A 1 25 ? -4.506 3.863 -5.542 1.00 0.00 25 PRO A O 10
ATOM 4711 N N . GLY A 1 26 ? -2.309 3.511 -5.985 1.00 0.00 26 GLY A N 10
ATOM 4712 C CA . GLY A 1 26 ? -2.464 2.073 -6.187 1.00 0.00 26 GLY A CA 10
ATOM 4713 C C . GLY A 1 26 ? -2.926 1.710 -7.589 1.00 0.00 26 GLY A C 10
ATOM 4714 O O . GLY A 1 26 ? -3.671 0.742 -7.764 1.00 0.00 26 GLY A O 10
ATOM 4718 N N . ASP A 1 27 ? -2.482 2.491 -8.585 1.00 0.00 27 ASP A N 10
ATOM 4719 C CA . ASP A 1 27 ? -2.859 2.254 -9.984 1.00 0.00 27 ASP A CA 10
ATOM 4720 C C . ASP A 1 27 ? -1.665 2.483 -10.938 1.00 0.00 27 ASP A C 10
ATOM 4721 O O . ASP A 1 27 ? -1.546 3.565 -11.531 1.00 0.00 27 ASP A O 10
ATOM 4730 N N . PRO A 1 28 ? -0.737 1.486 -11.095 1.00 0.00 28 PRO A N 10
ATOM 4731 C CA . PRO A 1 28 ? -0.768 0.174 -10.409 1.00 0.00 28 PRO A CA 10
ATOM 4732 C C . PRO A 1 28 ? -0.179 0.230 -8.994 1.00 0.00 28 PRO A C 10
ATOM 4733 O O . PRO A 1 28 ? -0.637 -0.484 -8.097 1.00 0.00 28 PRO A O 10
ATOM 4744 N N . TYR A 1 29 ? 0.839 1.085 -8.813 1.00 0.00 29 TYR A N 10
ATOM 4745 C CA . TYR A 1 29 ? 1.517 1.249 -7.521 1.00 0.00 29 TYR A CA 10
ATOM 4746 C C . TYR A 1 29 ? 0.818 2.299 -6.662 1.00 0.00 29 TYR A C 10
ATOM 4747 O O . TYR A 1 29 ? 0.159 3.206 -7.183 1.00 0.00 29 TYR A O 10
ATOM 4765 N N . GLY A 1 30 ? 0.964 2.159 -5.343 1.00 0.00 30 GLY A N 10
ATOM 4766 C CA . GLY A 1 30 ? 0.350 3.092 -4.418 1.00 0.00 30 GLY A CA 10
ATOM 4767 C C . GLY A 1 30 ? 1.122 3.229 -3.120 1.00 0.00 30 GLY A C 10
ATOM 4768 O O . GLY A 1 30 ? 2.271 2.789 -3.024 1.00 0.00 30 GLY A O 10
ATOM 4772 N N . ILE A 1 31 ? 0.484 3.853 -2.123 1.00 0.00 31 ILE A N 10
ATOM 4773 C CA . ILE A 1 31 ? 1.090 4.065 -0.802 1.00 0.00 31 ILE A CA 10
ATOM 4774 C C . ILE A 1 31 ? 0.083 3.672 0.289 1.00 0.00 31 ILE A C 10
ATOM 4775 O O . ILE A 1 31 ? -1.128 3.719 0.066 1.00 0.00 31 ILE A O 10
ATOM 4791 N N . CYS A 1 32 ? 0.592 3.293 1.467 1.00 0.00 32 CYS A N 10
ATOM 4792 C CA . CYS A 1 32 ? -0.260 2.900 2.593 1.00 0.00 32 CYS A CA 10
ATOM 4793 C C . CYS A 1 32 ? -0.660 4.129 3.422 1.00 0.00 32 CYS A C 10
ATOM 4794 O O . CYS A 1 32 ? 0.124 4.624 4.243 1.00 0.00 32 CYS A O 10
ATOM 4801 N N . TYR A 1 33 ? -1.881 4.631 3.176 1.00 0.00 33 TYR A N 10
ATOM 4802 C CA . TYR A 1 33 ? -2.394 5.802 3.883 1.00 0.00 33 TYR A CA 10
ATOM 4803 C C . TYR A 1 33 ? -3.470 5.414 4.895 1.00 0.00 33 TYR A C 10
ATOM 4804 O O . TYR A 1 33 ? -4.124 4.379 4.750 1.00 0.00 33 TYR A O 10
ATOM 4822 N N . ILE A 1 34 ? -3.643 6.259 5.920 1.00 0.00 34 ILE A N 10
ATOM 4823 C CA . ILE A 1 34 ? -4.637 6.023 6.970 1.00 0.00 34 ILE A CA 10
ATOM 4824 C C . ILE A 1 34 ? -5.973 6.708 6.622 1.00 0.00 34 ILE A C 10
ATOM 4825 O O . ILE A 1 34 ? -5.995 7.878 6.225 1.00 0.00 34 ILE A O 10
ATOM 4841 N N . ILE A 1 35 ? -7.068 5.957 6.771 1.00 0.00 35 ILE A N 10
ATOM 4842 C CA . ILE A 1 35 ? -8.412 6.466 6.476 1.00 0.00 35 ILE A CA 10
ATOM 4843 C C . ILE A 1 35 ? -9.367 6.227 7.649 1.00 0.00 35 ILE A C 10
ATOM 4844 O O . ILE A 1 35 ? -9.548 5.055 8.037 1.00 0.00 35 ILE A O 10
ATOM 4875 N N . ASP A 1 2 ? 7.011 -10.237 4.009 1.00 0.00 2 ASP A N 11
ATOM 4876 C CA . ASP A 1 2 ? 7.177 -8.989 4.749 1.00 0.00 2 ASP A CA 11
ATOM 4877 C C . ASP A 1 2 ? 6.320 -7.888 4.126 1.00 0.00 2 ASP A C 11
ATOM 4878 O O . ASP A 1 2 ? 6.683 -7.293 3.103 1.00 0.00 2 ASP A O 11
ATOM 4887 N N . CYS A 1 3 ? 5.165 -7.643 4.750 1.00 0.00 3 CYS A N 11
ATOM 4888 C CA . CYS A 1 3 ? 4.218 -6.624 4.294 1.00 0.00 3 CYS A CA 11
ATOM 4889 C C . CYS A 1 3 ? 4.614 -5.217 4.777 1.00 0.00 3 CYS A C 11
ATOM 4890 O O . CYS A 1 3 ? 5.171 -5.073 5.867 1.00 0.00 3 CYS A O 11
ATOM 4897 N N . PRO A 1 4 ? 4.327 -4.160 3.959 1.00 0.00 4 PRO A N 11
ATOM 4898 C CA . PRO A 1 4 ? 4.657 -2.754 4.297 1.00 0.00 4 PRO A CA 11
ATOM 4899 C C . PRO A 1 4 ? 3.815 -2.174 5.448 1.00 0.00 4 PRO A C 11
ATOM 4900 O O . PRO A 1 4 ? 2.818 -2.774 5.861 1.00 0.00 4 PRO A O 11
ATOM 4911 N N . GLY A 1 5 ? 4.241 -1.006 5.946 1.00 0.00 5 GLY A N 11
ATOM 4912 C CA . GLY A 1 5 ? 3.532 -0.324 7.021 1.00 0.00 5 GLY A CA 11
ATOM 4913 C C . GLY A 1 5 ? 2.905 0.975 6.544 1.00 0.00 5 GLY A C 11
ATOM 4914 O O . GLY A 1 5 ? 2.676 1.145 5.344 1.00 0.00 5 GLY A O 11
ATOM 4918 N N . GLU A 1 6 ? 2.638 1.897 7.482 1.00 0.00 6 GLU A N 11
ATOM 4919 C CA . GLU A 1 6 ? 2.037 3.199 7.156 1.00 0.00 6 GLU A CA 11
ATOM 4920 C C . GLU A 1 6 ? 3.089 4.165 6.589 1.00 0.00 6 GLU A C 11
ATOM 4921 O O . GLU A 1 6 ? 4.099 4.450 7.241 1.00 0.00 6 GLU A O 11
ATOM 4933 N N . GLY A 1 7 ? 2.830 4.650 5.368 1.00 0.00 7 GLY A N 11
ATOM 4934 C CA . GLY A 1 7 ? 3.741 5.581 4.709 1.00 0.00 7 GLY A CA 11
ATOM 4935 C C . GLY A 1 7 ? 4.774 4.889 3.833 1.00 0.00 7 GLY A C 11
ATOM 4936 O O . GLY A 1 7 ? 5.904 5.370 3.705 1.00 0.00 7 GLY A O 11
ATOM 4940 N N . GLU A 1 8 ? 4.380 3.759 3.233 1.00 0.00 8 GLU A N 11
ATOM 4941 C CA . GLU A 1 8 ? 5.263 2.985 2.360 1.00 0.00 8 GLU A CA 11
ATOM 4942 C C . GLU A 1 8 ? 4.558 2.660 1.038 1.00 0.00 8 GLU A C 11
ATOM 4943 O O . GLU A 1 8 ? 3.338 2.815 0.925 1.00 0.00 8 GLU A O 11
ATOM 4955 N N . GLN A 1 9 ? 5.335 2.198 0.047 1.00 0.00 9 GLN A N 11
ATOM 4956 C CA . GLN A 1 9 ? 4.803 1.859 -1.278 1.00 0.00 9 GLN A CA 11
ATOM 4957 C C . GLN A 1 9 ? 4.144 0.473 -1.288 1.00 0.00 9 GLN A C 11
ATOM 4958 O O . GLN A 1 9 ? 4.725 -0.506 -0.810 1.00 0.00 9 GLN A O 11
ATOM 4972 N N . CYS A 1 10 ? 2.929 0.423 -1.839 1.00 0.00 10 CYS A N 11
ATOM 4973 C CA . CYS A 1 10 ? 2.164 -0.818 -1.951 1.00 0.00 10 CYS A CA 11
ATOM 4974 C C . CYS A 1 10 ? 1.784 -1.074 -3.405 1.00 0.00 10 CYS A C 11
ATOM 4975 O O . CYS A 1 10 ? 1.148 -0.230 -4.044 1.00 0.00 10 CYS A O 11
ATOM 4982 N N . ASP A 1 11 ? 2.176 -2.243 -3.924 1.00 0.00 11 ASP A N 11
ATOM 4983 C CA . ASP A 1 11 ? 1.884 -2.604 -5.315 1.00 0.00 11 ASP A CA 11
ATOM 4984 C C . ASP A 1 11 ? 0.717 -3.590 -5.405 1.00 0.00 11 ASP A C 11
ATOM 4985 O O . ASP A 1 11 ? 0.425 -4.313 -4.447 1.00 0.00 11 ASP A O 11
ATOM 4994 N N . VAL A 1 12 ? 0.063 -3.604 -6.572 1.00 0.00 12 VAL A N 11
ATOM 4995 C CA . VAL A 1 12 ? -1.088 -4.484 -6.831 1.00 0.00 12 VAL A CA 11
ATOM 4996 C C . VAL A 1 12 ? -0.655 -5.887 -7.310 1.00 0.00 12 VAL A C 11
ATOM 4997 O O . VAL A 1 12 ? -1.475 -6.657 -7.825 1.00 0.00 12 VAL A O 11
ATOM 5010 N N . GLU A 1 13 ? 0.631 -6.213 -7.117 1.00 0.00 13 GLU A N 11
ATOM 5011 C CA . GLU A 1 13 ? 1.174 -7.506 -7.534 1.00 0.00 13 GLU A CA 11
ATOM 5012 C C . GLU A 1 13 ? 1.251 -8.493 -6.366 1.00 0.00 13 GLU A C 11
ATOM 5013 O O . GLU A 1 13 ? 0.558 -9.515 -6.379 1.00 0.00 13 GLU A O 11
ATOM 5025 N N . PHE A 1 14 ? 2.092 -8.190 -5.357 1.00 0.00 14 PHE A N 11
ATOM 5026 C CA . PHE A 1 14 ? 2.261 -9.077 -4.195 1.00 0.00 14 PHE A CA 11
ATOM 5027 C C . PHE A 1 14 ? 2.652 -8.312 -2.918 1.00 0.00 14 PHE A C 11
ATOM 5028 O O . PHE A 1 14 ? 2.840 -8.929 -1.862 1.00 0.00 14 PHE A O 11
ATOM 5045 N N . ASN A 1 15 ? 2.754 -6.979 -3.002 1.00 0.00 15 ASN A N 11
ATOM 5046 C CA . ASN A 1 15 ? 3.136 -6.169 -1.843 1.00 0.00 15 ASN A CA 11
ATOM 5047 C C . ASN A 1 15 ? 2.023 -5.167 -1.444 1.00 0.00 15 ASN A C 11
ATOM 5048 O O . ASN A 1 15 ? 2.139 -3.962 -1.714 1.00 0.00 15 ASN A O 11
ATOM 5059 N N . PRO A 1 16 ? 0.906 -5.657 -0.823 1.00 0.00 16 PRO A N 11
ATOM 5060 C CA . PRO A 1 16 ? -0.195 -4.805 -0.360 1.00 0.00 16 PRO A CA 11
ATOM 5061 C C . PRO A 1 16 ? -0.026 -4.401 1.114 1.00 0.00 16 PRO A C 11
ATOM 5062 O O . PRO A 1 16 ? 0.842 -4.941 1.805 1.00 0.00 16 PRO A O 11
ATOM 5073 N N . CYS A 1 17 ? -0.863 -3.467 1.592 1.00 0.00 17 CYS A N 11
ATOM 5074 C CA . CYS A 1 17 ? -0.800 -3.013 2.988 1.00 0.00 17 CYS A CA 11
ATOM 5075 C C . CYS A 1 17 ? -1.539 -3.999 3.907 1.00 0.00 17 CYS A C 11
ATOM 5076 O O . CYS A 1 17 ? -2.742 -4.228 3.740 1.00 0.00 17 CYS A O 11
ATOM 5083 N N . CYS A 1 18 ? -0.804 -4.583 4.866 1.00 0.00 18 CYS A N 11
ATOM 5084 C CA . CYS A 1 18 ? -1.375 -5.558 5.808 1.00 0.00 18 CYS A CA 11
ATOM 5085 C C . CYS A 1 18 ? -2.054 -4.902 7.033 1.00 0.00 18 CYS A C 11
ATOM 5086 O O . CYS A 1 18 ? -3.077 -5.424 7.488 1.00 0.00 18 CYS A O 11
ATOM 5093 N N . PRO A 1 19 ? -1.532 -3.761 7.604 1.00 0.00 19 PRO A N 11
ATOM 5094 C CA . PRO A 1 19 ? -2.160 -3.107 8.768 1.00 0.00 19 PRO A CA 11
ATOM 5095 C C . PRO A 1 19 ? -3.369 -2.233 8.345 1.00 0.00 19 PRO A C 11
ATOM 5096 O O . PRO A 1 19 ? -3.682 -2.197 7.151 1.00 0.00 19 PRO A O 11
ATOM 5107 N N . PRO A 1 20 ? -4.092 -1.534 9.293 1.00 0.00 20 PRO A N 11
ATOM 5108 C CA . PRO A 1 20 ? -5.260 -0.684 8.942 1.00 0.00 20 PRO A CA 11
ATOM 5109 C C . PRO A 1 20 ? -4.907 0.543 8.069 1.00 0.00 20 PRO A C 11
ATOM 5110 O O . PRO A 1 20 ? -5.089 1.697 8.477 1.00 0.00 20 PRO A O 11
ATOM 5121 N N . LEU A 1 21 ? -4.403 0.265 6.860 1.00 0.00 21 LEU A N 11
ATOM 5122 C CA . LEU A 1 21 ? -4.033 1.302 5.893 1.00 0.00 21 LEU A CA 11
ATOM 5123 C C . LEU A 1 21 ? -4.549 0.938 4.502 1.00 0.00 21 LEU A C 11
ATOM 5124 O O . LEU A 1 21 ? -4.815 -0.233 4.214 1.00 0.00 21 LEU A O 11
ATOM 5140 N N . THR A 1 22 ? -4.681 1.955 3.650 1.00 0.00 22 THR A N 11
ATOM 5141 C CA . THR A 1 22 ? -5.160 1.776 2.280 1.00 0.00 22 THR A CA 11
ATOM 5142 C C . THR A 1 22 ? -4.050 2.091 1.270 1.00 0.00 22 THR A C 11
ATOM 5143 O O . THR A 1 22 ? -3.086 2.785 1.598 1.00 0.00 22 THR A O 11
ATOM 5154 N N . CYS A 1 23 ? -4.202 1.580 0.048 1.00 0.00 23 CYS A N 11
ATOM 5155 C CA . CYS A 1 23 ? -3.215 1.797 -1.007 1.00 0.00 23 CYS A CA 11
ATOM 5156 C C . CYS A 1 23 ? -3.652 2.933 -1.937 1.00 0.00 23 CYS A C 11
ATOM 5157 O O . CYS A 1 23 ? -4.559 2.767 -2.763 1.00 0.00 23 CYS A O 11
ATOM 5164 N N . ILE A 1 24 ? -3.009 4.095 -1.775 1.00 0.00 24 ILE A N 11
ATOM 5165 C CA . ILE A 1 24 ? -3.305 5.276 -2.586 1.00 0.00 24 ILE A CA 11
ATOM 5166 C C . ILE A 1 24 ? -2.005 5.845 -3.182 1.00 0.00 24 ILE A C 11
ATOM 5167 O O . ILE A 1 24 ? -1.052 6.092 -2.439 1.00 0.00 24 ILE A O 11
ATOM 5183 N N . PRO A 1 25 ? -1.950 6.071 -4.529 1.00 0.00 25 PRO A N 11
ATOM 5184 C CA . PRO A 1 25 ? -3.068 5.796 -5.469 1.00 0.00 25 PRO A CA 11
ATOM 5185 C C . PRO A 1 25 ? -3.355 4.294 -5.669 1.00 0.00 25 PRO A C 11
ATOM 5186 O O . PRO A 1 25 ? -4.505 3.863 -5.541 1.00 0.00 25 PRO A O 11
ATOM 5197 N N . GLY A 1 26 ? -2.306 3.513 -5.982 1.00 0.00 26 GLY A N 11
ATOM 5198 C CA . GLY A 1 26 ? -2.462 2.074 -6.184 1.00 0.00 26 GLY A CA 11
ATOM 5199 C C . GLY A 1 26 ? -2.921 1.711 -7.586 1.00 0.00 26 GLY A C 11
ATOM 5200 O O . GLY A 1 26 ? -3.666 0.743 -7.762 1.00 0.00 26 GLY A O 11
ATOM 5204 N N . ASP A 1 27 ? -2.475 2.491 -8.582 1.00 0.00 27 ASP A N 11
ATOM 5205 C CA . ASP A 1 27 ? -2.850 2.253 -9.980 1.00 0.00 27 ASP A CA 11
ATOM 5206 C C . ASP A 1 27 ? -1.655 2.480 -10.935 1.00 0.00 27 ASP A C 11
ATOM 5207 O O . ASP A 1 27 ? -1.534 3.561 -11.528 1.00 0.00 27 ASP A O 11
ATOM 5216 N N . PRO A 1 28 ? -0.726 1.481 -11.087 1.00 0.00 28 PRO A N 11
ATOM 5217 C CA . PRO A 1 28 ? -0.759 0.172 -10.399 1.00 0.00 28 PRO A CA 11
ATOM 5218 C C . PRO A 1 28 ? -0.172 0.229 -8.984 1.00 0.00 28 PRO A C 11
ATOM 5219 O O . PRO A 1 28 ? -0.632 -0.482 -8.085 1.00 0.00 28 PRO A O 11
ATOM 5230 N N . TYR A 1 29 ? 0.847 1.085 -8.804 1.00 0.00 29 TYR A N 11
ATOM 5231 C CA . TYR A 1 29 ? 1.522 1.251 -7.511 1.00 0.00 29 TYR A CA 11
ATOM 5232 C C . TYR A 1 29 ? 0.822 2.301 -6.654 1.00 0.00 29 TYR A C 11
ATOM 5233 O O . TYR A 1 29 ? 0.164 3.208 -7.177 1.00 0.00 29 TYR A O 11
ATOM 5251 N N . GLY A 1 30 ? 0.967 2.165 -5.334 1.00 0.00 30 GLY A N 11
ATOM 5252 C CA . GLY A 1 30 ? 0.351 3.098 -4.412 1.00 0.00 30 GLY A CA 11
ATOM 5253 C C . GLY A 1 30 ? 1.121 3.236 -3.112 1.00 0.00 30 GLY A C 11
ATOM 5254 O O . GLY A 1 30 ? 2.270 2.796 -3.015 1.00 0.00 30 GLY A O 11
ATOM 5258 N N . ILE A 1 31 ? 0.482 3.860 -2.118 1.00 0.00 31 ILE A N 11
ATOM 5259 C CA . ILE A 1 31 ? 1.086 4.072 -0.796 1.00 0.00 31 ILE A CA 11
ATOM 5260 C C . ILE A 1 31 ? 0.078 3.678 0.294 1.00 0.00 31 ILE A C 11
ATOM 5261 O O . ILE A 1 31 ? -1.132 3.725 0.069 1.00 0.00 31 ILE A O 11
ATOM 5277 N N . CYS A 1 32 ? 0.587 3.296 1.470 1.00 0.00 32 CYS A N 11
ATOM 5278 C CA . CYS A 1 32 ? -0.267 2.901 2.596 1.00 0.00 32 CYS A CA 11
ATOM 5279 C C . CYS A 1 32 ? -0.667 4.129 3.425 1.00 0.00 32 CYS A C 11
ATOM 5280 O O . CYS A 1 32 ? 0.116 4.622 4.249 1.00 0.00 32 CYS A O 11
ATOM 5287 N N . TYR A 1 33 ? -1.888 4.631 3.178 1.00 0.00 33 TYR A N 11
ATOM 5288 C CA . TYR A 1 33 ? -2.401 5.803 3.886 1.00 0.00 33 TYR A CA 11
ATOM 5289 C C . TYR A 1 33 ? -3.475 5.413 4.900 1.00 0.00 33 TYR A C 11
ATOM 5290 O O . TYR A 1 33 ? -4.128 4.377 4.755 1.00 0.00 33 TYR A O 11
ATOM 5308 N N . ILE A 1 34 ? -3.649 6.258 5.923 1.00 0.00 34 ILE A N 11
ATOM 5309 C CA . ILE A 1 34 ? -4.643 6.020 6.974 1.00 0.00 34 ILE A CA 11
ATOM 5310 C C . ILE A 1 34 ? -5.980 6.703 6.626 1.00 0.00 34 ILE A C 11
ATOM 5311 O O . ILE A 1 34 ? -6.006 7.872 6.227 1.00 0.00 34 ILE A O 11
ATOM 5327 N N . ILE A 1 35 ? -7.074 5.950 6.779 1.00 0.00 35 ILE A N 11
ATOM 5328 C CA . ILE A 1 35 ? -8.419 6.456 6.487 1.00 0.00 35 ILE A CA 11
ATOM 5329 C C . ILE A 1 35 ? -9.372 6.213 7.660 1.00 0.00 35 ILE A C 11
ATOM 5330 O O . ILE A 1 35 ? -9.923 7.202 8.187 1.00 0.00 35 ILE A O 11
ATOM 5361 N N . ASP A 1 2 ? 7.064 -10.198 3.958 1.00 0.00 2 ASP A N 12
ATOM 5362 C CA . ASP A 1 2 ? 7.193 -8.968 4.735 1.00 0.00 2 ASP A CA 12
ATOM 5363 C C . ASP A 1 2 ? 6.336 -7.862 4.121 1.00 0.00 2 ASP A C 12
ATOM 5364 O O . ASP A 1 2 ? 6.707 -7.249 3.112 1.00 0.00 2 ASP A O 12
ATOM 5373 N N . CYS A 1 3 ? 5.171 -7.637 4.735 1.00 0.00 3 CYS A N 12
ATOM 5374 C CA . CYS A 1 3 ? 4.223 -6.617 4.284 1.00 0.00 3 CYS A CA 12
ATOM 5375 C C . CYS A 1 3 ? 4.618 -5.211 4.769 1.00 0.00 3 CYS A C 12
ATOM 5376 O O . CYS A 1 3 ? 5.175 -5.067 5.860 1.00 0.00 3 CYS A O 12
ATOM 5383 N N . PRO A 1 4 ? 4.328 -4.152 3.953 1.00 0.00 4 PRO A N 12
ATOM 5384 C CA . PRO A 1 4 ? 4.657 -2.746 4.293 1.00 0.00 4 PRO A CA 12
ATOM 5385 C C . PRO A 1 4 ? 3.815 -2.170 5.445 1.00 0.00 4 PRO A C 12
ATOM 5386 O O . PRO A 1 4 ? 2.817 -2.769 5.855 1.00 0.00 4 PRO A O 12
ATOM 5397 N N . GLY A 1 5 ? 4.241 -1.002 5.948 1.00 0.00 5 GLY A N 12
ATOM 5398 C CA . GLY A 1 5 ? 3.532 -0.324 7.023 1.00 0.00 5 GLY A CA 12
ATOM 5399 C C . GLY A 1 5 ? 2.904 0.975 6.549 1.00 0.00 5 GLY A C 12
ATOM 5400 O O . GLY A 1 5 ? 2.673 1.146 5.350 1.00 0.00 5 GLY A O 12
ATOM 5404 N N . GLU A 1 6 ? 2.637 1.895 7.487 1.00 0.00 6 GLU A N 12
ATOM 5405 C CA . GLU A 1 6 ? 2.035 3.198 7.163 1.00 0.00 6 GLU A CA 12
ATOM 5406 C C . GLU A 1 6 ? 3.085 4.166 6.601 1.00 0.00 6 GLU A C 12
ATOM 5407 O O . GLU A 1 6 ? 4.093 4.453 7.255 1.00 0.00 6 GLU A O 12
ATOM 5419 N N . GLY A 1 7 ? 2.829 4.654 5.380 1.00 0.00 7 GLY A N 12
ATOM 5420 C CA . GLY A 1 7 ? 3.739 5.589 4.726 1.00 0.00 7 GLY A CA 12
ATOM 5421 C C . GLY A 1 7 ? 4.771 4.901 3.844 1.00 0.00 7 GLY A C 12
ATOM 5422 O O . GLY A 1 7 ? 5.892 5.396 3.698 1.00 0.00 7 GLY A O 12
ATOM 5426 N N . GLU A 1 8 ? 4.385 3.761 3.259 1.00 0.00 8 GLU A N 12
ATOM 5427 C CA . GLU A 1 8 ? 5.267 2.991 2.381 1.00 0.00 8 GLU A CA 12
ATOM 5428 C C . GLU A 1 8 ? 4.555 2.662 1.065 1.00 0.00 8 GLU A C 12
ATOM 5429 O O . GLU A 1 8 ? 3.333 2.806 0.961 1.00 0.00 8 GLU A O 12
ATOM 5441 N N . GLN A 1 9 ? 5.328 2.208 0.067 1.00 0.00 9 GLN A N 12
ATOM 5442 C CA . GLN A 1 9 ? 4.788 1.867 -1.254 1.00 0.00 9 GLN A CA 12
ATOM 5443 C C . GLN A 1 9 ? 4.134 0.480 -1.260 1.00 0.00 9 GLN A C 12
ATOM 5444 O O . GLN A 1 9 ? 4.705 -0.492 -0.758 1.00 0.00 9 GLN A O 12
ATOM 5458 N N . CYS A 1 10 ? 2.930 0.422 -1.838 1.00 0.00 10 CYS A N 12
ATOM 5459 C CA . CYS A 1 10 ? 2.168 -0.819 -1.950 1.00 0.00 10 CYS A CA 12
ATOM 5460 C C . CYS A 1 10 ? 1.787 -1.075 -3.405 1.00 0.00 10 CYS A C 12
ATOM 5461 O O . CYS A 1 10 ? 1.154 -0.230 -4.043 1.00 0.00 10 CYS A O 12
ATOM 5468 N N . ASP A 1 11 ? 2.179 -2.245 -3.924 1.00 0.00 11 ASP A N 12
ATOM 5469 C CA . ASP A 1 11 ? 1.886 -2.605 -5.315 1.00 0.00 11 ASP A CA 12
ATOM 5470 C C . ASP A 1 11 ? 0.719 -3.590 -5.406 1.00 0.00 11 ASP A C 12
ATOM 5471 O O . ASP A 1 11 ? 0.425 -4.312 -4.449 1.00 0.00 11 ASP A O 12
ATOM 5480 N N . VAL A 1 12 ? 0.064 -3.601 -6.573 1.00 0.00 12 VAL A N 12
ATOM 5481 C CA . VAL A 1 12 ? -1.089 -4.479 -6.832 1.00 0.00 12 VAL A CA 12
ATOM 5482 C C . VAL A 1 12 ? -0.658 -5.883 -7.311 1.00 0.00 12 VAL A C 12
ATOM 5483 O O . VAL A 1 12 ? -1.478 -6.652 -7.828 1.00 0.00 12 VAL A O 12
ATOM 5496 N N . GLU A 1 13 ? 0.627 -6.212 -7.115 1.00 0.00 13 GLU A N 12
ATOM 5497 C CA . GLU A 1 13 ? 1.168 -7.506 -7.532 1.00 0.00 13 GLU A CA 12
ATOM 5498 C C . GLU A 1 13 ? 1.241 -8.494 -6.364 1.00 0.00 13 GLU A C 12
ATOM 5499 O O . GLU A 1 13 ? 0.543 -9.512 -6.375 1.00 0.00 13 GLU A O 12
ATOM 5511 N N . PHE A 1 14 ? 2.085 -8.195 -5.356 1.00 0.00 14 PHE A N 12
ATOM 5512 C CA . PHE A 1 14 ? 2.253 -9.082 -4.193 1.00 0.00 14 PHE A CA 12
ATOM 5513 C C . PHE A 1 14 ? 2.646 -8.318 -2.917 1.00 0.00 14 PHE A C 12
ATOM 5514 O O . PHE A 1 14 ? 2.835 -8.935 -1.861 1.00 0.00 14 PHE A O 12
ATOM 5531 N N . ASN A 1 15 ? 2.750 -6.985 -3.001 1.00 0.00 15 ASN A N 12
ATOM 5532 C CA . ASN A 1 15 ? 3.133 -6.174 -1.843 1.00 0.00 15 ASN A CA 12
ATOM 5533 C C . ASN A 1 15 ? 2.023 -5.171 -1.445 1.00 0.00 15 ASN A C 12
ATOM 5534 O O . ASN A 1 15 ? 2.141 -3.966 -1.716 1.00 0.00 15 ASN A O 12
ATOM 5545 N N . PRO A 1 16 ? 0.906 -5.659 -0.823 1.00 0.00 16 PRO A N 12
ATOM 5546 C CA . PRO A 1 16 ? -0.194 -4.806 -0.359 1.00 0.00 16 PRO A CA 12
ATOM 5547 C C . PRO A 1 16 ? -0.025 -4.401 1.114 1.00 0.00 16 PRO A C 12
ATOM 5548 O O . PRO A 1 16 ? 0.844 -4.940 1.805 1.00 0.00 16 PRO A O 12
ATOM 5559 N N . CYS A 1 17 ? -0.861 -3.466 1.592 1.00 0.00 17 CYS A N 12
ATOM 5560 C CA . CYS A 1 17 ? -0.798 -3.012 2.989 1.00 0.00 17 CYS A CA 12
ATOM 5561 C C . CYS A 1 17 ? -1.536 -3.999 3.908 1.00 0.00 17 CYS A C 12
ATOM 5562 O O . CYS A 1 17 ? -2.738 -4.230 3.742 1.00 0.00 17 CYS A O 12
ATOM 5569 N N . CYS A 1 18 ? -0.799 -4.582 4.867 1.00 0.00 18 CYS A N 12
ATOM 5570 C CA . CYS A 1 18 ? -1.369 -5.558 5.810 1.00 0.00 18 CYS A CA 12
ATOM 5571 C C . CYS A 1 18 ? -2.051 -4.901 7.034 1.00 0.00 18 CYS A C 12
ATOM 5572 O O . CYS A 1 18 ? -3.073 -5.425 7.488 1.00 0.00 18 CYS A O 12
ATOM 5579 N N . PRO A 1 19 ? -1.529 -3.760 7.606 1.00 0.00 19 PRO A N 12
ATOM 5580 C CA . PRO A 1 19 ? -2.160 -3.106 8.770 1.00 0.00 19 PRO A CA 12
ATOM 5581 C C . PRO A 1 19 ? -3.368 -2.233 8.344 1.00 0.00 19 PRO A C 12
ATOM 5582 O O . PRO A 1 19 ? -3.679 -2.197 7.151 1.00 0.00 19 PRO A O 12
ATOM 5593 N N . PRO A 1 20 ? -4.093 -1.536 9.291 1.00 0.00 20 PRO A N 12
ATOM 5594 C CA . PRO A 1 20 ? -5.262 -0.686 8.940 1.00 0.00 20 PRO A CA 12
ATOM 5595 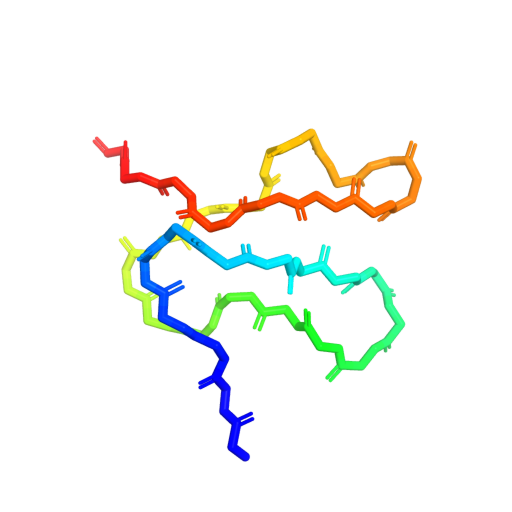C C . PRO A 1 20 ? -4.909 0.540 8.067 1.00 0.00 20 PRO A C 12
ATOM 5596 O O . PRO A 1 20 ? -5.090 1.695 8.477 1.00 0.00 20 PRO A O 12
ATOM 5607 N N . LEU A 1 21 ? -4.404 0.264 6.859 1.00 0.00 21 LEU A N 12
ATOM 5608 C CA . LEU A 1 21 ? -4.034 1.301 5.892 1.00 0.00 21 LEU A CA 12
ATOM 5609 C C . LEU A 1 21 ? -4.549 0.937 4.500 1.00 0.00 21 LEU A C 12
ATOM 5610 O O . LEU A 1 21 ? -4.818 -0.234 4.213 1.00 0.00 21 LEU A O 12
ATOM 5626 N N . THR A 1 22 ? -4.677 1.953 3.647 1.00 0.00 22 THR A N 12
ATOM 5627 C CA . THR A 1 22 ? -5.157 1.775 2.278 1.00 0.00 22 THR A CA 12
ATOM 5628 C C . THR A 1 22 ? -4.046 2.088 1.269 1.00 0.00 22 THR A C 12
ATOM 5629 O O . THR A 1 22 ? -3.081 2.780 1.596 1.00 0.00 22 THR A O 12
ATOM 5640 N N . CYS A 1 23 ? -4.199 1.578 0.046 1.00 0.00 23 CYS A N 12
ATOM 5641 C CA . CYS A 1 23 ? -3.214 1.793 -1.009 1.00 0.00 23 CYS A CA 12
ATOM 5642 C C . CYS A 1 23 ? -3.649 2.930 -1.940 1.00 0.00 23 CYS A C 12
ATOM 5643 O O . CYS A 1 23 ? -4.556 2.764 -2.766 1.00 0.00 23 CYS A O 12
ATOM 5650 N N . ILE A 1 24 ? -3.005 4.092 -1.778 1.00 0.00 24 ILE A N 12
ATOM 5651 C CA . ILE A 1 24 ? -3.300 5.273 -2.588 1.00 0.00 24 ILE A CA 12
ATOM 5652 C C . ILE A 1 24 ? -2.000 5.840 -3.184 1.00 0.00 24 ILE A C 12
ATOM 5653 O O . ILE A 1 24 ? -1.045 6.085 -2.442 1.00 0.00 24 ILE A O 12
ATOM 5669 N N . PRO A 1 25 ? -1.945 6.067 -4.532 1.00 0.00 25 PRO A N 12
ATOM 5670 C CA . PRO A 1 25 ? -3.064 5.795 -5.471 1.00 0.00 25 PRO A CA 12
ATOM 5671 C C . PRO A 1 25 ? -3.354 4.294 -5.672 1.00 0.00 25 PRO A C 12
ATOM 5672 O O . PRO A 1 25 ? -4.504 3.865 -5.544 1.00 0.00 25 PRO A O 12
ATOM 5683 N N . GLY A 1 26 ? -2.307 3.511 -5.986 1.00 0.00 26 GLY A N 12
ATOM 5684 C CA . GLY A 1 26 ? -2.464 2.073 -6.189 1.00 0.00 26 GLY A CA 12
ATOM 5685 C C . GLY A 1 26 ? -2.924 1.712 -7.591 1.00 0.00 26 GLY A C 12
ATOM 5686 O O . GLY A 1 26 ? -3.669 0.743 -7.768 1.00 0.00 26 GLY A O 12
ATOM 5690 N N . ASP A 1 27 ? -2.480 2.492 -8.586 1.00 0.00 27 ASP A N 12
ATOM 5691 C CA . ASP A 1 27 ? -2.856 2.257 -9.985 1.00 0.00 27 ASP A CA 12
ATOM 5692 C C . ASP A 1 27 ? -1.662 2.486 -10.940 1.00 0.00 27 ASP A C 12
ATOM 5693 O O . ASP A 1 27 ? -1.541 3.567 -11.531 1.00 0.00 27 ASP A O 12
ATOM 5702 N N . PRO A 1 28 ? -0.734 1.487 -11.096 1.00 0.00 28 PRO A N 12
ATOM 5703 C CA . PRO A 1 28 ? -0.766 0.175 -10.409 1.00 0.00 28 PRO A CA 12
ATOM 5704 C C . PRO A 1 28 ? -0.179 0.230 -8.994 1.00 0.00 28 PRO A C 12
ATOM 5705 O O . PRO A 1 28 ? -0.637 -0.483 -8.097 1.00 0.00 28 PRO A O 12
ATOM 5716 N N . TYR A 1 29 ? 0.841 1.085 -8.813 1.00 0.00 29 TYR A N 12
ATOM 5717 C CA . TYR A 1 29 ? 1.517 1.248 -7.520 1.00 0.00 29 TYR A CA 12
ATOM 5718 C C . TYR A 1 29 ? 0.819 2.298 -6.661 1.00 0.00 29 TYR A C 12
ATOM 5719 O O . TYR A 1 29 ? 0.162 3.207 -7.182 1.00 0.00 29 TYR A O 12
ATOM 5737 N N . GLY A 1 30 ? 0.965 2.159 -5.343 1.00 0.00 30 GLY A N 12
ATOM 5738 C CA . GLY A 1 30 ? 0.350 3.090 -4.417 1.00 0.00 30 GLY A CA 12
ATOM 5739 C C . GLY A 1 30 ? 1.122 3.228 -3.119 1.00 0.00 30 GLY A C 12
ATOM 5740 O O . GLY A 1 30 ? 2.271 2.787 -3.023 1.00 0.00 30 GLY A O 12
ATOM 5744 N N . ILE A 1 31 ? 0.484 3.852 -2.123 1.00 0.00 31 ILE A N 12
ATOM 5745 C CA . ILE A 1 31 ? 1.090 4.063 -0.802 1.00 0.00 31 ILE A CA 12
ATOM 5746 C C . ILE A 1 31 ? 0.083 3.671 0.289 1.00 0.00 31 ILE A C 12
ATOM 5747 O O . ILE A 1 31 ? -1.128 3.719 0.065 1.00 0.00 31 ILE A O 12
ATOM 5763 N N . CYS A 1 32 ? 0.592 3.292 1.467 1.00 0.00 32 CYS A N 12
ATOM 5764 C CA . CYS A 1 32 ? -0.262 2.900 2.593 1.00 0.00 32 CYS A CA 12
ATOM 5765 C C . CYS A 1 32 ? -0.661 4.129 3.422 1.00 0.00 32 CYS A C 12
ATOM 5766 O O . CYS A 1 32 ? 0.124 4.624 4.243 1.00 0.00 32 CYS A O 12
ATOM 5773 N N . TYR A 1 33 ? -1.882 4.631 3.177 1.00 0.00 33 TYR A N 12
ATOM 5774 C CA . TYR A 1 33 ? -2.395 5.802 3.883 1.00 0.00 33 TYR A CA 12
ATOM 5775 C C . TYR A 1 33 ? -3.471 5.414 4.895 1.00 0.00 33 TYR A C 12
ATOM 5776 O O . TYR A 1 33 ? -4.125 4.379 4.749 1.00 0.00 33 TYR A O 12
ATOM 5794 N N . ILE A 1 34 ? -3.645 6.258 5.920 1.00 0.00 34 ILE A N 12
ATOM 5795 C CA . ILE A 1 34 ? -4.640 6.022 6.970 1.00 0.00 34 ILE A CA 12
ATOM 5796 C C . ILE A 1 34 ? -5.976 6.707 6.619 1.00 0.00 34 ILE A C 12
ATOM 5797 O O . ILE A 1 34 ? -5.999 7.876 6.222 1.00 0.00 34 ILE A O 12
ATOM 5813 N N . ILE A 1 35 ? -7.070 5.955 6.769 1.00 0.00 35 ILE A N 12
ATOM 5814 C CA . ILE A 1 35 ? -8.415 6.463 6.474 1.00 0.00 35 ILE A CA 12
ATOM 5815 C C . ILE A 1 35 ? -9.369 6.225 7.647 1.00 0.00 35 ILE A C 12
ATOM 5816 O O . ILE A 1 35 ? -9.917 7.219 8.172 1.00 0.00 35 ILE A O 12
ATOM 5847 N N . ASP A 1 2 ? 6.310 -10.353 4.739 1.00 0.00 2 ASP A N 13
ATOM 5848 C CA . ASP A 1 2 ? 6.629 -9.064 5.345 1.00 0.00 2 ASP A CA 13
ATOM 5849 C C . ASP A 1 2 ? 5.859 -7.944 4.647 1.00 0.00 2 ASP A C 13
ATOM 5850 O O . ASP A 1 2 ? 6.261 -7.450 3.586 1.00 0.00 2 ASP A O 13
ATOM 5859 N N . CYS A 1 3 ? 4.728 -7.571 5.252 1.00 0.00 3 CYS A N 13
ATOM 5860 C CA . CYS A 1 3 ? 3.860 -6.514 4.728 1.00 0.00 3 CYS A CA 13
ATOM 5861 C C . CYS A 1 3 ? 4.378 -5.113 5.089 1.00 0.00 3 CYS A C 13
ATOM 5862 O O . CYS A 1 3 ? 4.998 -4.934 6.141 1.00 0.00 3 CYS A O 13
ATOM 5869 N N . PRO A 1 4 ? 4.127 -4.099 4.210 1.00 0.00 4 PRO A N 13
ATOM 5870 C CA . PRO A 1 4 ? 4.557 -2.701 4.436 1.00 0.00 4 PRO A CA 13
ATOM 5871 C C . PRO A 1 4 ? 3.783 -2.002 5.566 1.00 0.00 4 PRO A C 13
ATOM 5872 O O . PRO A 1 4 ? 2.722 -2.476 5.985 1.00 0.00 4 PRO A O 13
ATOM 5883 N N . GLY A 1 5 ? 4.332 -0.878 6.043 1.00 0.00 5 GLY A N 13
ATOM 5884 C CA . GLY A 1 5 ? 3.693 -0.107 7.100 1.00 0.00 5 GLY A CA 13
ATOM 5885 C C . GLY A 1 5 ? 3.055 1.164 6.571 1.00 0.00 5 GLY A C 13
ATOM 5886 O O . GLY A 1 5 ? 2.842 1.294 5.363 1.00 0.00 5 GLY A O 13
ATOM 5890 N N . GLU A 1 6 ? 2.756 2.107 7.477 1.00 0.00 6 GLU A N 13
ATOM 5891 C CA . GLU A 1 6 ? 2.139 3.388 7.105 1.00 0.00 6 GLU A CA 13
ATOM 5892 C C . GLU A 1 6 ? 3.180 4.349 6.513 1.00 0.00 6 GLU A C 13
ATOM 5893 O O . GLU A 1 6 ? 4.179 4.674 7.163 1.00 0.00 6 GLU A O 13
ATOM 5905 N N . GLY A 1 7 ? 2.927 4.784 5.274 1.00 0.00 7 GLY A N 13
ATOM 5906 C CA . GLY A 1 7 ? 3.832 5.700 4.587 1.00 0.00 7 GLY A CA 13
ATOM 5907 C C . GLY A 1 7 ? 4.850 4.982 3.714 1.00 0.00 7 GLY A C 13
ATOM 5908 O O . GLY A 1 7 ? 5.971 5.468 3.536 1.00 0.00 7 GLY A O 13
ATOM 5912 N N . GLU A 1 8 ? 4.451 3.825 3.175 1.00 0.00 8 GLU A N 13
ATOM 5913 C CA . GLU A 1 8 ? 5.317 3.021 2.312 1.00 0.00 8 GLU A CA 13
ATOM 5914 C C . GLU A 1 8 ? 4.604 2.700 0.994 1.00 0.00 8 GLU A C 13
ATOM 5915 O O . GLU A 1 8 ? 3.383 2.848 0.890 1.00 0.00 8 GLU A O 13
ATOM 5927 N N . GLN A 1 9 ? 5.377 2.247 -0.005 1.00 0.00 9 GLN A N 13
ATOM 5928 C CA . GLN A 1 9 ? 4.836 1.911 -1.325 1.00 0.00 9 GLN A CA 13
ATOM 5929 C C . GLN A 1 9 ? 4.194 0.517 -1.334 1.00 0.00 9 GLN A C 13
ATOM 5930 O O . GLN A 1 9 ? 4.788 -0.455 -0.857 1.00 0.00 9 GLN A O 13
ATOM 5944 N N . CYS A 1 10 ? 2.981 0.453 -1.885 1.00 0.00 10 CYS A N 13
ATOM 5945 C CA . CYS A 1 10 ? 2.230 -0.796 -1.991 1.00 0.00 10 CYS A CA 13
ATOM 5946 C C . CYS A 1 10 ? 1.843 -1.061 -3.442 1.00 0.00 10 CYS A C 13
ATOM 5947 O O . CYS A 1 10 ? 1.198 -0.225 -4.080 1.00 0.00 10 CYS A O 1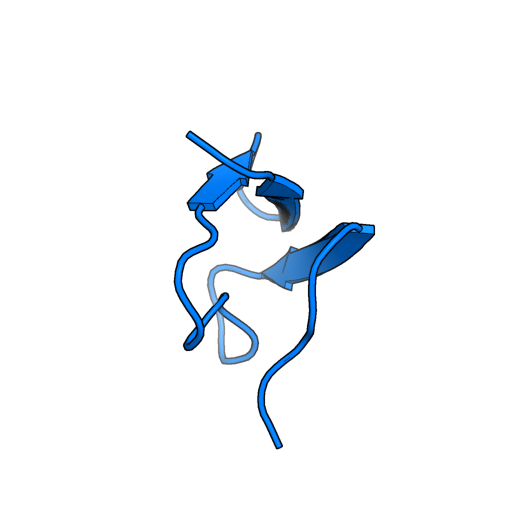3
ATOM 5954 N N . ASP A 1 11 ? 2.241 -2.229 -3.955 1.00 0.00 11 ASP A N 13
ATOM 5955 C CA . ASP A 1 11 ? 1.945 -2.604 -5.342 1.00 0.00 11 ASP A CA 13
ATOM 5956 C C . ASP A 1 11 ? 0.775 -3.586 -5.419 1.00 0.00 11 ASP A C 13
ATOM 5957 O O . ASP A 1 11 ? 0.476 -4.291 -4.449 1.00 0.00 11 ASP A O 13
ATOM 5966 N N . VAL A 1 12 ? 0.122 -3.617 -6.587 1.00 0.00 12 VAL A N 13
ATOM 5967 C CA . VAL A 1 12 ? -1.033 -4.498 -6.831 1.00 0.00 12 VAL A CA 13
ATOM 5968 C C . VAL A 1 12 ? -0.605 -5.908 -7.291 1.00 0.00 12 VAL A C 13
ATOM 5969 O O . VAL A 1 12 ? -1.424 -6.677 -7.809 1.00 0.00 12 VAL A O 13
ATOM 5982 N N . GLU A 1 13 ? 0.676 -6.243 -7.076 1.00 0.00 13 GLU A N 13
ATOM 5983 C CA . GLU A 1 13 ? 1.214 -7.545 -7.472 1.00 0.00 13 GLU A CA 13
ATOM 5984 C C . GLU A 1 13 ? 1.301 -8.507 -6.284 1.00 0.00 13 GLU A C 13
ATOM 5985 O O . GLU A 1 13 ? 0.612 -9.532 -6.271 1.00 0.00 13 GLU A O 13
ATOM 5997 N N . PHE A 1 14 ? 2.146 -8.179 -5.287 1.00 0.00 14 PHE A N 13
ATOM 5998 C CA . PHE A 1 14 ? 2.324 -9.040 -4.107 1.00 0.00 14 PHE A CA 13
ATOM 5999 C C . PHE A 1 14 ? 2.706 -8.245 -2.846 1.00 0.00 14 PHE A C 13
ATOM 6000 O O . PHE A 1 14 ? 2.925 -8.840 -1.783 1.00 0.00 14 PHE A O 13
ATOM 6017 N N . ASN A 1 15 ? 2.766 -6.912 -2.951 1.00 0.00 15 ASN A N 13
ATOM 6018 C CA . ASN A 1 15 ? 3.133 -6.072 -1.807 1.00 0.00 15 ASN A CA 13
ATOM 6019 C C . ASN A 1 15 ? 2.018 -5.054 -1.457 1.00 0.00 15 ASN A C 13
ATOM 6020 O O . ASN A 1 15 ? 2.172 -3.848 -1.699 1.00 0.00 15 ASN A O 13
ATOM 6031 N N . PRO A 1 16 ? 0.860 -5.529 -0.904 1.00 0.00 16 PRO A N 13
ATOM 6032 C CA . PRO A 1 16 ? -0.250 -4.660 -0.492 1.00 0.00 16 PRO A CA 13
ATOM 6033 C C . PRO A 1 16 ? -0.153 -4.271 0.992 1.00 0.00 16 PRO A C 13
ATOM 6034 O O . PRO A 1 16 ? 0.683 -4.818 1.719 1.00 0.00 16 PRO A O 13
ATOM 6045 N N . CYS A 1 17 ? -1.008 -3.338 1.440 1.00 0.00 17 CYS A N 13
ATOM 6046 C CA . CYS A 1 17 ? -1.010 -2.906 2.843 1.00 0.00 17 CYS A CA 13
ATOM 6047 C C . CYS A 1 17 ? -1.859 -3.864 3.695 1.00 0.00 17 CYS A C 13
ATOM 6048 O O . CYS A 1 17 ? -3.093 -3.856 3.616 1.00 0.00 17 CYS A O 13
ATOM 6055 N N . CYS A 1 18 ? -1.177 -4.701 4.493 1.00 0.00 18 CYS A N 13
ATOM 6056 C CA . CYS A 1 18 ? -1.845 -5.680 5.366 1.00 0.00 18 CYS A CA 13
ATOM 6057 C C . CYS A 1 18 ? -2.401 -5.040 6.658 1.00 0.00 18 CYS A C 13
ATOM 6058 O O . CYS A 1 18 ? -3.501 -5.410 7.078 1.00 0.00 18 CYS A O 13
ATOM 6065 N N . PRO A 1 19 ? -1.674 -4.074 7.322 1.00 0.00 19 PRO A N 13
ATOM 6066 C CA . PRO A 1 19 ? -2.172 -3.419 8.554 1.00 0.00 19 PRO A CA 13
ATOM 6067 C C . PRO A 1 19 ? -3.342 -2.451 8.240 1.00 0.00 19 PRO A C 13
ATOM 6068 O O . PRO A 1 19 ? -3.735 -2.361 7.074 1.00 0.00 19 PRO A O 13
ATOM 6079 N N . PRO A 1 20 ? -3.948 -1.731 9.252 1.00 0.00 20 PRO A N 13
ATOM 6080 C CA . PRO A 1 20 ? -5.081 -0.797 8.998 1.00 0.00 20 PRO A CA 13
ATOM 6081 C C . PRO A 1 20 ? -4.729 0.429 8.117 1.00 0.00 20 PRO A C 13
ATOM 6082 O O . PRO A 1 20 ? -4.936 1.582 8.516 1.00 0.00 20 PRO A O 13
ATOM 6093 N N . LEU A 1 21 ? -4.212 0.156 6.911 1.00 0.00 21 LEU A N 13
ATOM 6094 C CA . LEU A 1 21 ? -3.852 1.200 5.947 1.00 0.00 21 LEU A CA 13
ATOM 6095 C C . LEU A 1 21 ? -4.374 0.835 4.558 1.00 0.00 21 LEU A C 13
ATOM 6096 O O . LEU A 1 21 ? -4.599 -0.341 4.259 1.00 0.00 21 LEU A O 13
ATOM 6112 N N . THR A 1 22 ? -4.557 1.857 3.721 1.00 0.00 22 THR A N 13
ATOM 6113 C CA . THR A 1 22 ? -5.056 1.674 2.358 1.00 0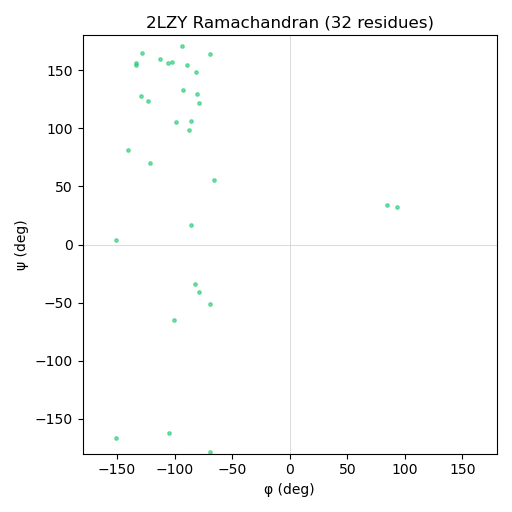.00 22 THR A CA 13
ATOM 6114 C C . THR A 1 22 ? -3.967 2.007 1.331 1.00 0.00 22 THR A C 13
ATOM 6115 O O . THR A 1 22 ? -3.008 2.714 1.643 1.00 0.00 22 THR A O 13
ATOM 6126 N N . CYS A 1 23 ? -4.134 1.498 0.110 1.00 0.00 23 CYS A N 13
ATOM 6127 C CA . CYS A 1 23 ? -3.171 1.731 -0.962 1.00 0.00 23 CYS A CA 13
ATOM 6128 C C . CYS A 1 23 ? -3.641 2.861 -1.885 1.00 0.00 23 CYS A C 13
ATOM 6129 O O . CYS A 1 23 ? -4.563 2.682 -2.692 1.00 0.00 23 CYS A O 13
ATOM 6136 N N . ILE A 1 24 ? -3.009 4.031 -1.737 1.00 0.00 24 ILE A N 13
ATOM 6137 C CA . ILE A 1 24 ? -3.337 5.207 -2.543 1.00 0.00 24 ILE A CA 13
ATOM 6138 C C . ILE A 1 24 ? -2.055 5.798 -3.155 1.00 0.00 24 ILE A C 13
ATOM 6139 O O . ILE A 1 24 ? -1.095 6.059 -2.425 1.00 0.00 24 ILE A O 13
ATOM 6155 N N . PRO A 1 25 ? -2.021 6.026 -4.503 1.00 0.00 25 PRO A N 13
ATOM 6156 C CA . PRO A 1 25 ? -3.146 5.735 -5.428 1.00 0.00 25 PRO A CA 13
ATOM 6157 C C . PRO A 1 25 ? -3.411 4.229 -5.629 1.00 0.00 25 PRO A C 13
ATOM 6158 O O . PRO A 1 25 ? -4.550 3.778 -5.481 1.00 0.00 25 PRO A O 13
ATOM 6169 N N . GLY A 1 26 ? -2.354 3.468 -5.964 1.00 0.00 26 GLY A N 13
ATOM 6170 C CA . GLY A 1 26 ? -2.488 2.027 -6.166 1.00 0.00 26 GLY A CA 13
ATOM 6171 C C . GLY A 1 26 ? -2.952 1.659 -7.567 1.00 0.00 26 GLY A C 13
ATOM 6172 O O . GLY A 1 26 ? -3.681 0.678 -7.739 1.00 0.00 26 GLY A O 13
ATOM 6176 N N . ASP A 1 27 ? -2.528 2.449 -8.564 1.00 0.00 27 ASP A N 13
ATOM 6177 C CA . ASP A 1 27 ? -2.908 2.208 -9.961 1.00 0.00 27 ASP A CA 13
ATOM 6178 C C . ASP A 1 27 ? -1.726 2.467 -10.923 1.00 0.00 27 ASP A C 13
ATOM 6179 O O . ASP A 1 27 ? -1.629 3.557 -11.504 1.00 0.00 27 ASP A O 13
ATOM 6188 N N . PRO A 1 28 ? -0.782 1.487 -11.097 1.00 0.00 28 PRO A N 13
ATOM 6189 C CA . PRO A 1 28 ? -0.785 0.167 -10.424 1.00 0.00 28 PRO A CA 13
ATOM 6190 C C . PRO A 1 28 ? -0.192 0.218 -9.012 1.00 0.00 28 PRO A C 13
ATOM 6191 O O . PRO A 1 28 ? -0.631 -0.514 -8.120 1.00 0.00 28 PRO A O 13
ATOM 6202 N N . TYR A 1 29 ? 0.809 1.093 -8.825 1.00 0.00 29 TYR A N 13
ATOM 6203 C CA . TYR A 1 29 ? 1.488 1.257 -7.535 1.00 0.00 29 TYR A CA 13
ATOM 6204 C C . TYR A 1 29 ? 0.785 2.299 -6.670 1.00 0.00 29 TYR A C 13
ATOM 6205 O O . TYR A 1 29 ? 0.109 3.197 -7.186 1.00 0.00 29 TYR A O 13
ATOM 6223 N N . GLY A 1 30 ? 0.947 2.165 -5.353 1.00 0.00 30 GLY A N 13
ATOM 6224 C CA . GLY A 1 30 ? 0.330 3.090 -4.422 1.00 0.00 30 GLY A CA 13
ATOM 6225 C C . GLY A 1 30 ? 1.115 3.241 -3.133 1.00 0.00 30 GLY A C 13
ATOM 6226 O O . GLY A 1 30 ? 2.273 2.820 -3.052 1.00 0.00 30 GLY A O 13
ATOM 6230 N N . ILE A 1 31 ? 0.478 3.852 -2.128 1.00 0.00 31 ILE A N 13
ATOM 6231 C CA . ILE A 1 31 ? 1.099 4.074 -0.814 1.00 0.00 31 ILE A CA 13
ATOM 6232 C C . ILE A 1 31 ? 0.112 3.666 0.290 1.00 0.00 31 ILE A C 13
ATOM 6233 O O . ILE A 1 31 ? -1.103 3.689 0.081 1.00 0.00 31 ILE A O 13
ATOM 6249 N N . CYS A 1 32 ? 0.643 3.299 1.462 1.00 0.00 32 CYS A N 13
ATOM 6250 C CA . CYS A 1 32 ? -0.186 2.894 2.603 1.00 0.00 32 CYS A CA 13
ATOM 6251 C C . CYS A 1 32 ? -0.596 4.118 3.433 1.00 0.00 32 CYS A C 13
ATOM 6252 O O . CYS A 1 32 ? 0.187 4.625 4.247 1.00 0.00 32 CYS A O 13
ATOM 6259 N N . TYR A 1 33 ? -1.827 4.601 3.197 1.00 0.00 33 TYR A N 13
ATOM 6260 C CA . TYR A 1 33 ? -2.352 5.767 3.906 1.00 0.00 33 TYR A CA 13
ATOM 6261 C C . TYR A 1 33 ? -3.395 5.359 4.944 1.00 0.00 33 TYR A C 13
ATOM 6262 O O . TYR A 1 33 ? -4.053 4.324 4.801 1.00 0.00 33 TYR A O 13
ATOM 6280 N N . ILE A 1 34 ? -3.537 6.185 5.988 1.00 0.00 34 ILE A N 13
ATOM 6281 C CA . ILE A 1 34 ? -4.499 5.928 7.064 1.00 0.00 34 ILE A CA 13
ATOM 6282 C C . ILE A 1 34 ? -5.825 6.668 6.798 1.00 0.00 34 ILE A C 13
ATOM 6283 O O . ILE A 1 34 ? -5.824 7.847 6.432 1.00 0.00 34 ILE A O 13
ATOM 6299 N N . ILE A 1 35 ? -6.938 5.953 6.986 1.00 0.00 35 ILE A N 13
ATOM 6300 C CA . ILE A 1 35 ? -8.276 6.516 6.773 1.00 0.00 35 ILE A CA 13
ATOM 6301 C C . ILE A 1 35 ? -9.105 6.482 8.061 1.00 0.00 35 ILE A C 13
ATOM 6302 O O . ILE A 1 35 ? -9.440 5.370 8.525 1.00 0.00 35 ILE A O 13
ATOM 6333 N N . ASP A 1 2 ? 6.181 -10.429 5.007 1.00 0.00 2 ASP A N 14
ATOM 6334 C CA . ASP A 1 2 ? 6.518 -9.133 5.588 1.00 0.00 2 ASP A CA 14
ATOM 6335 C C . ASP A 1 2 ? 5.785 -8.014 4.850 1.00 0.00 2 ASP A C 14
ATOM 6336 O O . ASP A 1 2 ? 6.222 -7.548 3.790 1.00 0.00 2 ASP A O 14
ATOM 6345 N N . CYS A 1 3 ? 4.646 -7.612 5.419 1.00 0.00 3 CYS A N 14
ATOM 6346 C CA . CYS A 1 3 ? 3.809 -6.552 4.853 1.00 0.00 3 CYS A CA 14
ATOM 6347 C C . CYS A 1 3 ? 4.328 -5.152 5.222 1.00 0.00 3 CYS A C 14
ATOM 6348 O O . CYS A 1 3 ? 4.913 -4.971 6.293 1.00 0.00 3 CYS A O 14
ATOM 6355 N N . PRO A 1 4 ? 4.117 -4.141 4.327 1.00 0.00 4 PRO A N 14
ATOM 6356 C CA . PRO A 1 4 ? 4.555 -2.746 4.558 1.00 0.00 4 PRO A CA 14
ATOM 6357 C C . PRO A 1 4 ? 3.761 -2.032 5.664 1.00 0.00 4 PRO A C 14
ATOM 6358 O O . PRO A 1 4 ? 2.683 -2.491 6.056 1.00 0.00 4 PRO A O 14
ATOM 6369 N N . GLY A 1 5 ? 4.312 -0.914 6.150 1.00 0.00 5 GLY A N 14
ATOM 6370 C CA . GLY A 1 5 ? 3.656 -0.130 7.188 1.00 0.00 5 GLY A CA 14
ATOM 6371 C C . GLY A 1 5 ? 3.022 1.132 6.629 1.00 0.00 5 GLY A C 14
ATOM 6372 O O . GLY A 1 5 ? 2.779 1.221 5.423 1.00 0.00 5 GLY A O 14
ATOM 6376 N N . GLU A 1 6 ? 2.763 2.112 7.507 1.00 0.00 6 GLU A N 14
ATOM 6377 C CA . GLU A 1 6 ? 2.156 3.388 7.104 1.00 0.00 6 GLU A CA 14
ATOM 6378 C C . GLU A 1 6 ? 3.208 4.331 6.502 1.00 0.00 6 GLU A C 14
ATOM 6379 O O . GLU A 1 6 ? 4.215 4.643 7.144 1.00 0.00 6 GLU A O 14
ATOM 6391 N N . GLY A 1 7 ? 2.951 4.767 5.263 1.00 0.00 7 GLY A N 14
ATOM 6392 C CA . GLY A 1 7 ? 3.866 5.666 4.566 1.00 0.00 7 GLY A CA 14
ATOM 6393 C C . GLY A 1 7 ? 4.879 4.926 3.706 1.00 0.00 7 GLY A C 14
ATOM 6394 O O . GLY A 1 7 ? 6.021 5.373 3.564 1.00 0.00 7 GLY A O 14
ATOM 6398 N N . GLU A 1 8 ? 4.450 3.796 3.134 1.00 0.00 8 GLU A N 14
ATOM 6399 C CA . GLU A 1 8 ? 5.306 2.972 2.282 1.00 0.00 8 GLU A CA 14
ATOM 6400 C C . GLU A 1 8 ? 4.599 2.666 0.958 1.00 0.00 8 GLU A C 14
ATOM 6401 O O . GLU A 1 8 ? 3.376 2.808 0.855 1.00 0.00 8 GLU A O 14
ATOM 6413 N N . GLN A 1 9 ? 5.377 2.243 -0.048 1.00 0.00 9 GLN A N 14
ATOM 6414 C CA . GLN A 1 9 ? 4.842 1.919 -1.375 1.00 0.00 9 GLN A CA 14
ATOM 6415 C C . GLN A 1 9 ? 4.207 0.524 -1.398 1.00 0.00 9 GLN A C 14
ATOM 6416 O O . GLN A 1 9 ? 4.815 -0.454 -0.951 1.00 0.00 9 GLN A O 14
ATOM 6430 N N . CYS A 1 10 ? 2.982 0.460 -1.925 1.00 0.00 10 CYS A N 14
ATOM 6431 C CA . CYS A 1 10 ? 2.239 -0.792 -2.037 1.00 0.00 10 CYS A CA 14
ATOM 6432 C C . CYS A 1 10 ? 1.848 -1.052 -3.488 1.00 0.00 10 CYS A C 14
ATOM 6433 O O . CYS A 1 10 ? 1.203 -0.213 -4.123 1.00 0.00 10 CYS A O 14
ATOM 6440 N N . ASP A 1 11 ? 2.243 -2.220 -4.005 1.00 0.00 11 ASP A N 14
ATOM 6441 C CA . ASP A 1 11 ? 1.942 -2.591 -5.391 1.00 0.00 11 ASP A CA 14
ATOM 6442 C C . ASP A 1 11 ? 0.775 -3.577 -5.465 1.00 0.00 11 ASP A C 14
ATOM 6443 O O . ASP A 1 11 ? 0.481 -4.282 -4.495 1.00 0.00 11 ASP A O 14
ATOM 6452 N N . VAL A 1 12 ? 0.120 -3.612 -6.633 1.00 0.00 12 VAL A N 14
ATOM 6453 C CA . VAL A 1 12 ? -1.031 -4.497 -6.875 1.00 0.00 12 VAL A CA 14
ATOM 6454 C C . VAL A 1 12 ? -0.598 -5.905 -7.335 1.00 0.00 12 VAL A C 14
ATOM 6455 O O . VAL A 1 12 ? -1.407 -6.667 -7.878 1.00 0.00 12 VAL A O 14
ATOM 6468 N N . GLU A 1 13 ? 0.675 -6.247 -7.090 1.00 0.00 13 GLU A N 14
ATOM 6469 C CA . GLU A 1 13 ? 1.218 -7.549 -7.481 1.00 0.00 13 GLU A CA 14
ATOM 6470 C C . GLU A 1 13 ? 1.325 -8.501 -6.288 1.00 0.00 13 GLU A C 14
ATOM 6471 O O . GLU A 1 13 ? 0.643 -9.530 -6.259 1.00 0.00 13 GLU A O 14
ATOM 6483 N N . PHE A 1 14 ? 2.178 -8.160 -5.302 1.00 0.00 14 PHE A N 14
ATOM 6484 C CA . PHE A 1 14 ? 2.376 -9.011 -4.119 1.00 0.00 14 PHE A CA 14
ATOM 6485 C C . PHE A 1 14 ? 2.765 -8.204 -2.866 1.00 0.00 14 PHE A C 14
ATOM 6486 O O . PHE A 1 14 ? 3.007 -8.791 -1.803 1.00 0.00 14 PHE A O 14
ATOM 6503 N N . ASN A 1 15 ? 2.805 -6.871 -2.978 1.00 0.00 15 ASN A N 14
ATOM 6504 C CA . ASN A 1 15 ? 3.176 -6.021 -1.843 1.00 0.00 15 ASN A CA 14
ATOM 6505 C C . ASN A 1 15 ? 2.051 -5.017 -1.481 1.00 0.00 15 ASN A C 14
ATOM 6506 O O . ASN A 1 15 ? 2.186 -3.810 -1.727 1.00 0.00 15 ASN A O 14
ATOM 6517 N N . PRO A 1 16 ? 0.905 -5.507 -0.915 1.00 0.00 16 PRO A N 14
ATOM 6518 C CA . PRO A 1 16 ? -0.211 -4.653 -0.491 1.00 0.00 16 PRO A CA 14
ATOM 6519 C C . PRO A 1 16 ? -0.108 -4.266 0.992 1.00 0.00 16 PRO A C 14
ATOM 6520 O O . PRO A 1 16 ? 0.740 -4.803 1.711 1.00 0.00 16 PRO A O 14
ATOM 6531 N N . CYS A 1 17 ? -0.970 -3.344 1.447 1.00 0.00 17 CYS A N 14
ATOM 6532 C CA . CYS A 1 17 ? -0.971 -2.917 2.852 1.00 0.00 17 CYS A CA 14
ATOM 6533 C C . CYS A 1 17 ? -1.847 -3.856 3.694 1.00 0.00 17 CYS A C 14
ATOM 6534 O O . CYS A 1 17 ? -3.080 -3.821 3.604 1.00 0.00 17 CYS A O 14
ATOM 6541 N N . CYS A 1 18 ? -1.193 -4.711 4.498 1.00 0.00 18 CYS A N 14
ATOM 6542 C CA . CYS A 1 18 ? -1.896 -5.674 5.361 1.00 0.00 18 CYS A CA 14
ATOM 6543 C C . CYS A 1 18 ? -2.441 -5.020 6.651 1.00 0.00 18 CYS A C 14
ATOM 6544 O O . CYS A 1 18 ? -3.559 -5.349 7.056 1.00 0.00 18 CYS A O 14
ATOM 6551 N N . PRO A 1 19 ? -1.685 -4.085 7.329 1.00 0.00 19 PRO A N 14
ATOM 6552 C CA . PRO A 1 19 ? -2.172 -3.415 8.559 1.00 0.00 19 PRO A CA 14
ATOM 6553 C C . PRO A 1 19 ? -3.344 -2.445 8.252 1.00 0.00 19 PRO A C 14
ATOM 6554 O O . PRO A 1 19 ? -3.762 -2.374 7.093 1.00 0.00 19 PRO A O 14
ATOM 6565 N N . PRO A 1 20 ? -3.919 -1.701 9.263 1.00 0.00 20 PRO A N 14
ATOM 6566 C CA . PRO A 1 20 ? -5.050 -0.763 9.026 1.00 0.00 20 PRO A CA 14
ATOM 6567 C C . PRO A 1 20 ? -4.701 0.454 8.135 1.00 0.00 20 PRO A C 14
ATOM 6568 O O . PRO A 1 20 ? -4.912 1.611 8.522 1.00 0.00 20 PRO A O 14
ATOM 6579 N N . LEU A 1 21 ? -4.183 0.173 6.932 1.00 0.00 21 LEU A N 14
ATOM 6580 C CA . LEU A 1 21 ? -3.827 1.210 5.959 1.00 0.00 21 LEU A CA 14
ATOM 6581 C C . LEU A 1 21 ? -4.350 0.836 4.574 1.00 0.00 21 LEU A C 14
ATOM 6582 O O . LEU A 1 21 ? -4.571 -0.343 4.281 1.00 0.00 21 LEU A O 14
ATOM 6598 N N . THR A 1 22 ? -4.538 1.852 3.732 1.00 0.00 22 THR A N 14
ATOM 6599 C CA . THR A 1 22 ? -5.039 1.663 2.371 1.00 0.00 22 THR A CA 14
ATOM 6600 C C . THR A 1 22 ? -3.955 1.997 1.339 1.00 0.00 22 THR A C 14
ATOM 6601 O O . THR A 1 22 ? -2.995 2.705 1.650 1.00 0.00 22 THR A O 14
ATOM 6612 N N . CYS A 1 23 ? -4.126 1.489 0.119 1.00 0.00 23 CYS A N 14
ATOM 6613 C CA . CYS A 1 23 ? -3.167 1.725 -0.958 1.00 0.00 23 CYS A CA 14
ATOM 6614 C C . CYS A 1 23 ? -3.645 2.853 -1.878 1.00 0.00 23 CYS A C 14
ATOM 6615 O O . CYS A 1 23 ? -4.572 2.672 -2.678 1.00 0.00 23 CYS A O 14
ATOM 6622 N N . ILE A 1 24 ? -3.012 4.023 -1.736 1.00 0.00 24 ILE A N 14
ATOM 6623 C CA . ILE A 1 24 ? -3.346 5.198 -2.541 1.00 0.00 24 ILE A CA 14
ATOM 6624 C C . ILE A 1 24 ? -2.068 5.794 -3.159 1.00 0.00 24 ILE A C 14
ATOM 6625 O O . ILE A 1 24 ? -1.105 6.056 -2.433 1.00 0.00 24 ILE A O 14
ATOM 6641 N N . PRO A 1 25 ? -2.043 6.026 -4.506 1.00 0.00 25 PRO A N 14
ATOM 6642 C CA . PRO A 1 25 ? -3.172 5.734 -5.427 1.00 0.00 25 PRO A CA 14
ATOM 6643 C C . PRO A 1 25 ? -3.435 4.228 -5.628 1.00 0.00 25 PRO A C 14
ATOM 6644 O O . PRO A 1 25 ? -4.573 3.774 -5.480 1.00 0.00 25 PRO A O 14
ATOM 6655 N N . GLY A 1 26 ? -2.377 3.468 -5.964 1.00 0.00 26 GLY A N 14
ATOM 6656 C CA . GLY A 1 26 ? -2.508 2.027 -6.169 1.00 0.00 26 GLY A CA 14
ATOM 6657 C C . GLY A 1 26 ? -2.975 1.659 -7.568 1.00 0.00 26 GLY A C 14
ATOM 6658 O O . GLY A 1 26 ? -3.701 0.676 -7.739 1.00 0.00 26 GLY A O 14
ATOM 6662 N N . ASP A 1 27 ? -2.557 2.452 -8.565 1.00 0.00 27 ASP A N 14
ATOM 6663 C CA . ASP A 1 27 ? -2.941 2.212 -9.961 1.00 0.00 27 ASP A CA 14
ATOM 6664 C C . ASP A 1 27 ? -1.765 2.483 -10.927 1.00 0.00 27 ASP A C 14
ATOM 6665 O O . ASP A 1 27 ? -1.677 3.576 -11.503 1.00 0.00 27 ASP A O 14
ATOM 6674 N N . PRO A 1 28 ? -0.815 1.509 -11.109 1.00 0.00 28 PRO A N 14
ATOM 6675 C CA . PRO A 1 28 ? -0.806 0.187 -10.443 1.00 0.00 28 PRO A CA 14
ATOM 6676 C C . PRO A 1 28 ? -0.209 0.235 -9.032 1.00 0.00 28 PRO A C 14
ATOM 6677 O O . PRO A 1 28 ? -0.639 -0.505 -8.143 1.00 0.00 28 PRO A O 14
ATOM 6688 N N . TYR A 1 29 ? 0.785 1.118 -8.845 1.00 0.00 29 TYR A N 14
ATOM 6689 C CA . TYR A 1 29 ? 1.467 1.281 -7.557 1.00 0.00 29 TYR A CA 14
ATOM 6690 C C . TYR A 1 29 ? 0.763 2.317 -6.686 1.00 0.00 29 TYR A C 14
ATOM 6691 O O . TYR A 1 29 ? 0.081 3.214 -7.197 1.00 0.00 29 TYR A O 14
ATOM 6709 N N . GLY A 1 30 ? 0.931 2.180 -5.370 1.00 0.00 30 GLY A N 14
ATOM 6710 C CA . GLY A 1 30 ? 0.314 3.099 -4.434 1.00 0.00 30 GLY A CA 14
ATOM 6711 C C . GLY A 1 30 ? 1.104 3.248 -3.147 1.00 0.00 30 GLY A C 14
ATOM 6712 O O . GLY A 1 30 ? 2.263 2.831 -3.073 1.00 0.00 30 GLY A O 14
ATOM 6716 N N . ILE A 1 31 ? 0.469 3.852 -2.137 1.00 0.00 31 ILE A N 14
ATOM 6717 C CA . ILE A 1 31 ? 1.094 4.069 -0.826 1.00 0.00 31 ILE A CA 14
ATOM 6718 C C . ILE A 1 31 ? 0.112 3.660 0.283 1.00 0.00 31 ILE A C 14
ATOM 6719 O O . ILE A 1 31 ? -1.103 3.679 0.079 1.00 0.00 31 ILE A O 14
ATOM 6735 N N . CYS A 1 32 ? 0.650 3.297 1.453 1.00 0.00 32 CYS A N 14
ATOM 6736 C CA . CYS A 1 32 ? -0.172 2.893 2.599 1.00 0.00 32 CYS A CA 14
ATOM 6737 C C . CYS A 1 32 ? -0.583 4.119 3.427 1.00 0.00 32 CYS A C 14
ATOM 6738 O O . CYS A 1 32 ? 0.203 4.630 4.238 1.00 0.00 32 CYS A O 14
ATOM 6745 N N . TYR A 1 33 ? -1.813 4.600 3.193 1.00 0.00 33 TYR A N 14
ATOM 6746 C CA . TYR A 1 33 ? -2.339 5.767 3.899 1.00 0.00 33 TYR A CA 14
ATOM 6747 C C . TYR A 1 33 ? -3.373 5.361 4.947 1.00 0.00 33 TYR A C 14
ATOM 6748 O O . TYR A 1 33 ? -3.990 4.298 4.841 1.00 0.00 33 TYR A O 14
ATOM 6766 N N . ILE A 1 34 ? -3.553 6.219 5.959 1.00 0.00 34 ILE A N 14
ATOM 6767 C CA . ILE A 1 34 ? -4.511 5.968 7.039 1.00 0.00 34 ILE A CA 14
ATOM 6768 C C . ILE A 1 34 ? -5.877 6.604 6.715 1.00 0.00 34 ILE A C 14
ATOM 6769 O O . ILE A 1 34 ? -5.948 7.762 6.294 1.00 0.00 34 ILE A O 14
ATOM 6785 N N . ILE A 1 35 ? -6.943 5.823 6.914 1.00 0.00 35 ILE A N 14
ATOM 6786 C CA . ILE A 1 35 ? -8.311 6.283 6.650 1.00 0.00 35 ILE A CA 14
ATOM 6787 C C . ILE A 1 35 ? -9.228 6.020 7.846 1.00 0.00 35 ILE A C 14
ATOM 6788 O O . ILE A 1 35 ? -9.362 4.844 8.244 1.00 0.00 35 ILE A O 14
ATOM 6819 N N . ASP A 1 2 ? 6.883 -10.312 4.080 1.00 0.00 2 ASP A N 15
ATOM 6820 C CA . ASP A 1 2 ? 7.139 -9.032 4.732 1.00 0.00 2 ASP A CA 15
ATOM 6821 C C . ASP A 1 2 ? 6.277 -7.937 4.097 1.00 0.00 2 ASP A C 15
ATOM 6822 O O . ASP A 1 2 ? 6.609 -7.393 3.037 1.00 0.00 2 ASP A O 15
ATOM 6831 N N . CYS A 1 3 ? 5.151 -7.647 4.754 1.00 0.00 3 CYS A N 15
ATOM 6832 C CA . CYS A 1 3 ? 4.208 -6.629 4.293 1.00 0.00 3 CYS A CA 15
ATOM 6833 C C . CYS A 1 3 ? 4.605 -5.222 4.774 1.00 0.00 3 CYS A C 15
ATOM 6834 O O . CYS A 1 3 ? 5.163 -5.079 5.865 1.00 0.00 3 CYS A O 15
ATOM 6841 N N . PRO A 1 4 ? 4.320 -4.165 3.956 1.00 0.00 4 PRO A N 15
ATOM 6842 C CA . PRO A 1 4 ? 4.652 -2.760 4.293 1.00 0.00 4 PRO A CA 15
ATOM 6843 C C . PRO A 1 4 ? 3.812 -2.179 5.445 1.00 0.00 4 PRO A C 15
ATOM 6844 O O . PRO A 1 4 ? 2.814 -2.776 5.857 1.00 0.00 4 PRO A O 15
ATOM 6855 N N . GLY A 1 5 ? 4.241 -1.013 5.945 1.00 0.00 5 GLY A N 15
ATOM 6856 C CA . GLY A 1 5 ? 3.534 -0.331 7.020 1.00 0.00 5 GLY A CA 15
ATOM 6857 C C . GLY A 1 5 ? 2.907 0.968 6.546 1.00 0.00 5 GLY A C 15
ATOM 6858 O O . GLY A 1 5 ? 2.674 1.138 5.347 1.00 0.00 5 GLY A O 15
ATOM 6862 N N . GLU A 1 6 ? 2.644 1.890 7.484 1.00 0.00 6 GLU A N 15
ATOM 6863 C CA . GLU A 1 6 ? 2.042 3.193 7.160 1.00 0.00 6 GLU A CA 15
ATOM 6864 C C . GLU A 1 6 ? 3.093 4.160 6.596 1.00 0.00 6 GLU A C 15
ATOM 6865 O O . GLU A 1 6 ? 4.104 4.442 7.248 1.00 0.00 6 GLU A O 15
ATOM 6877 N N . GLY A 1 7 ? 2.833 4.652 5.378 1.00 0.00 7 GLY A N 15
ATOM 6878 C CA . GLY A 1 7 ? 3.744 5.586 4.722 1.00 0.00 7 GLY A CA 15
ATOM 6879 C C . GLY A 1 7 ? 4.773 4.897 3.838 1.00 0.00 7 GLY A C 15
ATOM 6880 O O . GLY A 1 7 ? 5.893 5.394 3.686 1.00 0.00 7 GLY A O 15
ATOM 6884 N N . GLU A 1 8 ? 4.386 3.755 3.259 1.00 0.00 8 GLU A N 15
ATOM 6885 C CA . GLU A 1 8 ? 5.266 2.983 2.381 1.00 0.00 8 GLU A CA 15
ATOM 6886 C C . GLU A 1 8 ? 4.553 2.659 1.064 1.00 0.00 8 GLU A C 15
ATOM 6887 O O . GLU A 1 8 ? 3.331 2.809 0.959 1.00 0.00 8 GLU A O 15
ATOM 6899 N N . GLN A 1 9 ? 5.325 2.203 0.065 1.00 0.00 9 GLN A N 15
ATOM 6900 C CA . GLN A 1 9 ? 4.783 1.865 -1.255 1.00 0.00 9 GLN A CA 15
ATOM 6901 C C . GLN A 1 9 ? 4.126 0.480 -1.264 1.00 0.00 9 GLN A C 15
ATOM 6902 O O . GLN A 1 9 ? 4.697 -0.495 -0.765 1.00 0.00 9 GLN A O 15
ATOM 6916 N N . CYS A 1 10 ? 2.922 0.424 -1.839 1.00 0.00 10 CYS A N 15
ATOM 6917 C CA . CYS A 1 10 ? 2.158 -0.817 -1.952 1.00 0.00 10 CYS A CA 15
ATOM 6918 C C . CYS A 1 10 ? 1.781 -1.074 -3.408 1.00 0.00 10 CYS A C 15
ATOM 6919 O O . CYS A 1 10 ? 1.147 -0.229 -4.047 1.00 0.00 10 CYS A O 15
ATOM 6926 N N . ASP A 1 11 ? 2.175 -2.241 -3.926 1.00 0.00 11 ASP A N 15
ATOM 6927 C CA . ASP A 1 11 ? 1.887 -2.603 -5.318 1.00 0.00 11 ASP A CA 15
ATOM 6928 C C . ASP A 1 11 ? 0.723 -3.591 -5.410 1.00 0.00 11 ASP A C 15
ATOM 6929 O O . ASP A 1 11 ? 0.431 -4.315 -4.453 1.00 0.00 11 ASP A O 15
ATOM 6938 N N . VAL A 1 12 ? 0.071 -3.606 -6.580 1.00 0.00 12 VAL A N 15
ATOM 6939 C CA . VAL A 1 12 ? -1.078 -4.490 -6.840 1.00 0.00 12 VAL A CA 15
ATOM 6940 C C . VAL A 1 12 ? -0.639 -5.891 -7.318 1.00 0.00 12 VAL A C 15
ATOM 6941 O O . VAL A 1 12 ? -1.456 -6.663 -7.836 1.00 0.00 12 VAL A O 15
ATOM 6954 N N . GLU A 1 13 ? 0.646 -6.214 -7.119 1.00 0.00 13 GLU A N 15
ATOM 6955 C CA . GLU A 1 13 ? 1.194 -7.507 -7.535 1.00 0.00 13 GLU A CA 15
ATOM 6956 C C . GLU A 1 13 ? 1.268 -8.494 -6.367 1.00 0.00 13 GLU A C 15
ATOM 6957 O O . GLU A 1 13 ? 0.578 -9.517 -6.382 1.00 0.00 13 GLU A O 15
ATOM 6969 N N . PHE A 1 14 ? 2.106 -8.188 -5.355 1.00 0.00 14 PHE A N 15
ATOM 6970 C CA . PHE A 1 14 ? 2.274 -9.074 -4.192 1.00 0.00 14 PHE A CA 15
ATOM 6971 C C . PHE A 1 14 ? 2.660 -8.308 -2.915 1.00 0.00 14 PHE A C 15
ATOM 6972 O O . PHE A 1 14 ? 2.849 -8.925 -1.859 1.00 0.00 14 PHE A O 15
ATOM 6989 N N . ASN A 1 15 ? 2.761 -6.975 -2.999 1.00 0.00 15 ASN A N 15
ATOM 6990 C CA . ASN A 1 15 ? 3.140 -6.163 -1.840 1.00 0.00 15 ASN A CA 15
ATOM 6991 C C . ASN A 1 15 ? 2.025 -5.163 -1.444 1.00 0.00 15 ASN A C 15
ATOM 6992 O O . ASN A 1 15 ? 2.139 -3.959 -1.714 1.00 0.00 15 ASN A O 15
ATOM 7003 N N . PRO A 1 16 ? 0.908 -5.655 -0.824 1.00 0.00 16 PRO A N 15
ATOM 7004 C CA . PRO A 1 16 ? -0.196 -4.804 -0.363 1.00 0.00 16 PRO A CA 15
ATOM 7005 C C . PRO A 1 16 ? -0.030 -4.400 1.111 1.00 0.00 16 PRO A C 15
ATOM 7006 O O . PRO A 1 16 ? 0.834 -4.942 1.806 1.00 0.00 16 PRO A O 15
ATOM 7017 N N . CYS A 1 17 ? -0.864 -3.463 1.587 1.00 0.00 17 CYS A N 15
ATOM 7018 C CA . CYS A 1 17 ? -0.804 -3.009 2.984 1.00 0.00 17 CYS A CA 15
ATOM 7019 C C . CYS A 1 17 ? -1.545 -3.994 3.901 1.00 0.00 17 CYS A C 15
ATOM 7020 O O . CYS A 1 17 ? -2.748 -4.221 3.735 1.00 0.00 17 CYS A O 15
ATOM 7027 N N . CYS A 1 18 ? -0.811 -4.581 4.860 1.00 0.00 18 CYS A N 15
ATOM 7028 C CA . CYS A 1 18 ? -1.384 -5.556 5.800 1.00 0.00 18 CYS A CA 15
ATOM 7029 C C . CYS A 1 18 ? -2.061 -4.899 7.028 1.00 0.00 18 CYS A C 15
ATOM 7030 O O . CYS A 1 18 ? -3.084 -5.420 7.483 1.00 0.00 18 CYS A O 15
ATOM 7037 N N . PRO A 1 19 ? -1.535 -3.759 7.598 1.00 0.00 19 PRO A N 15
ATOM 7038 C CA . PRO A 1 19 ? -2.161 -3.105 8.764 1.00 0.00 19 PRO A CA 15
ATOM 7039 C C . PRO A 1 19 ? -3.369 -2.229 8.344 1.00 0.00 19 PRO A C 15
ATOM 7040 O O . PRO A 1 19 ? -3.685 -2.192 7.152 1.00 0.00 19 PRO A O 15
ATOM 7051 N N . PRO A 1 20 ? -4.088 -1.530 9.293 1.00 0.00 20 PRO A N 15
ATOM 7052 C CA . PRO A 1 20 ? -5.257 -0.678 8.945 1.00 0.00 20 PRO A CA 15
ATOM 7053 C C . PRO A 1 20 ? -4.903 0.549 8.072 1.00 0.00 20 PRO A C 15
ATOM 7054 O O . PRO A 1 20 ? -5.084 1.704 8.480 1.00 0.00 20 PRO A O 15
ATOM 7065 N N . LEU A 1 21 ? -4.399 0.271 6.863 1.00 0.00 21 LEU A N 15
ATOM 7066 C CA . LEU A 1 21 ? -4.029 1.308 5.896 1.00 0.00 21 LEU A CA 15
ATOM 7067 C C . LEU A 1 21 ? -4.545 0.943 4.505 1.00 0.00 21 LEU A C 15
ATOM 7068 O O . LEU A 1 21 ? -4.814 -0.228 4.219 1.00 0.00 21 LEU A O 15
ATOM 7084 N N . THR A 1 22 ? -4.675 1.959 3.652 1.00 0.00 22 THR A N 15
ATOM 7085 C CA . THR A 1 22 ? -5.158 1.780 2.284 1.00 0.00 22 THR A CA 15
ATOM 7086 C C . THR A 1 22 ? -4.048 2.091 1.272 1.00 0.00 22 THR A C 15
ATOM 7087 O O . THR A 1 22 ? -3.081 2.783 1.598 1.00 0.00 22 THR A O 15
ATOM 7098 N N . CYS A 1 23 ? -4.204 1.582 0.050 1.00 0.00 23 CYS A N 15
ATOM 7099 C CA . CYS A 1 23 ? -3.219 1.797 -1.007 1.00 0.00 23 CYS A CA 15
ATOM 7100 C C . CYS A 1 23 ? -3.656 2.933 -1.937 1.00 0.00 23 CYS A C 15
ATOM 7101 O O . CYS A 1 23 ? -4.564 2.768 -2.761 1.00 0.00 23 CYS A O 15
ATOM 7108 N N . ILE A 1 24 ? -3.010 4.094 -1.776 1.00 0.00 24 ILE A N 15
ATOM 7109 C CA . ILE A 1 24 ? -3.305 5.275 -2.587 1.00 0.00 24 ILE A CA 15
ATOM 7110 C C . ILE A 1 24 ? -2.006 5.843 -3.184 1.00 0.00 24 ILE A C 15
ATOM 7111 O O . ILE A 1 24 ? -1.050 6.088 -2.443 1.00 0.00 24 ILE A O 15
ATOM 7127 N N . PRO A 1 25 ? -1.951 6.066 -4.532 1.00 0.00 25 PRO A N 15
ATOM 7128 C CA . PRO A 1 25 ? -3.071 5.792 -5.471 1.00 0.00 25 PRO A CA 15
ATOM 7129 C C . PRO A 1 25 ? -3.358 4.290 -5.669 1.00 0.00 25 PRO A C 15
ATOM 7130 O O . PRO A 1 25 ? -4.509 3.859 -5.540 1.00 0.00 25 PRO A O 15
ATOM 7141 N N . GLY A 1 26 ? -2.311 3.508 -5.982 1.00 0.00 26 GLY A N 15
ATOM 7142 C CA . GLY A 1 26 ? -2.466 2.069 -6.182 1.00 0.00 26 GLY A CA 15
ATOM 7143 C C . GLY A 1 26 ? -2.928 1.705 -7.583 1.00 0.00 26 GLY A C 15
ATOM 7144 O O . GLY A 1 26 ? -3.670 0.733 -7.758 1.00 0.00 26 GLY A O 15
ATOM 7148 N N . ASP A 1 27 ? -2.486 2.485 -8.581 1.00 0.00 27 ASP A N 15
ATOM 7149 C CA . ASP A 1 27 ? -2.864 2.246 -9.979 1.00 0.00 27 ASP A CA 15
ATOM 7150 C C . ASP A 1 27 ? -1.673 2.479 -10.936 1.00 0.00 27 ASP A C 15
ATOM 7151 O O . ASP A 1 27 ? -1.557 3.562 -11.526 1.00 0.00 27 ASP A O 15
ATOM 7160 N N . PRO A 1 28 ? -0.741 1.484 -11.094 1.00 0.00 28 PRO A N 15
ATOM 7161 C CA . PRO A 1 28 ? -0.767 0.171 -10.409 1.00 0.00 28 PRO A CA 15
ATOM 7162 C C . PRO A 1 28 ? -0.178 0.227 -8.994 1.00 0.00 28 PRO A C 15
ATOM 7163 O O . PRO A 1 28 ? -0.633 -0.488 -8.097 1.00 0.00 28 PRO A O 15
ATOM 7174 N N . TYR A 1 29 ? 0.838 1.086 -8.813 1.00 0.00 29 TYR A N 15
ATOM 7175 C CA . TYR A 1 29 ? 1.515 1.251 -7.522 1.00 0.00 29 TYR A CA 15
ATOM 7176 C C . TYR A 1 29 ? 0.816 2.300 -6.662 1.00 0.00 29 TYR A C 15
ATOM 7177 O O . TYR A 1 29 ? 0.156 3.206 -7.183 1.00 0.00 29 TYR A O 15
ATOM 7195 N N . GLY A 1 30 ? 0.964 2.162 -5.343 1.00 0.00 30 GLY A N 15
ATOM 7196 C CA . GLY A 1 30 ? 0.348 3.094 -4.417 1.00 0.00 30 GLY A CA 15
ATOM 7197 C C . GLY A 1 30 ? 1.120 3.232 -3.120 1.00 0.00 30 GLY A C 15
ATOM 7198 O O . GLY A 1 30 ? 2.270 2.793 -3.024 1.00 0.00 30 GLY A O 15
ATOM 7202 N N . ILE A 1 31 ? 0.483 3.856 -2.124 1.00 0.00 31 ILE A N 15
ATOM 7203 C CA . ILE A 1 31 ? 1.089 4.068 -0.802 1.00 0.00 31 ILE A CA 15
ATOM 7204 C C . ILE A 1 31 ? 0.082 3.675 0.289 1.00 0.00 31 ILE A C 15
ATOM 7205 O O . ILE A 1 31 ? -1.130 3.723 0.065 1.00 0.00 31 ILE A O 15
ATOM 7221 N N . CYS A 1 32 ? 0.592 3.294 1.466 1.00 0.00 32 CYS A N 15
ATOM 7222 C CA . CYS A 1 32 ? -0.261 2.902 2.593 1.00 0.00 32 CYS A CA 15
ATOM 7223 C C . CYS A 1 32 ? -0.660 4.131 3.421 1.00 0.00 32 CYS A C 15
ATOM 7224 O O . CYS A 1 32 ? 0.126 4.624 4.243 1.00 0.00 32 CYS A O 15
ATOM 7231 N N . TYR A 1 33 ? -1.880 4.634 3.177 1.00 0.00 33 TYR A N 15
ATOM 7232 C CA . TYR A 1 33 ? -2.392 5.805 3.884 1.00 0.00 33 TYR A CA 15
ATOM 7233 C C . TYR A 1 33 ? -3.466 5.417 4.898 1.00 0.00 33 TYR A C 15
ATOM 7234 O O . TYR A 1 33 ? -4.122 4.384 4.752 1.00 0.00 33 TYR A O 15
ATOM 7252 N N . ILE A 1 34 ? -3.637 6.261 5.923 1.00 0.00 34 ILE A N 15
ATOM 7253 C CA . ILE A 1 34 ? -4.632 6.025 6.974 1.00 0.00 34 ILE A CA 15
ATOM 7254 C C . ILE A 1 34 ? -5.968 6.711 6.626 1.00 0.00 34 ILE A C 15
ATOM 7255 O O . ILE A 1 34 ? -5.989 7.880 6.230 1.00 0.00 34 ILE A O 15
ATOM 7271 N N . ILE A 1 35 ? -7.063 5.961 6.775 1.00 0.00 35 ILE A N 15
ATOM 7272 C CA . ILE A 1 35 ? -8.407 6.470 6.483 1.00 0.00 35 ILE A CA 15
ATOM 7273 C C . ILE A 1 35 ? -9.360 6.230 7.657 1.00 0.00 35 ILE A C 15
ATOM 7274 O O . ILE A 1 35 ? -9.911 7.221 8.181 1.00 0.00 35 ILE A O 15
ATOM 7305 N N . ASP A 1 2 ? 6.782 -10.376 4.170 1.00 0.00 2 ASP A N 16
ATOM 7306 C CA . ASP A 1 2 ? 7.100 -9.070 4.739 1.00 0.00 2 ASP A CA 16
ATOM 7307 C C . ASP A 1 2 ? 6.238 -7.984 4.095 1.00 0.00 2 ASP A C 16
ATOM 7308 O O . ASP A 1 2 ? 6.548 -7.478 3.007 1.00 0.00 2 ASP A O 16
ATOM 7317 N N . CYS A 1 3 ? 5.137 -7.653 4.772 1.00 0.00 3 CYS A N 16
ATOM 7318 C CA . CYS A 1 3 ? 4.197 -6.636 4.305 1.00 0.00 3 CYS A CA 16
ATOM 7319 C C . CYS A 1 3 ? 4.599 -5.230 4.785 1.00 0.00 3 CYS A C 16
ATOM 7320 O O . CYS A 1 3 ? 5.155 -5.086 5.877 1.00 0.00 3 CYS A O 16
ATOM 7327 N N . PRO A 1 4 ? 4.317 -4.173 3.966 1.00 0.00 4 PRO A N 16
ATOM 7328 C CA . PRO A 1 4 ? 4.653 -2.767 4.303 1.00 0.00 4 PRO A CA 16
ATOM 7329 C C . PRO A 1 4 ? 3.813 -2.184 5.453 1.00 0.00 4 PRO A C 16
ATOM 7330 O O . PRO A 1 4 ? 2.815 -2.781 5.868 1.00 0.00 4 PRO A O 16
ATOM 7341 N N . GLY A 1 5 ? 4.241 -1.016 5.950 1.00 0.00 5 GLY A N 16
ATOM 7342 C CA . GLY A 1 5 ? 3.535 -0.333 7.024 1.00 0.00 5 GLY A CA 16
ATOM 7343 C C . GLY A 1 5 ? 2.909 0.967 6.548 1.00 0.00 5 GLY A C 16
ATOM 7344 O O . GLY A 1 5 ? 2.677 1.136 5.349 1.00 0.00 5 GLY A O 16
ATOM 7348 N N . GLU A 1 6 ? 2.645 1.889 7.486 1.00 0.00 6 GLU A N 16
ATOM 7349 C CA . GLU A 1 6 ? 2.045 3.192 7.161 1.00 0.00 6 GLU A CA 16
ATOM 7350 C C . GLU A 1 6 ? 3.096 4.158 6.597 1.00 0.00 6 GLU A C 16
ATOM 7351 O O . GLU A 1 6 ? 4.108 4.439 7.248 1.00 0.00 6 GLU A O 16
ATOM 7363 N N . GLY A 1 7 ? 2.837 4.651 5.379 1.00 0.00 7 GLY A N 16
ATOM 7364 C CA . GLY A 1 7 ? 3.749 5.584 4.724 1.00 0.00 7 GLY A CA 16
ATOM 7365 C C . GLY A 1 7 ? 4.777 4.895 3.839 1.00 0.00 7 GLY A C 16
ATOM 7366 O O . GLY A 1 7 ? 5.899 5.388 3.691 1.00 0.00 7 GLY A O 16
ATOM 7370 N N . GLU A 1 8 ? 4.388 3.755 3.258 1.00 0.00 8 GLU A N 16
ATOM 7371 C CA . GLU A 1 8 ? 5.268 2.983 2.379 1.00 0.00 8 GLU A CA 16
ATOM 7372 C C . GLU A 1 8 ? 4.554 2.658 1.062 1.00 0.00 8 GLU A C 16
ATOM 7373 O O . GLU A 1 8 ? 3.332 2.808 0.958 1.00 0.00 8 GLU A O 16
ATOM 7385 N N . GLN A 1 9 ? 5.326 2.205 0.062 1.00 0.00 9 GLN A N 16
ATOM 7386 C CA . GLN A 1 9 ? 4.784 1.869 -1.259 1.00 0.00 9 GLN A CA 16
ATOM 7387 C C . GLN A 1 9 ? 4.129 0.481 -1.268 1.00 0.00 9 GLN A C 16
ATOM 7388 O O . GLN A 1 9 ? 4.701 -0.492 -0.770 1.00 0.00 9 GLN A O 16
ATOM 7402 N N . CYS A 1 10 ? 2.925 0.425 -1.842 1.00 0.00 10 CYS A N 16
ATOM 7403 C CA . CYS A 1 10 ? 2.161 -0.816 -1.955 1.00 0.00 10 CYS A CA 16
ATOM 7404 C C . CYS A 1 10 ? 1.786 -1.073 -3.411 1.00 0.00 10 CYS A C 16
ATOM 7405 O O . CYS A 1 10 ? 1.149 -0.230 -4.050 1.00 0.00 10 CYS A O 16
ATOM 7412 N N . ASP A 1 11 ? 2.185 -2.239 -3.929 1.00 0.00 11 ASP A N 16
ATOM 7413 C CA . ASP A 1 11 ? 1.899 -2.602 -5.320 1.00 0.00 11 ASP A CA 16
ATOM 7414 C C . ASP A 1 11 ? 0.737 -3.593 -5.413 1.00 0.00 11 ASP A C 16
ATOM 7415 O O . ASP A 1 11 ? 0.448 -4.318 -4.457 1.00 0.00 11 ASP A O 16
ATOM 7424 N N . VAL A 1 12 ? 0.082 -3.606 -6.581 1.00 0.00 12 VAL A N 16
ATOM 7425 C CA . VAL A 1 12 ? -1.065 -4.493 -6.839 1.00 0.00 12 VAL A CA 16
ATOM 7426 C C . VAL A 1 12 ? -0.622 -5.892 -7.322 1.00 0.00 12 VAL A C 16
ATOM 7427 O O . VAL A 1 12 ? -1.438 -6.665 -7.838 1.00 0.00 12 VAL A O 16
ATOM 7440 N N . GLU A 1 13 ? 0.665 -6.211 -7.127 1.00 0.00 13 GLU A N 16
ATOM 7441 C CA . GLU A 1 13 ? 1.217 -7.502 -7.542 1.00 0.00 13 GLU A CA 16
ATOM 7442 C C . GLU A 1 13 ? 1.282 -8.491 -6.376 1.00 0.00 13 GLU A C 16
ATOM 7443 O O . GLU A 1 13 ? 0.591 -9.513 -6.395 1.00 0.00 13 GLU A O 16
ATOM 7455 N N . PHE A 1 14 ? 2.113 -8.186 -5.358 1.00 0.00 14 PHE A N 16
ATOM 7456 C CA . PHE A 1 14 ? 2.274 -9.072 -4.194 1.00 0.00 14 PHE A CA 16
ATOM 7457 C C . PHE A 1 14 ? 2.658 -8.305 -2.916 1.00 0.00 14 PHE A C 16
ATOM 7458 O O . PHE A 1 14 ? 2.839 -8.922 -1.858 1.00 0.00 14 PHE A O 16
ATOM 7475 N N . ASN A 1 15 ? 2.765 -6.973 -3.001 1.00 0.00 15 ASN A N 16
ATOM 7476 C CA . ASN A 1 15 ? 3.142 -6.162 -1.841 1.00 0.00 15 ASN A CA 16
ATOM 7477 C C . ASN A 1 15 ? 2.028 -5.161 -1.447 1.00 0.00 15 ASN A C 16
ATOM 7478 O O . ASN A 1 15 ? 2.142 -3.956 -1.720 1.00 0.00 15 ASN A O 16
ATOM 7489 N N . PRO A 1 16 ? 0.910 -5.651 -0.827 1.00 0.00 16 PRO A N 16
ATOM 7490 C CA . PRO A 1 16 ? -0.193 -4.800 -0.365 1.00 0.00 16 PRO A CA 16
ATOM 7491 C C . PRO A 1 16 ? -0.029 -4.397 1.109 1.00 0.00 16 PRO A C 16
ATOM 7492 O O . PRO A 1 16 ? 0.835 -4.938 1.803 1.00 0.00 16 PRO A O 16
ATOM 7503 N N . CYS A 1 17 ? -0.865 -3.460 1.584 1.00 0.00 17 CYS A N 16
ATOM 7504 C CA . CYS A 1 17 ? -0.806 -3.008 2.981 1.00 0.00 17 CYS A CA 16
ATOM 7505 C C . CYS A 1 17 ? -1.551 -3.993 3.897 1.00 0.00 17 CYS A C 16
ATOM 7506 O O . CYS A 1 17 ? -2.754 -4.217 3.729 1.00 0.00 17 CYS A O 16
ATOM 7513 N N . CYS A 1 18 ? -0.820 -4.580 4.857 1.00 0.00 18 CYS A N 16
ATOM 7514 C CA . CYS A 1 18 ? -1.396 -5.555 5.796 1.00 0.00 18 CYS A CA 16
ATOM 7515 C C . CYS A 1 18 ? -2.072 -4.898 7.023 1.00 0.00 18 CYS A C 16
ATOM 7516 O O . CYS A 1 18 ? -3.095 -5.417 7.480 1.00 0.00 18 CYS A O 16
ATOM 7523 N N . PRO A 1 19 ? -1.544 -3.760 7.596 1.00 0.00 19 PRO A N 16
ATOM 7524 C CA . PRO A 1 19 ? -2.167 -3.106 8.763 1.00 0.00 19 PRO A CA 16
ATOM 7525 C C . PRO A 1 19 ? -3.374 -2.228 8.343 1.00 0.00 19 PRO A C 16
ATOM 7526 O O . PRO A 1 19 ? -3.692 -2.191 7.152 1.00 0.00 19 PRO A O 16
ATOM 7537 N N . PRO A 1 20 ? -4.091 -1.527 9.293 1.00 0.00 20 PRO A N 16
ATOM 7538 C CA . PRO A 1 20 ? -5.259 -0.672 8.947 1.00 0.00 20 PRO A CA 16
ATOM 7539 C C . PRO A 1 20 ? -4.903 0.553 8.072 1.00 0.00 20 PRO A C 16
ATOM 7540 O O . PRO A 1 20 ? -5.086 1.709 8.479 1.00 0.00 20 PRO A O 16
ATOM 7551 N N . LEU A 1 21 ? -4.397 0.274 6.865 1.00 0.00 21 LEU A N 16
ATOM 7552 C CA . LEU A 1 21 ? -4.027 1.309 5.896 1.00 0.00 21 LEU A CA 16
ATOM 7553 C C . LEU A 1 21 ? -4.543 0.945 4.506 1.00 0.00 21 LEU A C 16
ATOM 7554 O O . LEU A 1 21 ? -4.812 -0.226 4.221 1.00 0.00 21 LEU A O 16
ATOM 7570 N N . THR A 1 22 ? -4.674 1.960 3.653 1.00 0.00 22 THR A N 16
ATOM 7571 C CA . THR A 1 22 ? -5.155 1.781 2.284 1.00 0.00 22 THR A CA 16
ATOM 7572 C C . THR A 1 22 ? -4.045 2.092 1.273 1.00 0.00 22 THR A C 16
ATOM 7573 O O . THR A 1 22 ? -3.078 2.781 1.599 1.00 0.00 22 THR A O 16
ATOM 7584 N N . CYS A 1 23 ? -4.202 1.583 0.051 1.00 0.00 23 CYS A N 16
ATOM 7585 C CA . CYS A 1 23 ? -3.218 1.797 -1.007 1.00 0.00 23 CYS A CA 16
ATOM 7586 C C . CYS A 1 23 ? -3.654 2.934 -1.937 1.00 0.00 23 CYS A C 16
ATOM 7587 O O . CYS A 1 23 ? -4.563 2.768 -2.762 1.00 0.00 23 CYS A O 16
ATOM 7594 N N . ILE A 1 24 ? -3.010 4.095 -1.776 1.00 0.00 24 ILE A N 16
ATOM 7595 C CA . ILE A 1 24 ? -3.305 5.276 -2.586 1.00 0.00 24 ILE A CA 16
ATOM 7596 C C . ILE A 1 24 ? -2.006 5.842 -3.185 1.00 0.00 24 ILE A C 16
ATOM 7597 O O . ILE A 1 24 ? -1.049 6.088 -2.445 1.00 0.00 24 ILE A O 16
ATOM 7613 N N . PRO A 1 25 ? -1.953 6.066 -4.533 1.00 0.00 25 PRO A N 16
ATOM 7614 C CA . PRO A 1 25 ? -3.074 5.793 -5.470 1.00 0.00 25 PRO A CA 16
ATOM 7615 C C . PRO A 1 25 ? -3.363 4.291 -5.667 1.00 0.00 25 PRO A C 16
ATOM 7616 O O . PRO A 1 25 ? -4.514 3.861 -5.537 1.00 0.00 25 PRO A O 16
ATOM 7627 N N . GLY A 1 26 ? -2.317 3.507 -5.981 1.00 0.00 26 GLY A N 16
ATOM 7628 C CA . GLY A 1 26 ? -2.473 2.069 -6.181 1.00 0.00 26 GLY A CA 16
ATOM 7629 C C . GLY A 1 26 ? -2.939 1.705 -7.581 1.00 0.00 26 GLY A C 16
ATOM 7630 O O . GLY A 1 26 ? -3.683 0.736 -7.755 1.00 0.00 26 GLY A O 16
ATOM 7634 N N . ASP A 1 27 ? -2.497 2.485 -8.580 1.00 0.00 27 ASP A N 16
ATOM 7635 C CA . ASP A 1 27 ? -2.877 2.247 -9.977 1.00 0.00 27 ASP A CA 16
ATOM 7636 C C . ASP A 1 27 ? -1.686 2.474 -10.936 1.00 0.00 27 ASP A C 16
ATOM 7637 O O . ASP A 1 27 ? -1.569 3.554 -11.531 1.00 0.00 27 ASP A O 16
ATOM 7646 N N . PRO A 1 28 ? -0.756 1.477 -11.092 1.00 0.00 28 PRO A N 16
ATOM 7647 C CA . PRO A 1 28 ? -0.785 0.167 -10.402 1.00 0.00 28 PRO A CA 16
ATOM 7648 C C . PRO A 1 28 ? -0.192 0.226 -8.989 1.00 0.00 28 PRO A C 16
ATOM 7649 O O . PRO A 1 28 ? -0.648 -0.485 -8.088 1.00 0.00 28 PRO A O 16
ATOM 7660 N N . TYR A 1 29 ? 0.827 1.082 -8.813 1.00 0.00 29 TYR A N 16
ATOM 7661 C CA . TYR A 1 29 ? 1.508 1.251 -7.525 1.00 0.00 29 TYR A CA 16
ATOM 7662 C C . TYR A 1 29 ? 0.809 2.299 -6.663 1.00 0.00 29 TYR A C 16
ATOM 7663 O O . TYR A 1 29 ? 0.148 3.206 -7.184 1.00 0.00 29 TYR A O 16
ATOM 7681 N N . GLY A 1 30 ? 0.959 2.162 -5.345 1.00 0.00 30 GLY A N 16
ATOM 7682 C CA . GLY A 1 30 ? 0.344 3.093 -4.419 1.00 0.00 30 GLY A CA 16
ATOM 7683 C C . GLY A 1 30 ? 1.117 3.231 -3.122 1.00 0.00 30 GLY A C 16
ATOM 7684 O O . GLY A 1 30 ? 2.267 2.793 -3.028 1.00 0.00 30 GLY A O 16
ATOM 7688 N N . ILE A 1 31 ? 0.480 3.855 -2.126 1.00 0.00 31 ILE A N 16
ATOM 7689 C CA . ILE A 1 31 ? 1.088 4.067 -0.805 1.00 0.00 31 ILE A CA 16
ATOM 7690 C C . ILE A 1 31 ? 0.083 3.674 0.287 1.00 0.00 31 ILE A C 16
ATOM 7691 O O . ILE A 1 31 ? -1.128 3.720 0.065 1.00 0.00 31 ILE A O 16
ATOM 7707 N N . CYS A 1 32 ? 0.594 3.294 1.465 1.00 0.00 32 CYS A N 16
ATOM 7708 C CA . CYS A 1 32 ? -0.257 2.901 2.592 1.00 0.00 32 CYS A CA 16
ATOM 7709 C C . CYS A 1 32 ? -0.656 4.131 3.421 1.00 0.00 32 CYS A C 16
ATOM 7710 O O . CYS A 1 32 ? 0.130 4.624 4.243 1.00 0.00 32 CYS A O 16
ATOM 7717 N N . TYR A 1 33 ? -1.875 4.633 3.177 1.00 0.00 33 TYR A N 16
ATOM 7718 C CA . TYR A 1 33 ? -2.388 5.806 3.883 1.00 0.00 33 TYR A CA 16
ATOM 7719 C C . TYR A 1 33 ? -3.462 5.418 4.897 1.00 0.00 33 TYR A C 16
ATOM 7720 O O . TYR A 1 33 ? -4.117 4.384 4.752 1.00 0.00 33 TYR A O 16
ATOM 7738 N N . ILE A 1 34 ? -3.632 6.262 5.923 1.00 0.00 34 ILE A N 16
ATOM 7739 C CA . ILE A 1 34 ? -4.625 6.026 6.974 1.00 0.00 34 ILE A CA 16
ATOM 7740 C C . ILE A 1 34 ? -5.962 6.714 6.627 1.00 0.00 34 ILE A C 16
ATOM 7741 O O . ILE A 1 34 ? -5.983 7.883 6.232 1.00 0.00 34 ILE A O 16
ATOM 7757 N N . ILE A 1 35 ? -7.057 5.963 6.778 1.00 0.00 35 ILE A N 16
ATOM 7758 C CA . ILE A 1 35 ? -8.402 6.474 6.486 1.00 0.00 35 ILE A CA 16
ATOM 7759 C C . ILE A 1 35 ? -9.354 6.237 7.661 1.00 0.00 35 ILE A C 16
ATOM 7760 O O . ILE A 1 35 ? -9.538 5.065 8.049 1.00 0.00 35 ILE A O 16
ATOM 7791 N N . ASP A 1 2 ? 6.177 -10.420 4.971 1.00 0.00 2 ASP A N 17
ATOM 7792 C CA . ASP A 1 2 ? 6.526 -9.116 5.532 1.00 0.00 2 ASP A CA 17
ATOM 7793 C C . ASP A 1 2 ? 5.786 -7.997 4.793 1.00 0.00 2 ASP A C 17
ATOM 7794 O O . ASP A 1 2 ? 6.218 -7.533 3.731 1.00 0.00 2 ASP A O 17
ATOM 7803 N N . CYS A 1 3 ? 4.650 -7.593 5.368 1.00 0.00 3 CYS A N 17
ATOM 7804 C CA . CYS A 1 3 ? 3.809 -6.535 4.804 1.00 0.00 3 CYS A CA 17
ATOM 7805 C C . CYS A 1 3 ? 4.331 -5.134 5.164 1.00 0.00 3 CYS A C 17
ATOM 7806 O O . CYS A 1 3 ? 4.923 -4.951 6.231 1.00 0.00 3 CYS A O 17
ATOM 7813 N N . PRO A 1 4 ? 4.113 -4.126 4.270 1.00 0.00 4 PRO A N 17
ATOM 7814 C CA . PRO A 1 4 ? 4.554 -2.730 4.495 1.00 0.00 4 PRO A CA 17
ATOM 7815 C C . PRO A 1 4 ? 3.776 -2.019 5.613 1.00 0.00 4 PRO A C 17
ATOM 7816 O O . PRO A 1 4 ? 2.709 -2.482 6.027 1.00 0.00 4 PRO A O 17
ATOM 7827 N N . GLY A 1 5 ? 4.330 -0.896 6.087 1.00 0.00 5 GLY A N 17
ATOM 7828 C CA . GLY A 1 5 ? 3.688 -0.114 7.136 1.00 0.00 5 GLY A CA 17
ATOM 7829 C C . GLY A 1 5 ? 3.050 1.151 6.592 1.00 0.00 5 GLY A C 17
ATOM 7830 O O . GLY A 1 5 ? 2.821 1.261 5.386 1.00 0.00 5 GLY A O 17
ATOM 7834 N N . GLU A 1 6 ? 2.771 2.113 7.486 1.00 0.00 6 GLU A N 17
ATOM 7835 C CA . GLU A 1 6 ? 2.156 3.391 7.100 1.00 0.00 6 GLU A CA 17
ATOM 7836 C C . GLU A 1 6 ? 3.200 4.342 6.498 1.00 0.00 6 GLU A C 17
ATOM 7837 O O . GLU A 1 6 ? 4.205 4.665 7.140 1.00 0.00 6 GLU A O 17
ATOM 7849 N N . GLY A 1 7 ? 2.942 4.774 5.257 1.00 0.00 7 GLY A N 17
ATOM 7850 C CA . GLY A 1 7 ? 3.849 5.680 4.561 1.00 0.00 7 GLY A CA 17
ATOM 7851 C C . GLY A 1 7 ? 4.865 4.951 3.696 1.00 0.00 7 GLY A C 17
ATOM 7852 O O . GLY A 1 7 ? 5.998 5.417 3.539 1.00 0.00 7 GLY A O 17
ATOM 7856 N N . GLU A 1 8 ? 4.453 3.807 3.139 1.00 0.00 8 GLU A N 17
ATOM 7857 C CA . GLU A 1 8 ? 5.317 2.994 2.284 1.00 0.00 8 GLU A CA 17
ATOM 7858 C C . GLU A 1 8 ? 4.616 2.684 0.957 1.00 0.00 8 GLU A C 17
ATOM 7859 O O . GLU A 1 8 ? 3.398 2.852 0.837 1.00 0.00 8 GLU A O 17
ATOM 7871 N N . GLN A 1 9 ? 5.395 2.222 -0.034 1.00 0.00 9 GLN A N 17
ATOM 7872 C CA . GLN A 1 9 ? 4.865 1.892 -1.361 1.00 0.00 9 GLN A CA 17
ATOM 7873 C C . GLN A 1 9 ? 4.215 0.504 -1.379 1.00 0.00 9 GLN A C 17
ATOM 7874 O O . GLN A 1 9 ? 4.812 -0.479 -0.929 1.00 0.00 9 GLN A O 17
ATOM 7888 N N . CYS A 1 10 ? 2.988 0.452 -1.903 1.00 0.00 10 CYS A N 17
ATOM 7889 C CA . CYS A 1 10 ? 2.233 -0.794 -2.011 1.00 0.00 10 CYS A CA 17
ATOM 7890 C C . CYS A 1 10 ? 1.837 -1.052 -3.461 1.00 0.00 10 CYS A C 17
ATOM 7891 O O . CYS A 1 10 ? 1.187 -0.214 -4.092 1.00 0.00 10 CYS A O 17
ATOM 7898 N N . ASP A 1 11 ? 2.234 -2.218 -3.981 1.00 0.00 11 ASP A N 17
ATOM 7899 C CA . ASP A 1 11 ? 1.933 -2.587 -5.368 1.00 0.00 11 ASP A CA 17
ATOM 7900 C C . ASP A 1 11 ? 0.766 -3.575 -5.442 1.00 0.00 11 ASP A C 17
ATOM 7901 O O . ASP A 1 11 ? 0.473 -4.281 -4.472 1.00 0.00 11 ASP A O 17
ATOM 7910 N N . VAL A 1 12 ? 0.111 -3.610 -6.609 1.00 0.00 12 VAL A N 17
ATOM 7911 C CA . VAL A 1 12 ? -1.040 -4.495 -6.851 1.00 0.00 12 VAL A CA 17
ATOM 7912 C C . VAL A 1 12 ? -0.605 -5.905 -7.308 1.00 0.00 12 VAL A C 17
ATOM 7913 O O . VAL A 1 12 ? -1.419 -6.677 -7.829 1.00 0.00 12 VAL A O 17
ATOM 7926 N N . GLU A 1 13 ? 0.676 -6.235 -7.087 1.00 0.00 13 GLU A N 17
ATOM 7927 C CA . GLU A 1 13 ? 1.220 -7.536 -7.481 1.00 0.00 13 GLU A CA 17
ATOM 7928 C C . GLU A 1 13 ? 1.321 -8.492 -6.290 1.00 0.00 13 GLU A C 17
ATOM 7929 O O . GLU A 1 13 ? 0.637 -9.520 -6.267 1.00 0.00 13 GLU A O 17
ATOM 7941 N N . PHE A 1 14 ? 2.173 -8.155 -5.301 1.00 0.00 14 PHE A N 17
ATOM 7942 C CA . PHE A 1 14 ? 2.365 -9.010 -4.118 1.00 0.00 14 PHE A CA 17
ATOM 7943 C C . PHE A 1 14 ? 2.751 -8.207 -2.863 1.00 0.00 14 PHE A C 17
ATOM 7944 O O . PHE A 1 14 ? 2.992 -8.796 -1.802 1.00 0.00 14 PHE A O 17
ATOM 7961 N N . ASN A 1 15 ? 2.791 -6.872 -2.972 1.00 0.00 15 ASN A N 17
ATOM 7962 C CA . ASN A 1 15 ? 3.160 -6.026 -1.834 1.00 0.00 15 ASN A CA 17
ATOM 7963 C C . ASN A 1 15 ? 2.036 -5.021 -1.473 1.00 0.00 15 ASN A C 17
ATOM 7964 O O . ASN A 1 15 ? 2.176 -3.812 -1.713 1.00 0.00 15 ASN A O 17
ATOM 7975 N N . PRO A 1 16 ? 0.884 -5.509 -0.916 1.00 0.00 16 PRO A N 17
ATOM 7976 C CA . PRO A 1 16 ? -0.230 -4.654 -0.495 1.00 0.00 16 PRO A CA 17
ATOM 7977 C C . PRO A 1 16 ? -0.130 -4.269 0.990 1.00 0.00 16 PRO A C 17
ATOM 7978 O O . PRO A 1 16 ? 0.710 -4.814 1.713 1.00 0.00 16 PRO A O 17
ATOM 7989 N N . CYS A 1 17 ? -0.989 -3.341 1.443 1.00 0.00 17 CYS A N 17
ATOM 7990 C CA . CYS A 1 17 ? -0.990 -2.915 2.848 1.00 0.00 17 CYS A CA 17
ATOM 7991 C C . CYS A 1 17 ? -1.861 -3.859 3.691 1.00 0.00 17 CYS A C 17
ATOM 7992 O O . CYS A 1 17 ? -3.095 -3.829 3.601 1.00 0.00 17 CYS A O 17
ATOM 7999 N N . CYS A 1 18 ? -1.202 -4.710 4.494 1.00 0.00 18 CYS A N 17
ATOM 8000 C CA . CYS A 1 18 ? -1.897 -5.676 5.359 1.00 0.00 18 CYS A CA 17
ATOM 8001 C C . CYS A 1 18 ? -2.443 -5.024 6.649 1.00 0.00 18 CYS A C 17
ATOM 8002 O O . CYS A 1 18 ? -3.559 -5.357 7.058 1.00 0.00 18 CYS A O 17
ATOM 8009 N N . PRO A 1 19 ? -1.689 -4.086 7.326 1.00 0.00 19 PRO A N 17
ATOM 8010 C CA . PRO A 1 19 ? -2.175 -3.417 8.557 1.00 0.00 19 PRO A CA 17
ATOM 8011 C C . PRO A 1 19 ? -3.347 -2.449 8.251 1.00 0.00 19 PRO A C 17
ATOM 8012 O O . PRO A 1 19 ? -3.769 -2.378 7.093 1.00 0.00 19 PRO A O 17
ATOM 8023 N N . PRO A 1 20 ? -3.922 -1.704 9.263 1.00 0.00 20 PRO A N 17
ATOM 8024 C CA . PRO A 1 20 ? -5.054 -0.766 9.026 1.00 0.00 20 PRO A CA 17
ATOM 8025 C C . PRO A 1 20 ? -4.705 0.451 8.135 1.00 0.00 20 PRO A C 17
ATOM 8026 O O . PRO A 1 20 ? -4.917 1.607 8.522 1.00 0.00 20 PRO A O 17
ATOM 8037 N N . LEU A 1 21 ? -4.185 0.169 6.933 1.00 0.00 21 LEU A N 17
ATOM 8038 C CA . LEU A 1 21 ? -3.831 1.207 5.960 1.00 0.00 21 LEU A CA 17
ATOM 8039 C C . LEU A 1 21 ? -4.353 0.833 4.575 1.00 0.00 21 LEU A C 17
ATOM 8040 O O . LEU A 1 21 ? -4.573 -0.347 4.282 1.00 0.00 21 LEU A O 17
ATOM 8056 N N . THR A 1 22 ? -4.543 1.850 3.733 1.00 0.00 22 THR A N 17
ATOM 8057 C CA . THR A 1 22 ? -5.043 1.659 2.371 1.00 0.00 22 THR A CA 17
ATOM 8058 C C . THR A 1 22 ? -3.959 1.996 1.341 1.00 0.00 22 THR A C 17
ATOM 8059 O O . THR A 1 22 ? -3.002 2.706 1.650 1.00 0.00 22 THR A O 17
ATOM 8070 N N . CYS A 1 23 ? -4.128 1.486 0.120 1.00 0.00 23 CYS A N 17
ATOM 8071 C CA . CYS A 1 23 ? -3.169 1.723 -0.955 1.00 0.00 23 CYS A CA 17
ATOM 8072 C C . CYS A 1 23 ? -3.646 2.850 -1.876 1.00 0.00 23 CYS A C 17
ATOM 8073 O O . CYS A 1 23 ? -4.571 2.668 -2.678 1.00 0.00 23 CYS A O 17
ATOM 8080 N N . ILE A 1 24 ? -3.015 4.021 -1.734 1.00 0.00 24 ILE A N 17
ATOM 8081 C CA . ILE A 1 24 ? -3.349 5.196 -2.539 1.00 0.00 24 ILE A CA 17
ATOM 8082 C C . ILE A 1 24 ? -2.070 5.792 -3.154 1.00 0.00 24 ILE A C 17
ATOM 8083 O O . ILE A 1 24 ? -1.110 6.057 -2.426 1.00 0.00 24 ILE A O 17
ATOM 8099 N N . PRO A 1 25 ? -2.040 6.021 -4.502 1.00 0.00 25 PRO A N 17
ATOM 8100 C CA . PRO A 1 25 ? -3.167 5.727 -5.425 1.00 0.00 25 PRO A CA 17
ATOM 8101 C C . PRO A 1 25 ? -3.425 4.219 -5.625 1.00 0.00 25 PRO A C 17
ATOM 8102 O O . PRO A 1 25 ? -4.562 3.761 -5.477 1.00 0.00 25 PRO A O 17
ATOM 8113 N N . GLY A 1 26 ? -2.366 3.462 -5.960 1.00 0.00 26 GLY A N 17
ATOM 8114 C CA . GLY A 1 26 ? -2.493 2.021 -6.163 1.00 0.00 26 GLY A CA 17
ATOM 8115 C C . GLY A 1 26 ? -2.959 1.651 -7.562 1.00 0.00 26 GLY A C 17
ATOM 8116 O O . GLY A 1 26 ? -3.683 0.667 -7.734 1.00 0.00 26 GLY A O 17
ATOM 8120 N N . ASP A 1 27 ? -2.540 2.443 -8.561 1.00 0.00 27 ASP A N 17
ATOM 8121 C CA . ASP A 1 27 ? -2.922 2.202 -9.957 1.00 0.00 27 ASP A CA 17
ATOM 8122 C C . ASP A 1 27 ? -1.743 2.468 -10.920 1.00 0.00 27 ASP A C 17
ATOM 8123 O O . ASP A 1 27 ? -1.654 3.559 -11.502 1.00 0.00 27 ASP A O 17
ATOM 8132 N N . PRO A 1 28 ? -0.794 1.493 -11.096 1.00 0.00 28 PRO A N 17
ATOM 8133 C CA . PRO A 1 28 ? -0.788 0.174 -10.424 1.00 0.00 28 PRO A CA 17
ATOM 8134 C C . PRO A 1 28 ? -0.192 0.228 -9.013 1.00 0.00 28 PRO A C 17
ATOM 8135 O O . PRO A 1 28 ? -0.625 -0.507 -8.121 1.00 0.00 28 PRO A O 17
ATOM 8146 N N . TYR A 1 29 ? 0.805 1.109 -8.829 1.00 0.00 29 TYR A N 17
ATOM 8147 C CA . TYR A 1 29 ? 1.486 1.276 -7.541 1.00 0.00 29 TYR A CA 17
ATOM 8148 C C . TYR A 1 29 ? 0.779 2.314 -6.674 1.00 0.00 29 TYR A C 17
ATOM 8149 O O . TYR A 1 29 ? 0.097 3.208 -7.186 1.00 0.00 29 TYR A O 17
ATOM 8167 N N . GLY A 1 30 ? 0.944 2.177 -5.357 1.00 0.00 30 GLY A N 17
ATOM 8168 C CA . GLY A 1 30 ? 0.323 3.097 -4.423 1.00 0.00 30 GLY A CA 17
ATOM 8169 C C . GLY A 1 30 ? 1.109 3.247 -3.135 1.00 0.00 30 GLY A C 17
ATOM 8170 O O . GLY A 1 30 ? 2.268 2.829 -3.056 1.00 0.00 30 GLY A O 17
ATOM 8174 N N . ILE A 1 31 ? 0.472 3.855 -2.130 1.00 0.00 31 ILE A N 17
ATOM 8175 C CA . ILE A 1 31 ? 1.093 4.077 -0.816 1.00 0.00 31 ILE A CA 17
ATOM 8176 C C . ILE A 1 31 ? 0.110 3.665 0.290 1.00 0.00 31 ILE A C 17
ATOM 8177 O O . ILE A 1 31 ? -1.105 3.686 0.085 1.00 0.00 31 ILE A O 17
ATOM 8193 N N . CYS A 1 32 ? 0.646 3.299 1.461 1.00 0.00 32 CYS A N 17
ATOM 8194 C CA . CYS A 1 32 ? -0.180 2.891 2.604 1.00 0.00 32 CYS A CA 17
ATOM 8195 C C . CYS A 1 32 ? -0.591 4.116 3.434 1.00 0.00 32 CYS A C 17
ATOM 8196 O O . CYS A 1 32 ? 0.193 4.624 4.248 1.00 0.00 32 CYS A O 17
ATOM 8203 N N . TYR A 1 33 ? -1.821 4.598 3.197 1.00 0.00 33 TYR A N 17
ATOM 8204 C CA . TYR A 1 33 ? -2.347 5.764 3.905 1.00 0.00 33 TYR A CA 17
ATOM 8205 C C . TYR A 1 33 ? -3.382 5.355 4.951 1.00 0.00 33 TYR A C 17
ATOM 8206 O O . TYR A 1 33 ? -4.004 4.295 4.840 1.00 0.00 33 TYR A O 17
ATOM 8224 N N . ILE A 1 34 ? -3.560 6.210 5.967 1.00 0.00 34 ILE A N 17
ATOM 8225 C CA . ILE A 1 34 ? -4.518 5.956 7.045 1.00 0.00 34 ILE A CA 17
ATOM 8226 C C . ILE A 1 34 ? -5.885 6.593 6.723 1.00 0.00 34 ILE A C 17
ATOM 8227 O O . ILE A 1 34 ? -5.956 7.754 6.307 1.00 0.00 34 ILE A O 17
ATOM 8243 N N . ILE A 1 35 ? -6.951 5.812 6.917 1.00 0.00 35 ILE A N 17
ATOM 8244 C CA . ILE A 1 35 ? -8.319 6.271 6.652 1.00 0.00 35 ILE A CA 17
ATOM 8245 C C . ILE A 1 35 ? -9.237 6.005 7.848 1.00 0.00 35 ILE A C 17
ATOM 8246 O O . ILE A 1 35 ? -9.805 6.980 8.383 1.00 0.00 35 ILE A O 17
ATOM 8277 N N . ASP A 1 2 ? 6.276 -10.379 4.834 1.00 0.00 2 ASP A N 18
ATOM 8278 C CA . ASP A 1 2 ? 6.611 -9.075 5.399 1.00 0.00 2 ASP A CA 18
ATOM 8279 C C . ASP A 1 2 ? 5.843 -7.969 4.676 1.00 0.00 2 ASP A C 18
ATOM 8280 O O . ASP A 1 2 ? 6.244 -7.503 3.602 1.00 0.00 2 ASP A O 18
ATOM 8289 N N . CYS A 1 3 ? 4.716 -7.577 5.276 1.00 0.00 3 CYS A N 18
ATOM 8290 C CA . CYS A 1 3 ? 3.850 -6.530 4.728 1.00 0.00 3 CYS A CA 18
ATOM 8291 C C . CYS A 1 3 ? 4.372 -5.122 5.059 1.00 0.00 3 CYS A C 18
ATOM 8292 O O . CYS A 1 3 ? 4.997 -4.924 6.105 1.00 0.00 3 CYS A O 18
ATOM 8299 N N . PRO A 1 4 ? 4.118 -4.124 4.162 1.00 0.00 4 PRO A N 18
ATOM 8300 C CA . PRO A 1 4 ? 4.553 -2.722 4.360 1.00 0.00 4 PRO A CA 18
ATOM 8301 C C . PRO A 1 4 ? 3.805 -2.007 5.498 1.00 0.00 4 PRO A C 18
ATOM 8302 O O . PRO A 1 4 ? 2.756 -2.478 5.951 1.00 0.00 4 PRO A O 18
ATOM 8313 N N . GLY A 1 5 ? 4.362 -0.875 5.943 1.00 0.00 5 GLY A N 18
ATOM 8314 C CA . GLY A 1 5 ? 3.748 -0.091 7.006 1.00 0.00 5 GLY A CA 18
ATOM 8315 C C . GLY A 1 5 ? 3.111 1.184 6.481 1.00 0.00 5 GLY A C 18
ATOM 8316 O O . GLY A 1 5 ? 2.912 1.326 5.271 1.00 0.00 5 GLY A O 18
ATOM 8320 N N . GLU A 1 6 ? 2.797 2.116 7.393 1.00 0.00 6 GLU A N 18
ATOM 8321 C CA . GLU A 1 6 ? 2.178 3.399 7.031 1.00 0.00 6 GLU A CA 18
ATOM 8322 C C . GLU A 1 6 ? 3.209 4.360 6.420 1.00 0.00 6 GLU A C 18
ATOM 8323 O O . GLU A 1 6 ? 4.223 4.680 7.050 1.00 0.00 6 GLU A O 18
ATOM 8335 N N . GLY A 1 7 ? 2.931 4.801 5.188 1.00 0.00 7 GLY A N 18
ATOM 8336 C CA . GLY A 1 7 ? 3.821 5.723 4.492 1.00 0.00 7 GLY A CA 18
ATOM 8337 C C . GLY A 1 7 ? 4.741 5.034 3.493 1.00 0.00 7 GLY A C 18
ATOM 8338 O O . GLY A 1 7 ? 5.552 5.697 2.840 1.00 0.00 7 GLY A O 18
ATOM 8342 N N . GLU A 1 8 ? 4.614 3.706 3.378 1.00 0.00 8 GLU A N 18
ATOM 8343 C CA . GLU A 1 8 ? 5.432 2.917 2.456 1.00 0.00 8 GLU A CA 18
ATOM 8344 C C . GLU A 1 8 ? 4.671 2.653 1.148 1.00 0.00 8 GLU A C 18
ATOM 8345 O O . GLU A 1 8 ? 3.456 2.868 1.076 1.00 0.00 8 GLU A O 18
ATOM 8357 N N . GLN A 1 9 ? 5.396 2.179 0.123 1.00 0.00 9 GLN A N 18
ATOM 8358 C CA . GLN A 1 9 ? 4.810 1.888 -1.189 1.00 0.00 9 GLN A CA 18
ATOM 8359 C C . GLN A 1 9 ? 4.145 0.506 -1.213 1.00 0.00 9 GLN A C 18
ATOM 8360 O O . GLN A 1 9 ? 4.695 -0.467 -0.689 1.00 0.00 9 GLN A O 18
ATOM 8374 N N . CYS A 1 10 ? 2.961 0.449 -1.830 1.00 0.00 10 CYS A N 18
ATOM 8375 C CA . CYS A 1 10 ? 2.199 -0.793 -1.954 1.00 0.00 10 CYS A CA 18
ATOM 8376 C C . CYS A 1 10 ? 1.823 -1.045 -3.411 1.00 0.00 10 CYS A C 18
ATOM 8377 O O . CYS A 1 10 ? 1.189 -0.199 -4.049 1.00 0.00 10 CYS A O 18
ATOM 8384 N N . ASP A 1 11 ? 2.218 -2.211 -3.930 1.00 0.00 11 ASP A N 18
ATOM 8385 C CA . ASP A 1 11 ? 1.930 -2.576 -5.320 1.00 0.00 11 ASP A CA 18
ATOM 8386 C C . ASP A 1 11 ? 0.769 -3.568 -5.408 1.00 0.00 11 ASP A C 18
ATOM 8387 O O . ASP A 1 11 ? 0.474 -4.281 -4.444 1.00 0.00 11 ASP A O 18
ATOM 8396 N N . VAL A 1 12 ? 0.121 -3.599 -6.578 1.00 0.00 12 VAL A N 18
ATOM 8397 C CA . VAL A 1 12 ? -1.025 -4.489 -6.831 1.00 0.00 12 VAL A CA 18
ATOM 8398 C C . VAL A 1 12 ? -0.582 -5.894 -7.292 1.00 0.00 12 VAL A C 18
ATOM 8399 O O . VAL A 1 12 ? -1.394 -6.672 -7.808 1.00 0.00 12 VAL A O 18
ATOM 8412 N N . GLU A 1 13 ? 0.702 -6.215 -7.080 1.00 0.00 13 GLU A N 18
ATOM 8413 C CA . GLU A 1 13 ? 1.254 -7.510 -7.479 1.00 0.00 13 GLU A CA 18
ATOM 8414 C C . GLU A 1 13 ? 1.343 -8.476 -6.294 1.00 0.00 13 GLU A C 18
ATOM 8415 O O . GLU A 1 13 ? 0.666 -9.508 -6.289 1.00 0.00 13 GLU A O 18
ATOM 8427 N N . PHE A 1 14 ? 2.179 -8.142 -5.289 1.00 0.00 14 PHE A N 18
ATOM 8428 C CA . PHE A 1 14 ? 2.358 -9.006 -4.112 1.00 0.00 14 PHE A CA 18
ATOM 8429 C C . PHE A 1 14 ? 2.727 -8.212 -2.846 1.00 0.00 14 PHE A C 18
ATOM 8430 O O . PHE A 1 14 ? 2.952 -8.808 -1.785 1.00 0.00 14 PHE A O 18
ATOM 8447 N N . ASN A 1 15 ? 2.768 -6.877 -2.945 1.00 0.00 15 ASN A N 18
ATOM 8448 C CA . ASN A 1 15 ? 3.122 -6.038 -1.797 1.00 0.00 15 ASN A CA 18
ATOM 8449 C C . ASN A 1 15 ? 1.995 -5.035 -1.443 1.00 0.00 15 ASN A C 18
ATOM 8450 O O . ASN A 1 15 ? 2.138 -3.825 -1.674 1.00 0.00 15 ASN A O 18
ATOM 8461 N N . PRO A 1 16 ? 0.838 -5.526 -0.902 1.00 0.00 16 PRO A N 18
ATOM 8462 C CA . PRO A 1 16 ? -0.283 -4.672 -0.489 1.00 0.00 16 PRO A CA 18
ATOM 8463 C C . PRO A 1 16 ? -0.190 -4.284 0.996 1.00 0.00 16 PRO A C 18
ATOM 8464 O O . PRO A 1 16 ? 0.642 -4.832 1.724 1.00 0.00 16 PRO A O 18
ATOM 8475 N N . CYS A 1 17 ? -1.046 -3.352 1.441 1.00 0.00 17 CYS A N 18
ATOM 8476 C CA . CYS A 1 17 ? -1.051 -2.920 2.845 1.00 0.00 17 CYS A CA 18
ATOM 8477 C C . CYS A 1 17 ? -1.890 -3.883 3.701 1.00 0.00 17 CYS A C 18
ATOM 8478 O O . CYS A 1 17 ? -3.124 -3.897 3.612 1.00 0.00 17 CYS A O 18
ATOM 8485 N N . CYS A 1 18 ? -1.201 -4.700 4.514 1.00 0.00 18 CYS A N 18
ATOM 8486 C CA . CYS A 1 18 ? -1.859 -5.678 5.393 1.00 0.00 18 CYS A CA 18
ATOM 8487 C C . CYS A 1 18 ? -2.409 -5.034 6.685 1.00 0.00 18 CYS A C 18
ATOM 8488 O O . CYS A 1 18 ? -3.507 -5.402 7.113 1.00 0.00 18 CYS A O 18
ATOM 8495 N N . PRO A 1 19 ? -1.679 -4.065 7.342 1.00 0.00 19 PRO A N 18
ATOM 8496 C CA . PRO A 1 19 ? -2.168 -3.405 8.573 1.00 0.00 19 PRO A CA 18
ATOM 8497 C C . PRO A 1 19 ? -3.337 -2.435 8.262 1.00 0.00 19 PRO A C 18
ATOM 8498 O O . PRO A 1 19 ? -3.736 -2.349 7.097 1.00 0.00 19 PRO A O 18
ATOM 8509 N N . PRO A 1 20 ? -3.935 -1.706 9.272 1.00 0.00 20 PRO A N 18
ATOM 8510 C CA . PRO A 1 20 ? -5.066 -0.770 9.020 1.00 0.00 20 PRO A CA 18
ATOM 8511 C C . PRO A 1 20 ? -4.710 0.450 8.131 1.00 0.00 20 PRO A C 18
ATOM 8512 O O . PRO A 1 20 ? -4.906 1.608 8.528 1.00 0.00 20 PRO A O 18
ATOM 8523 N N . LEU A 1 21 ? -4.203 0.170 6.924 1.00 0.00 21 LEU A N 18
ATOM 8524 C CA . LEU A 1 21 ? -3.844 1.207 5.953 1.00 0.00 21 LEU A CA 18
ATOM 8525 C C . LEU A 1 21 ? -4.375 0.840 4.569 1.00 0.00 21 LEU A C 18
ATOM 8526 O O . LEU A 1 21 ? -4.604 -0.338 4.274 1.00 0.00 21 LEU A O 18
ATOM 8542 N N . THR A 1 22 ? -4.563 1.859 3.730 1.00 0.00 22 THR A N 18
ATOM 8543 C CA . THR A 1 22 ? -5.069 1.673 2.369 1.00 0.00 22 THR A CA 18
ATOM 8544 C C . THR A 1 22 ? -3.986 2.004 1.335 1.00 0.00 22 THR A C 18
ATOM 8545 O O . THR A 1 22 ? -3.026 2.712 1.642 1.00 0.00 22 THR A O 18
ATOM 8556 N N . CYS A 1 23 ? -4.160 1.492 0.116 1.00 0.00 23 CYS A N 18
ATOM 8557 C CA . CYS A 1 23 ? -3.201 1.723 -0.962 1.00 0.00 23 CYS A CA 18
ATOM 8558 C C . CYS A 1 23 ? -3.671 2.855 -1.881 1.00 0.00 23 CYS A C 18
ATOM 8559 O O . CYS A 1 23 ? -4.600 2.682 -2.679 1.00 0.00 23 CYS A O 18
ATOM 8566 N N . ILE A 1 24 ? -3.029 4.022 -1.740 1.00 0.00 24 ILE A N 18
ATOM 8567 C CA . ILE A 1 24 ? -3.355 5.200 -2.545 1.00 0.00 24 ILE A CA 18
ATOM 8568 C C . ILE A 1 24 ? -2.073 5.792 -3.155 1.00 0.00 24 ILE A C 18
ATOM 8569 O O . ILE A 1 24 ? -1.114 6.055 -2.423 1.00 0.00 24 ILE A O 18
ATOM 8585 N N . PRO A 1 25 ? -2.036 6.022 -4.503 1.00 0.00 25 PRO A N 18
ATOM 8586 C CA . PRO A 1 25 ? -3.160 5.730 -5.431 1.00 0.00 25 PRO A CA 18
ATOM 8587 C C . PRO A 1 25 ? -3.419 4.223 -5.635 1.00 0.00 25 PRO A C 18
ATOM 8588 O O . PRO A 1 25 ? -4.556 3.766 -5.486 1.00 0.00 25 PRO A O 18
ATOM 8599 N N . GLY A 1 26 ? -2.361 3.466 -5.976 1.00 0.00 26 GLY A N 18
ATOM 8600 C CA . GLY A 1 26 ? -2.490 2.026 -6.185 1.00 0.00 26 GLY A CA 18
ATOM 8601 C C . GLY A 1 26 ? -2.953 1.664 -7.587 1.00 0.00 26 GLY A C 18
ATOM 8602 O O . GLY A 1 26 ? -3.692 0.690 -7.764 1.00 0.00 26 GLY A O 18
ATOM 8606 N N . ASP A 1 27 ? -2.519 2.451 -8.581 1.00 0.00 27 ASP A N 18
ATOM 8607 C CA . ASP A 1 27 ? -2.897 2.218 -9.982 1.00 0.00 27 ASP A CA 18
ATOM 8608 C C . ASP A 1 27 ? -1.708 2.464 -10.945 1.00 0.00 27 ASP A C 18
ATOM 8609 O O . ASP A 1 27 ? -1.607 3.547 -11.537 1.00 0.00 27 ASP A O 18
ATOM 8618 N N . PRO A 1 28 ? -0.765 1.481 -11.107 1.00 0.00 28 PRO A N 18
ATOM 8619 C CA . PRO A 1 28 ? -0.771 0.166 -10.422 1.00 0.00 28 PRO A CA 18
ATOM 8620 C C . PRO A 1 28 ? -0.183 0.228 -9.008 1.00 0.00 28 PRO A C 18
ATOM 8621 O O . PRO A 1 28 ? -0.629 -0.494 -8.112 1.00 0.00 28 PRO A O 18
ATOM 8632 N N . TYR A 1 29 ? 0.822 1.099 -8.826 1.00 0.00 29 TYR A N 18
ATOM 8633 C CA . TYR A 1 29 ? 1.498 1.271 -7.535 1.00 0.00 29 TYR A CA 18
ATOM 8634 C C . TYR A 1 29 ? 0.787 2.308 -6.672 1.00 0.00 29 TYR A C 18
ATOM 8635 O O . TYR A 1 29 ? 0.110 3.205 -7.189 1.00 0.00 29 TYR A O 18
ATOM 8653 N N . GLY A 1 30 ? 0.943 2.169 -5.355 1.00 0.00 30 GLY A N 18
ATOM 8654 C CA . GLY A 1 30 ? 0.319 3.087 -4.424 1.00 0.00 30 GLY A CA 18
ATOM 8655 C C . GLY A 1 30 ? 1.099 3.233 -3.132 1.00 0.00 30 GLY A C 18
ATOM 8656 O O . GLY A 1 30 ? 2.254 2.803 -3.045 1.00 0.00 30 GLY A O 18
ATOM 8660 N N . ILE A 1 31 ? 0.463 3.848 -2.130 1.00 0.00 31 ILE A N 18
ATOM 8661 C CA . ILE A 1 31 ? 1.081 4.065 -0.815 1.00 0.00 31 ILE A CA 18
ATOM 8662 C C . ILE A 1 31 ? 0.092 3.659 0.287 1.00 0.00 31 ILE A C 18
ATOM 8663 O O . ILE A 1 31 ? -1.122 3.694 0.081 1.00 0.00 31 ILE A O 18
ATOM 8679 N N . CYS A 1 32 ? 0.624 3.280 1.454 1.00 0.00 32 CYS A N 18
ATOM 8680 C CA . CYS A 1 32 ? -0.204 2.874 2.594 1.00 0.00 32 CYS A CA 18
ATOM 8681 C C . CYS A 1 32 ? -0.610 4.097 3.428 1.00 0.00 32 CYS A C 18
ATOM 8682 O O . CYS A 1 32 ? 0.173 4.596 4.248 1.00 0.00 32 CYS A O 18
ATOM 8689 N N . TYR A 1 33 ? -1.835 4.589 3.190 1.00 0.00 33 TYR A N 18
ATOM 8690 C CA . TYR A 1 33 ? -2.354 5.756 3.902 1.00 0.00 33 TYR A CA 18
ATOM 8691 C C . TYR A 1 33 ? -3.389 5.351 4.948 1.00 0.00 33 TYR A C 18
ATOM 8692 O O . TYR A 1 33 ? -4.029 4.304 4.826 1.00 0.00 33 TYR A O 18
ATOM 8710 N N . ILE A 1 34 ? -3.546 6.195 5.976 1.00 0.00 34 ILE A N 18
ATOM 8711 C CA . ILE A 1 34 ? -4.502 5.943 7.058 1.00 0.00 34 ILE A CA 18
ATOM 8712 C C . ILE A 1 34 ? -5.866 6.590 6.744 1.00 0.00 34 ILE A C 18
ATOM 8713 O O . ILE A 1 34 ? -5.931 7.755 6.338 1.00 0.00 34 ILE A O 18
ATOM 8729 N N . ILE A 1 35 ? -6.936 5.813 6.933 1.00 0.00 35 ILE A N 18
ATOM 8730 C CA . ILE A 1 35 ? -8.301 6.283 6.675 1.00 0.00 35 ILE A CA 18
ATOM 8731 C C . ILE A 1 35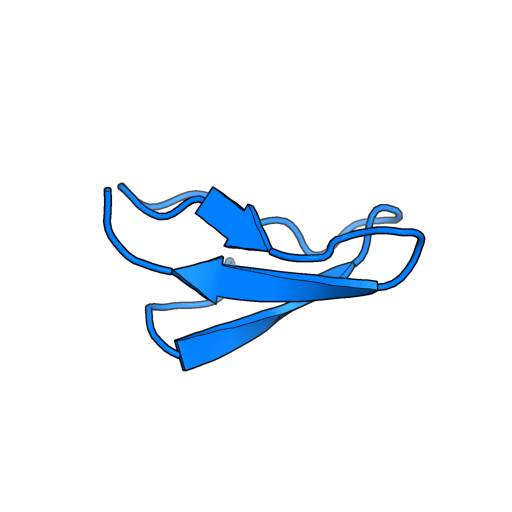 ? -9.216 6.015 7.873 1.00 0.00 35 ILE A C 18
ATOM 8732 O O . ILE A 1 35 ? -9.356 4.836 8.262 1.00 0.00 35 ILE A O 18
ATOM 8763 N N . ASP A 1 2 ? 6.925 -10.293 4.095 1.00 0.00 2 ASP A N 19
ATOM 8764 C CA . ASP A 1 2 ? 7.148 -9.023 4.777 1.00 0.00 2 ASP A CA 19
ATOM 8765 C C . ASP A 1 2 ? 6.290 -7.927 4.140 1.00 0.00 2 ASP A C 19
ATOM 8766 O O . ASP A 1 2 ? 6.638 -7.367 3.093 1.00 0.00 2 ASP A O 19
ATOM 8775 N N . CYS A 1 3 ? 5.152 -7.650 4.782 1.00 0.00 3 CYS A N 19
ATOM 8776 C CA . CYS A 1 3 ? 4.209 -6.632 4.316 1.00 0.00 3 CYS A CA 19
ATOM 8777 C C . CYS A 1 3 ? 4.606 -5.225 4.797 1.00 0.00 3 CYS A C 19
ATOM 8778 O O . CYS A 1 3 ? 5.160 -5.079 5.890 1.00 0.00 3 CYS A O 19
ATOM 8785 N N . PRO A 1 4 ? 4.322 -4.170 3.977 1.00 0.00 4 PRO A N 19
ATOM 8786 C CA . PRO A 1 4 ? 4.654 -2.762 4.311 1.00 0.00 4 PRO A CA 19
ATOM 8787 C C . PRO A 1 4 ? 3.812 -2.180 5.459 1.00 0.00 4 PRO A C 19
ATOM 8788 O O . PRO A 1 4 ? 2.816 -2.779 5.874 1.00 0.00 4 PRO A O 19
ATOM 8799 N N . GLY A 1 5 ? 4.236 -1.009 5.953 1.00 0.00 5 GLY A N 19
ATOM 8800 C CA . GLY A 1 5 ? 3.525 -0.324 7.025 1.00 0.00 5 GLY A CA 19
ATOM 8801 C C . GLY A 1 5 ? 2.900 0.975 6.544 1.00 0.00 5 GLY A C 19
ATOM 8802 O O . GLY A 1 5 ? 2.670 1.142 5.345 1.00 0.00 5 GLY A O 19
ATOM 8806 N N . GLU A 1 6 ? 2.635 1.899 7.479 1.00 0.00 6 GLU A N 19
ATOM 8807 C CA . GLU A 1 6 ? 2.035 3.201 7.150 1.00 0.00 6 GLU A CA 19
ATOM 8808 C C . GLU A 1 6 ? 3.087 4.165 6.583 1.00 0.00 6 GLU A C 19
ATOM 8809 O O . GLU A 1 6 ? 4.099 4.448 7.232 1.00 0.00 6 GLU A O 19
ATOM 8821 N N . GLY A 1 7 ? 2.827 4.653 5.362 1.00 0.00 7 GLY A N 19
ATOM 8822 C CA . GLY A 1 7 ? 3.739 5.582 4.702 1.00 0.00 7 GLY A CA 19
ATOM 8823 C C . GLY A 1 7 ? 4.771 4.886 3.829 1.00 0.00 7 GLY A C 19
ATOM 8824 O O . GLY A 1 7 ? 5.905 5.361 3.709 1.00 0.00 7 GLY A O 19
ATOM 8828 N N . GLU A 1 8 ? 4.374 3.761 3.224 1.00 0.00 8 GLU A N 19
ATOM 8829 C CA . GLU A 1 8 ? 5.257 2.983 2.354 1.00 0.00 8 GLU A CA 19
ATOM 8830 C C . GLU A 1 8 ? 4.553 2.661 1.030 1.00 0.00 8 GLU A C 19
ATOM 8831 O O . GLU A 1 8 ? 3.333 2.820 0.913 1.00 0.00 8 GLU A O 19
ATOM 8843 N N . GLN A 1 9 ? 5.331 2.199 0.039 1.00 0.00 9 GLN A N 19
ATOM 8844 C CA . GLN A 1 9 ? 4.802 1.861 -1.286 1.00 0.00 9 GLN A CA 19
ATOM 8845 C C . GLN A 1 9 ? 4.143 0.475 -1.298 1.00 0.00 9 GLN A C 19
ATOM 8846 O O . GLN A 1 9 ? 4.725 -0.504 -0.825 1.00 0.00 9 GLN A O 19
ATOM 8860 N N . CYS A 1 10 ? 2.926 0.426 -1.846 1.00 0.00 10 CYS A N 19
ATOM 8861 C CA . CYS A 1 10 ? 2.162 -0.813 -1.957 1.00 0.00 10 CYS A CA 19
ATOM 8862 C C . CYS A 1 10 ? 1.781 -1.071 -3.412 1.00 0.00 10 CYS A C 19
ATOM 8863 O O . CYS A 1 10 ? 1.145 -0.225 -4.051 1.00 0.00 10 CYS A O 19
ATOM 8870 N N . ASP A 1 11 ? 2.174 -2.238 -3.930 1.00 0.00 11 ASP A N 19
ATOM 8871 C CA . ASP A 1 11 ? 1.883 -2.600 -5.321 1.00 0.00 11 ASP A CA 19
ATOM 8872 C C . ASP A 1 11 ? 0.719 -3.588 -5.412 1.00 0.00 11 ASP A C 19
ATOM 8873 O O . ASP A 1 11 ? 0.427 -4.311 -4.454 1.00 0.00 11 ASP A O 19
ATOM 8882 N N . VAL A 1 12 ? 0.065 -3.603 -6.580 1.00 0.00 12 VAL A N 19
ATOM 8883 C CA . VAL A 1 12 ? -1.085 -4.485 -6.840 1.00 0.00 12 VAL A CA 19
ATOM 8884 C C . VAL A 1 12 ? -0.648 -5.888 -7.316 1.00 0.00 12 VAL A C 19
ATOM 8885 O O . VAL A 1 12 ? -1.467 -6.659 -7.831 1.00 0.00 12 VAL A O 19
ATOM 8898 N N . GLU A 1 13 ? 0.637 -6.213 -7.117 1.00 0.00 13 GLU A N 19
ATOM 8899 C CA . GLU A 1 13 ? 1.183 -7.506 -7.533 1.00 0.00 13 GLU A CA 19
ATOM 8900 C C . GLU A 1 13 ? 1.261 -8.491 -6.363 1.00 0.00 13 GLU A C 19
ATOM 8901 O O . GLU A 1 13 ? 0.568 -9.512 -6.372 1.00 0.00 13 GLU A O 19
ATOM 8913 N N . PHE A 1 14 ? 2.103 -8.185 -5.355 1.00 0.00 14 PHE A N 19
ATOM 8914 C CA . PHE A 1 14 ? 2.276 -9.070 -4.192 1.00 0.00 14 PHE A CA 19
ATOM 8915 C C . PHE A 1 14 ? 2.665 -8.303 -2.916 1.00 0.00 14 PHE A C 19
ATOM 8916 O O . PHE A 1 14 ? 2.857 -8.918 -1.860 1.00 0.00 14 PHE A O 19
ATOM 8933 N N . ASN A 1 15 ? 2.763 -6.969 -3.001 1.00 0.00 15 ASN A N 19
ATOM 8934 C CA . ASN A 1 15 ? 3.143 -6.157 -1.842 1.00 0.00 15 ASN A CA 19
ATOM 8935 C C . ASN A 1 15 ? 2.028 -5.157 -1.444 1.00 0.00 15 ASN A C 19
ATOM 8936 O O . ASN A 1 15 ? 2.140 -3.952 -1.715 1.00 0.00 15 ASN A O 19
ATOM 8947 N N . PRO A 1 16 ? 0.912 -5.651 -0.824 1.00 0.00 16 PRO A N 19
ATOM 8948 C CA . PRO A 1 16 ? -0.192 -4.801 -0.360 1.00 0.00 16 PRO A CA 19
ATOM 8949 C C . PRO A 1 16 ? -0.024 -4.399 1.115 1.00 0.00 16 PRO A C 19
ATOM 8950 O O . PRO A 1 16 ? 0.844 -4.937 1.806 1.00 0.00 16 PRO A O 19
ATOM 8961 N N . CYS A 1 17 ? -0.862 -3.466 1.593 1.00 0.00 17 CYS A N 19
ATOM 8962 C CA . CYS A 1 17 ? -0.801 -3.014 2.990 1.00 0.00 17 CYS A CA 19
ATOM 8963 C C . CYS A 1 17 ? -1.543 -3.999 3.906 1.00 0.00 17 CYS A C 19
ATOM 8964 O O . CYS A 1 17 ? -2.746 -4.228 3.737 1.00 0.00 17 CYS A O 19
ATOM 8971 N N . CYS A 1 18 ? -0.812 -4.584 4.868 1.00 0.00 18 CYS A N 19
ATOM 8972 C CA . CYS A 1 18 ? -1.386 -5.558 5.808 1.00 0.00 18 CYS A CA 19
ATOM 8973 C C . CYS A 1 18 ? -2.065 -4.900 7.033 1.00 0.00 18 CYS A C 19
ATOM 8974 O O . CYS A 1 18 ? -3.088 -5.421 7.488 1.00 0.00 18 CYS A O 19
ATOM 8981 N N . PRO A 1 19 ? -1.540 -3.760 7.604 1.00 0.00 19 PRO A N 19
ATOM 8982 C CA . PRO A 1 19 ? -2.168 -3.104 8.767 1.00 0.00 19 PRO A CA 19
ATOM 8983 C C . PRO A 1 19 ? -3.376 -2.230 8.345 1.00 0.00 19 PRO A C 19
ATOM 8984 O O . PRO A 1 19 ? -3.691 -2.196 7.151 1.00 0.00 19 PRO A O 19
ATOM 8995 N N . PRO A 1 20 ? -4.096 -1.530 9.292 1.00 0.00 20 PRO A N 19
ATOM 8996 C CA . PRO A 1 20 ? -5.265 -0.679 8.941 1.00 0.00 20 PRO A CA 19
ATOM 8997 C C . PRO A 1 20 ? -4.911 0.547 8.066 1.00 0.00 20 PRO A C 19
ATOM 8998 O O . PRO A 1 20 ? -5.096 1.702 8.472 1.00 0.00 20 PRO A O 19
ATOM 9009 N N . LEU A 1 21 ? -4.404 0.267 6.859 1.00 0.00 21 LEU A N 19
ATOM 9010 C CA . LEU A 1 21 ? -4.033 1.303 5.890 1.00 0.00 21 LEU A CA 19
ATOM 9011 C C . LEU A 1 21 ? -4.548 0.936 4.500 1.00 0.00 21 LEU A C 19
ATOM 9012 O O . LEU A 1 21 ? -4.812 -0.236 4.214 1.00 0.00 21 LEU A O 19
ATOM 9028 N N . THR A 1 22 ? -4.681 1.952 3.646 1.00 0.00 22 THR A N 19
ATOM 9029 C CA . THR A 1 22 ? -5.161 1.770 2.277 1.00 0.00 22 THR A CA 19
ATOM 9030 C C . THR A 1 22 ? -4.051 2.084 1.267 1.00 0.00 22 THR A C 19
ATOM 9031 O O . THR A 1 22 ? -3.086 2.777 1.595 1.00 0.00 22 THR A O 19
ATOM 9042 N N . CYS A 1 23 ? -4.204 1.574 0.044 1.00 0.00 23 CYS A N 19
ATOM 9043 C CA . CYS A 1 23 ? -3.220 1.793 -1.012 1.00 0.00 23 CYS A CA 19
ATOM 9044 C C . CYS A 1 23 ? -3.657 2.929 -1.942 1.00 0.00 23 CYS A C 19
ATOM 9045 O O . CYS A 1 23 ? -4.565 2.762 -2.766 1.00 0.00 23 CYS A O 19
ATOM 9052 N N . ILE A 1 24 ? -3.014 4.091 -1.779 1.00 0.00 24 ILE A N 19
ATOM 9053 C CA . ILE A 1 24 ? -3.311 5.272 -2.591 1.00 0.00 24 ILE A CA 19
ATOM 9054 C C . ILE A 1 24 ? -2.013 5.843 -3.185 1.00 0.00 24 ILE A C 19
ATOM 9055 O O . ILE A 1 24 ? -1.058 6.091 -2.442 1.00 0.00 24 ILE A O 19
ATOM 9071 N N . PRO A 1 25 ? -1.957 6.068 -4.532 1.00 0.00 25 PRO A N 19
ATOM 9072 C CA . PRO A 1 25 ? -3.074 5.792 -5.473 1.00 0.00 25 PRO A CA 19
ATOM 9073 C C . PRO A 1 25 ? -3.359 4.289 -5.673 1.00 0.00 25 PRO A C 19
ATOM 9074 O O . PRO A 1 25 ? -4.508 3.856 -5.544 1.00 0.00 25 PRO A O 19
ATOM 9085 N N . GLY A 1 26 ? -2.309 3.510 -5.986 1.00 0.00 26 GLY A N 19
ATOM 9086 C CA . GLY A 1 26 ? -2.461 2.071 -6.187 1.00 0.00 26 GLY A CA 19
ATOM 9087 C C . GLY A 1 26 ? -2.919 1.707 -7.589 1.00 0.00 26 GLY A C 19
ATOM 9088 O O . GLY A 1 26 ? -3.662 0.736 -7.765 1.00 0.00 26 GLY A O 19
ATOM 9092 N N . ASP A 1 27 ? -2.476 2.488 -8.585 1.00 0.00 27 ASP A N 19
ATOM 9093 C CA . ASP A 1 27 ? -2.850 2.249 -9.984 1.00 0.00 27 ASP A CA 19
ATOM 9094 C C . ASP A 1 27 ? -1.656 2.479 -10.938 1.00 0.00 27 ASP A C 19
ATOM 9095 O O . ASP A 1 27 ? -1.538 3.560 -11.531 1.00 0.00 27 ASP A O 19
ATOM 9104 N N . PRO A 1 28 ? -0.725 1.482 -11.092 1.00 0.00 28 PRO A N 19
ATOM 9105 C CA . PRO A 1 28 ? -0.755 0.172 -10.404 1.00 0.00 28 PRO A CA 19
ATOM 9106 C C . PRO A 1 28 ? -0.168 0.230 -8.988 1.00 0.00 28 PRO A C 19
ATOM 9107 O O . PRO A 1 28 ? -0.626 -0.484 -8.091 1.00 0.00 28 PRO A O 19
ATOM 9118 N N . TYR A 1 29 ? 0.848 1.088 -8.807 1.00 0.00 29 TYR A N 19
ATOM 9119 C CA . TYR A 1 29 ? 1.523 1.256 -7.515 1.00 0.00 29 TYR A CA 19
ATOM 9120 C C . TYR A 1 29 ? 0.821 2.305 -6.657 1.00 0.00 29 TYR A C 19
ATOM 9121 O O . TYR A 1 29 ? 0.162 3.210 -7.181 1.00 0.00 29 TYR A O 19
ATOM 9139 N N . GLY A 1 30 ? 0.968 2.168 -5.339 1.00 0.00 30 GLY A N 19
ATOM 9140 C CA . GLY A 1 30 ? 0.350 3.100 -4.415 1.00 0.00 30 GLY A CA 19
ATOM 9141 C C . GLY A 1 30 ? 1.119 3.239 -3.116 1.00 0.00 30 GLY A C 19
ATOM 9142 O O . GLY A 1 30 ? 2.269 2.802 -3.019 1.00 0.00 30 GLY A O 19
ATOM 9146 N N . ILE A 1 31 ? 0.478 3.861 -2.122 1.00 0.00 31 ILE A N 19
ATOM 9147 C CA . ILE A 1 31 ? 1.081 4.075 -0.799 1.00 0.00 31 ILE A CA 19
ATOM 9148 C C . ILE A 1 31 ? 0.074 3.678 0.290 1.00 0.00 31 ILE A C 19
ATOM 9149 O O . ILE A 1 31 ? -1.136 3.722 0.065 1.00 0.00 31 ILE A O 19
ATOM 9165 N N . CYS A 1 32 ? 0.583 3.296 1.466 1.00 0.00 32 CYS A N 19
ATOM 9166 C CA . CYS A 1 32 ? -0.269 2.901 2.592 1.00 0.00 32 CYS A CA 19
ATOM 9167 C C . CYS A 1 32 ? -0.672 4.127 3.421 1.00 0.00 32 CYS A C 19
ATOM 9168 O O . CYS A 1 32 ? 0.109 4.620 4.246 1.00 0.00 32 CYS A O 19
ATOM 9175 N N . TYR A 1 33 ? -1.892 4.629 3.174 1.00 0.00 33 TYR A N 19
ATOM 9176 C CA . TYR A 1 33 ? -2.407 5.800 3.881 1.00 0.00 33 TYR A CA 19
ATOM 9177 C C . TYR A 1 33 ? -3.478 5.409 4.895 1.00 0.00 33 TYR A C 19
ATOM 9178 O O . TYR A 1 33 ? -4.163 4.398 4.726 1.00 0.00 33 TYR A O 19
ATOM 9196 N N . ILE A 1 34 ? -3.614 6.226 5.946 1.00 0.00 34 ILE A N 19
ATOM 9197 C CA . ILE A 1 34 ? -4.600 5.984 7.002 1.00 0.00 34 ILE A CA 19
ATOM 9198 C C . ILE A 1 34 ? -5.903 6.757 6.721 1.00 0.00 34 ILE A C 19
ATOM 9199 O O . ILE A 1 34 ? -5.869 7.941 6.368 1.00 0.00 34 ILE A O 19
ATOM 9215 N N . ILE A 1 35 ? -7.035 6.065 6.878 1.00 0.00 35 ILE A N 19
ATOM 9216 C CA . ILE A 1 35 ? -8.356 6.660 6.646 1.00 0.00 35 ILE A CA 19
ATOM 9217 C C . ILE A 1 35 ? -9.206 6.641 7.921 1.00 0.00 35 ILE A C 19
ATOM 9218 O O . ILE A 1 35 ? -9.488 7.734 8.456 1.00 0.00 35 ILE A O 19
ATOM 9249 N N . ASP A 1 2 ? 6.908 -10.310 4.135 1.00 0.00 2 ASP A N 20
ATOM 9250 C CA . ASP A 1 2 ? 7.144 -9.030 4.796 1.00 0.00 2 ASP A CA 20
ATOM 9251 C C . ASP A 1 2 ? 6.289 -7.937 4.156 1.00 0.00 2 ASP A C 20
ATOM 9252 O O . ASP A 1 2 ? 6.633 -7.385 3.103 1.00 0.00 2 ASP A O 20
ATOM 9261 N N . CYS A 1 3 ? 5.154 -7.652 4.800 1.00 0.00 3 CYS A N 20
ATOM 9262 C CA . CYS A 1 3 ? 4.213 -6.634 4.333 1.00 0.00 3 CYS A CA 20
ATOM 9263 C C . CYS A 1 3 ? 4.610 -5.227 4.813 1.00 0.00 3 CYS A C 20
ATOM 9264 O O . CYS A 1 3 ? 5.163 -5.080 5.907 1.00 0.00 3 CYS A O 20
ATOM 9271 N N . PRO A 1 4 ? 4.328 -4.172 3.992 1.00 0.00 4 PRO A N 20
ATOM 9272 C CA . PRO A 1 4 ? 4.660 -2.765 4.328 1.00 0.00 4 PRO A CA 20
ATOM 9273 C C . PRO A 1 4 ? 3.817 -2.181 5.474 1.00 0.00 4 PRO A C 20
ATOM 9274 O O . PRO A 1 4 ? 2.821 -2.780 5.892 1.00 0.00 4 PRO A O 20
ATOM 9285 N N . GLY A 1 5 ? 4.238 -1.008 5.965 1.00 0.00 5 GLY A N 20
ATOM 9286 C CA . GLY A 1 5 ? 3.528 -0.321 7.036 1.00 0.00 5 GLY A CA 20
ATOM 9287 C C . GLY A 1 5 ? 2.905 0.978 6.554 1.00 0.00 5 GLY A C 20
ATOM 9288 O O . GLY A 1 5 ? 2.678 1.143 5.353 1.00 0.00 5 GLY A O 20
ATOM 9292 N N . GLU A 1 6 ? 2.640 1.904 7.487 1.00 0.00 6 GLU A N 20
ATOM 9293 C CA . GLU A 1 6 ? 2.041 3.207 7.155 1.00 0.00 6 GLU A CA 20
ATOM 9294 C C . GLU A 1 6 ? 3.095 4.168 6.589 1.00 0.00 6 GLU A C 20
ATOM 9295 O O . GLU A 1 6 ? 4.108 4.450 7.240 1.00 0.00 6 GLU A O 20
ATOM 9307 N N . GLY A 1 7 ? 2.839 4.656 5.367 1.00 0.00 7 GLY A N 20
ATOM 9308 C CA . GLY A 1 7 ? 3.753 5.584 4.708 1.00 0.00 7 GLY A CA 20
ATOM 9309 C C . GLY A 1 7 ? 4.781 4.885 3.830 1.00 0.00 7 GLY A C 20
ATOM 9310 O O . GLY A 1 7 ? 5.905 5.372 3.680 1.00 0.00 7 GLY A O 20
ATOM 9314 N N . GLU A 1 8 ? 4.387 3.745 3.252 1.00 0.00 8 GLU A N 20
ATOM 9315 C CA . GLU A 1 8 ? 5.262 2.962 2.381 1.00 0.00 8 GLU A CA 20
ATOM 9316 C C . GLU A 1 8 ? 4.548 2.645 1.063 1.00 0.00 8 GLU A C 20
ATOM 9317 O O . GLU A 1 8 ? 3.323 2.781 0.966 1.00 0.00 8 GLU A O 20
ATOM 9329 N N . GLN A 1 9 ? 5.319 2.214 0.055 1.00 0.00 9 GLN A N 20
ATOM 9330 C CA . GLN A 1 9 ? 4.774 1.885 -1.267 1.00 0.00 9 GLN A CA 20
ATOM 9331 C C . GLN A 1 9 ? 4.134 0.491 -1.285 1.00 0.00 9 GLN A C 20
ATOM 9332 O O . GLN A 1 9 ? 4.718 -0.481 -0.798 1.00 0.00 9 GLN A O 20
ATOM 9346 N N . CYS A 1 10 ? 2.926 0.427 -1.853 1.00 0.00 10 CYS A N 20
ATOM 9347 C CA . CYS A 1 10 ? 2.174 -0.819 -1.971 1.00 0.00 10 CYS A CA 20
ATOM 9348 C C . CYS A 1 10 ? 1.798 -1.074 -3.427 1.00 0.00 10 CYS A C 20
ATOM 9349 O O . CYS A 1 10 ? 1.170 -0.226 -4.068 1.00 0.00 10 CYS A O 20
ATOM 9356 N N . ASP A 1 11 ? 2.183 -2.245 -3.942 1.00 0.00 11 ASP A N 20
ATOM 9357 C CA . ASP A 1 11 ? 1.894 -2.607 -5.334 1.00 0.00 11 ASP A CA 20
ATOM 9358 C C . ASP A 1 11 ? 0.725 -3.591 -5.425 1.00 0.00 11 ASP A C 20
ATOM 9359 O O . ASP A 1 11 ? 0.430 -4.312 -4.468 1.00 0.00 11 ASP A O 20
ATOM 9368 N N . VAL A 1 12 ? 0.073 -3.605 -6.595 1.00 0.00 12 VAL A N 20
ATOM 9369 C CA . VAL A 1 12 ? -1.080 -4.483 -6.854 1.00 0.00 12 VAL A CA 20
ATOM 9370 C C . VAL A 1 12 ? -0.647 -5.886 -7.332 1.00 0.00 12 VAL A C 20
ATOM 9371 O O . VAL A 1 12 ? -1.465 -6.649 -7.861 1.00 0.00 12 VAL A O 20
ATOM 9384 N N . GLU A 1 13 ? 0.632 -6.222 -7.118 1.00 0.00 13 GLU A N 20
ATOM 9385 C CA . GLU A 1 13 ? 1.174 -7.517 -7.531 1.00 0.00 13 GLU A CA 20
ATOM 9386 C C . GLU A 1 13 ? 1.253 -8.499 -6.359 1.00 0.00 13 GLU A C 20
ATOM 9387 O O . GLU A 1 13 ? 0.559 -9.519 -6.366 1.00 0.00 13 GLU A O 20
ATOM 9399 N N . PHE A 1 14 ? 2.098 -8.193 -5.354 1.00 0.00 14 PHE A N 20
ATOM 9400 C CA . PHE A 1 14 ? 2.270 -9.075 -4.190 1.00 0.00 14 PHE A CA 20
ATOM 9401 C C . PHE A 1 14 ? 2.661 -8.306 -2.915 1.00 0.00 14 PHE A C 20
ATOM 9402 O O . PHE A 1 14 ? 2.853 -8.921 -1.858 1.00 0.00 14 PHE A O 20
ATOM 9419 N N . ASN A 1 15 ? 2.762 -6.973 -3.002 1.00 0.00 15 ASN A N 20
ATOM 9420 C CA . ASN A 1 15 ? 3.144 -6.160 -1.844 1.00 0.00 15 ASN A CA 20
ATOM 9421 C C . ASN A 1 15 ? 2.031 -5.159 -1.447 1.00 0.00 15 ASN A C 20
ATOM 9422 O O . ASN A 1 15 ? 2.144 -3.955 -1.719 1.00 0.00 15 ASN A O 20
ATOM 9433 N N . PRO A 1 16 ? 0.915 -5.649 -0.824 1.00 0.00 16 PRO A N 20
ATOM 9434 C CA . PRO A 1 16 ? -0.187 -4.798 -0.359 1.00 0.00 16 PRO A CA 20
ATOM 9435 C C . PRO A 1 16 ? -0.019 -4.396 1.114 1.00 0.00 16 PRO A C 20
ATOM 9436 O O . PRO A 1 16 ? 0.854 -4.931 1.805 1.00 0.00 16 PRO A O 20
ATOM 9447 N N . CYS A 1 17 ? -0.860 -3.467 1.596 1.00 0.00 17 CYS A N 20
ATOM 9448 C CA . CYS A 1 17 ? -0.798 -3.017 2.993 1.00 0.00 17 CYS A CA 20
ATOM 9449 C C . CYS A 1 17 ? -1.540 -4.003 3.909 1.00 0.00 17 CYS A C 20
ATOM 9450 O O . CYS A 1 17 ? -2.742 -4.232 3.738 1.00 0.00 17 CYS A O 20
ATOM 9457 N N . CYS A 1 18 ? -0.810 -4.587 4.872 1.00 0.00 18 CYS A N 20
ATOM 9458 C CA . CYS A 1 18 ? -1.386 -5.561 5.811 1.00 0.00 18 CYS A CA 20
ATOM 9459 C C . CYS A 1 18 ? -2.065 -4.904 7.036 1.00 0.00 18 CYS A C 20
ATOM 9460 O O . CYS A 1 18 ? -3.088 -5.424 7.490 1.00 0.00 18 CYS A O 20
ATOM 9467 N N . PRO A 1 19 ? -1.540 -3.764 7.607 1.00 0.00 19 PRO A N 20
ATOM 9468 C CA . PRO A 1 19 ? -2.168 -3.108 8.772 1.00 0.00 19 PRO A CA 20
ATOM 9469 C C . PRO A 1 19 ? -3.375 -2.233 8.347 1.00 0.00 19 PRO A C 20
ATOM 9470 O O . PRO A 1 19 ? -3.689 -2.197 7.154 1.00 0.00 19 PRO A O 20
ATOM 9481 N N . PRO A 1 20 ? -4.095 -1.532 9.295 1.00 0.00 20 PRO A N 20
ATOM 9482 C CA . PRO A 1 20 ? -5.263 -0.678 8.943 1.00 0.00 20 PRO A CA 20
ATOM 9483 C C . PRO A 1 20 ? -4.907 0.546 8.069 1.00 0.00 20 PRO A C 20
ATOM 9484 O O . PRO A 1 20 ? -5.089 1.702 8.475 1.00 0.00 20 PRO A O 20
ATOM 9495 N N . LEU A 1 21 ? -4.399 0.266 6.861 1.00 0.00 21 LEU A N 20
ATOM 9496 C CA . LEU A 1 21 ? -4.027 1.302 5.894 1.00 0.00 21 LEU A CA 20
ATOM 9497 C C . LEU A 1 21 ? -4.542 0.936 4.503 1.00 0.00 21 LEU A C 20
ATOM 9498 O O . LEU A 1 21 ? -4.808 -0.236 4.216 1.00 0.00 21 LEU A O 20
ATOM 9514 N N . THR A 1 22 ? -4.673 1.952 3.650 1.00 0.00 22 THR A N 20
ATOM 9515 C CA . THR A 1 22 ? -5.153 1.772 2.280 1.00 0.00 22 THR A CA 20
ATOM 9516 C C . THR A 1 22 ? -4.044 2.085 1.270 1.00 0.00 22 THR A C 20
ATOM 9517 O O . THR A 1 22 ? -3.078 2.778 1.598 1.00 0.00 22 THR A O 20
ATOM 9528 N N . CYS A 1 23 ? -4.198 1.576 0.048 1.00 0.00 23 CYS A N 20
ATOM 9529 C CA . CYS A 1 23 ? -3.212 1.793 -1.008 1.00 0.00 23 CYS A CA 20
ATOM 9530 C C . CYS A 1 23 ? -3.650 2.930 -1.938 1.00 0.00 23 CYS A C 20
ATOM 9531 O O . CYS A 1 23 ? -4.558 2.763 -2.763 1.00 0.00 23 CYS A O 20
ATOM 9538 N N . ILE A 1 24 ? -3.006 4.092 -1.777 1.00 0.00 24 ILE A N 20
ATOM 9539 C CA . ILE A 1 24 ? -3.303 5.273 -2.587 1.00 0.00 24 ILE A CA 20
ATOM 9540 C C . ILE A 1 24 ? -2.004 5.841 -3.184 1.00 0.00 24 ILE A C 20
ATOM 9541 O O . ILE A 1 24 ? -1.048 6.086 -2.444 1.00 0.00 24 ILE A O 20
ATOM 9557 N N . PRO A 1 25 ? -1.953 6.070 -4.532 1.00 0.00 25 PRO A N 20
ATOM 9558 C CA . PRO A 1 25 ? -3.073 5.799 -5.469 1.00 0.00 25 PRO A CA 20
ATOM 9559 C C . PRO A 1 25 ? -3.362 4.297 -5.670 1.00 0.00 25 PRO A C 20
ATOM 9560 O O . PRO A 1 25 ? -4.512 3.867 -5.541 1.00 0.00 25 PRO A O 20
ATOM 9571 N N . GLY A 1 26 ? -2.316 3.516 -5.986 1.00 0.00 26 GLY A N 20
ATOM 9572 C CA . GLY A 1 26 ? -2.472 2.077 -6.190 1.00 0.00 26 GLY A CA 20
ATOM 9573 C C . GLY A 1 26 ? -2.933 1.715 -7.592 1.00 0.00 26 GLY A C 20
ATOM 9574 O O . GLY A 1 26 ? -3.677 0.746 -7.769 1.00 0.00 26 GLY A O 20
ATOM 9578 N N . ASP A 1 27 ? -2.489 2.497 -8.588 1.00 0.00 27 ASP A N 20
ATOM 9579 C CA . ASP A 1 27 ? -2.865 2.262 -9.986 1.00 0.00 27 ASP A CA 20
ATOM 9580 C C . ASP A 1 27 ? -1.673 2.496 -10.941 1.00 0.00 27 ASP A C 20
ATOM 9581 O O . ASP A 1 27 ? -1.555 3.580 -11.529 1.00 0.00 27 ASP A O 20
ATOM 9590 N N . PRO A 1 28 ? -0.742 1.500 -11.101 1.00 0.00 28 PRO A N 20
ATOM 9591 C CA . PRO A 1 28 ? -0.771 0.186 -10.420 1.00 0.00 28 PRO A CA 20
ATOM 9592 C C . PRO A 1 28 ? -0.183 0.238 -9.004 1.00 0.00 28 PRO A C 20
ATOM 9593 O O . PRO A 1 28 ? -0.640 -0.480 -8.111 1.00 0.00 28 PRO A O 20
ATOM 9604 N N . TYR A 1 29 ? 0.833 1.095 -8.820 1.00 0.00 29 TYR A N 20
ATOM 9605 C CA . TYR A 1 29 ? 1.508 1.256 -7.527 1.00 0.00 29 TYR A CA 20
ATOM 9606 C C . TYR A 1 29 ? 0.810 2.305 -6.666 1.00 0.00 29 TYR A C 20
ATOM 9607 O O . TYR A 1 29 ? 0.151 3.213 -7.187 1.00 0.00 29 TYR A O 20
ATOM 9625 N N . GLY A 1 30 ? 0.957 2.166 -5.348 1.00 0.00 30 GLY A N 20
ATOM 9626 C CA . GLY A 1 30 ? 0.343 3.096 -4.421 1.00 0.00 30 GLY A CA 20
ATOM 9627 C C . GLY A 1 30 ? 1.116 3.232 -3.123 1.00 0.00 30 GLY A C 20
ATOM 9628 O O . GLY A 1 30 ? 2.266 2.794 -3.031 1.00 0.00 30 GLY A O 20
ATOM 9632 N N . ILE A 1 31 ? 0.478 3.852 -2.125 1.00 0.00 31 ILE A N 20
ATOM 9633 C CA . ILE A 1 31 ? 1.086 4.062 -0.804 1.00 0.00 31 ILE A CA 20
ATOM 9634 C C . ILE A 1 31 ? 0.081 3.668 0.288 1.00 0.00 31 ILE A C 20
ATOM 9635 O O . ILE A 1 31 ? -1.131 3.715 0.066 1.00 0.00 31 ILE A O 20
ATOM 9651 N N . CYS A 1 32 ? 0.592 3.290 1.465 1.00 0.00 32 CYS A N 20
ATOM 9652 C CA . CYS A 1 32 ? -0.259 2.897 2.593 1.00 0.00 32 CYS A CA 20
ATOM 9653 C C . CYS A 1 32 ? -0.658 4.126 3.421 1.00 0.00 32 CYS A C 20
ATOM 9654 O O . CYS A 1 32 ? 0.126 4.620 4.243 1.00 0.00 32 CYS A O 20
ATOM 9661 N N . TYR A 1 33 ? -1.878 4.628 3.175 1.00 0.00 33 TYR A N 20
ATOM 9662 C CA . TYR A 1 33 ? -2.392 5.800 3.881 1.00 0.00 33 TYR A CA 20
ATOM 9663 C C . TYR A 1 33 ? -3.463 5.411 4.897 1.00 0.00 33 TYR A C 20
ATOM 9664 O O . TYR A 1 33 ? -4.116 4.374 4.755 1.00 0.00 33 TYR A O 20
ATOM 9682 N N . ILE A 1 34 ? -3.638 6.258 5.921 1.00 0.00 34 ILE A N 20
ATOM 9683 C CA . ILE A 1 34 ? -4.629 6.021 6.973 1.00 0.00 34 ILE A CA 20
ATOM 9684 C C . ILE A 1 34 ? -5.967 6.703 6.625 1.00 0.00 34 ILE A C 20
ATOM 9685 O O . ILE A 1 34 ? -5.994 7.871 6.227 1.00 0.00 34 ILE A O 20
ATOM 9701 N N . ILE A 1 35 ? -7.061 5.950 6.779 1.00 0.00 35 ILE A N 20
ATOM 9702 C CA . ILE A 1 35 ? -8.407 6.454 6.488 1.00 0.00 35 ILE A CA 20
ATOM 9703 C C . ILE A 1 35 ? -9.358 6.213 7.662 1.00 0.00 35 ILE A C 20
ATOM 9704 O O . ILE A 1 35 ? -9.910 7.203 8.187 1.00 0.00 35 ILE A O 20
#

Solvent-accessible surface area: 2743 Å² total

Sequence (34 aa):
DCPGEGEQCDVEFNPCCPPLTCIPGDPYGICYIIDCPGEGEQCDVEFNPCCPPLTCIPGDPYGICYIIDCPGEGEQCDVEFNPCCPPLTCIPGDPYGICYIIDCPGEGEQCDVEFNPCCPPLTCIPGDPYGICYIIDCPGEGEQCDVEFNPCCPPLTCIPGDPYGICYIIDCPGEGEQCDVEFNPCCPPLTCIPGDPYGICYIIDCPGEGEQCDVEFNPCCPPLTCIPGDPYGICYIIDCPGEGEQCDVEFNPCCPPLTCIPGDPYGICYIIDCPGEGEQCDVEFNPCCPPLTCIPGDPYGICYIIDCPGEGEQCDVEFNPCCPPLTCIPGDPYGICYIIDCPGEGEQCDVEFNPCCPPLTCIPGDPYGICYIIDCPGEGEQCDVEFNPCCPPLTCIPGDPYGICYIIDCPGEGEQCDVEFNPCCPPLTCIPGDPYGICYIIDCPGEGEQCDVEFNPCCPPLTCIPGDPYGICYIIDCPGEGEQCDVEFNPCCPPLTCIPGDPYGICYIIDCPGEGEQCDVEFNPCCPPLTCIPGDPYGICYIIDCPGEGEQCDVEFNPCCPPLTCIPGDPYGICYIIDCPGEGEQCDVEFNPCCPPLTCIPGDPYGICYIIDCPGEGEQCDVEFNPCCPPLTCIPGDPYGICYIIDCPGEGEQCDVEFNPCCPPLTCIPGDPYGICYII

Foldseek 3Di:
DEDEAFAKAAPPPHHHDPQFHFPPPVVMGGTHHD

Radius of gyration: 7.97 Å; Cα contacts (8 Å, |Δi|>4): 74; chains: 1; bounding box: 15×15×19 Å

Nearest PDB structures (foldseek):
  2lzy-assembly1_A  TM=1.029E+00  e=1.084E-06  Asteropus
  2n2g-assembly1_A  TM=9.058E-01  e=2.871E-05  Asteropus
  2m3j-assembly1_A  TM=8.516E-01  e=4.677E-05  Asteropus
  2lqa-assembly1_A  TM=8.788E-01  e=5.742E-03  Asteropus
  5oll-assembly1_A  TM=7.024E-01  e=2.306E+00  Gymnema sylvestre

Secondary structure (DSSP, 8-state):
----TTSEEESSS----SS-EEEE-SSEEEEE--